Protein AF-A0A1C6F3Y1-F1 (afdb_monomer_lite)

Structure (mmCIF, N/CA/C/O backbone):
data_AF-A0A1C6F3Y1-F1
#
_entry.id   AF-A0A1C6F3Y1-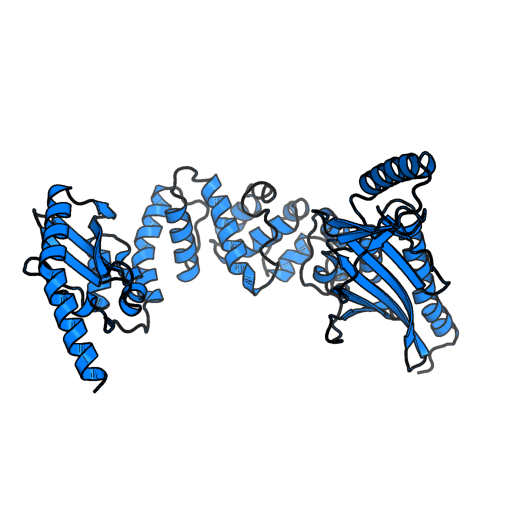F1
#
loop_
_atom_site.group_PDB
_atom_site.id
_atom_site.type_symbol
_atom_site.label_atom_id
_atom_site.label_alt_id
_atom_site.label_comp_id
_atom_site.label_asym_id
_atom_site.label_entity_id
_atom_site.label_seq_id
_atom_site.pdbx_PDB_ins_code
_atom_site.Cartn_x
_atom_site.Cartn_y
_atom_site.Cartn_z
_atom_site.occupancy
_atom_site.B_iso_or_equiv
_atom_site.auth_seq_id
_atom_site.auth_comp_id
_atom_site.auth_asym_id
_atom_site.auth_atom_id
_atom_site.pdbx_PDB_model_num
ATOM 1 N N . MET A 1 1 ? 5.913 -27.142 -42.552 1.00 38.53 1 MET A N 1
ATOM 2 C CA . MET A 1 1 ? 6.022 -25.688 -42.784 1.00 38.53 1 MET A CA 1
ATOM 3 C C . MET A 1 1 ? 7.502 -25.362 -42.660 1.00 38.53 1 MET A C 1
ATOM 5 O O . MET A 1 1 ? 8.010 -25.366 -41.548 1.00 38.53 1 MET A O 1
ATOM 9 N N . TYR A 1 2 ? 8.213 -25.301 -43.788 1.00 38.41 2 TYR A N 1
ATOM 10 C CA . TYR A 1 2 ? 9.656 -25.046 -43.816 1.00 38.41 2 TYR A CA 1
ATOM 11 C C . TYR A 1 2 ? 9.877 -23.540 -43.645 1.00 38.41 2 TYR A C 1
ATOM 13 O O . TYR A 1 2 ? 9.367 -22.760 -44.444 1.00 38.41 2 TYR A O 1
ATOM 21 N N . ILE A 1 3 ? 10.565 -23.157 -42.571 1.00 41.22 3 ILE A N 1
ATOM 22 C CA . ILE A 1 3 ? 11.086 -21.800 -42.359 1.00 41.22 3 ILE A CA 1
ATOM 23 C C . ILE A 1 3 ? 12.241 -21.634 -43.354 1.00 41.22 3 ILE A C 1
ATOM 25 O O . ILE A 1 3 ? 13.079 -22.531 -43.445 1.00 41.22 3 ILE A O 1
ATOM 29 N N . SER A 1 4 ? 12.255 -20.560 -44.146 1.00 45.00 4 SER A N 1
ATOM 30 C CA . SER A 1 4 ? 13.311 -20.331 -45.139 1.00 45.00 4 SER A CA 1
ATOM 31 C C . SER A 1 4 ? 14.628 -19.943 -44.460 1.00 45.00 4 SER A C 1
ATOM 33 O O . SER A 1 4 ? 14.630 -19.257 -43.437 1.00 45.00 4 SER A O 1
ATOM 35 N N . ASP A 1 5 ? 15.765 -20.311 -45.058 1.00 44.28 5 ASP A N 1
ATOM 36 C CA . ASP A 1 5 ? 17.105 -19.970 -44.546 1.00 44.28 5 ASP A CA 1
ATOM 37 C C . ASP A 1 5 ? 17.316 -18.452 -44.367 1.00 44.28 5 ASP A C 1
ATOM 39 O O . ASP A 1 5 ? 18.119 -18.021 -43.542 1.00 44.28 5 ASP A O 1
ATOM 43 N N . SER A 1 6 ? 16.548 -17.619 -45.081 1.00 47.56 6 SER A N 1
ATOM 44 C CA . SER A 1 6 ? 16.532 -16.161 -44.908 1.00 47.56 6 SER A CA 1
ATOM 45 C C . SER A 1 6 ? 15.937 -15.710 -43.566 1.00 47.56 6 SER A C 1
ATOM 47 O O . SER A 1 6 ? 16.453 -14.774 -42.963 1.00 47.56 6 SER A O 1
ATOM 49 N N . GLU A 1 7 ? 14.884 -16.375 -43.074 1.00 47.53 7 GLU A N 1
ATOM 50 C CA . GLU A 1 7 ? 14.265 -16.067 -41.775 1.00 47.53 7 GLU A CA 1
ATOM 51 C C . GLU A 1 7 ? 15.136 -16.553 -40.604 1.00 47.53 7 GLU A C 1
ATOM 53 O O . GLU A 1 7 ? 15.175 -15.904 -39.559 1.00 47.53 7 GLU A O 1
ATOM 58 N N . ILE A 1 8 ? 15.880 -17.653 -40.785 1.00 49.81 8 ILE A N 1
ATOM 59 C CA . ILE A 1 8 ? 16.854 -18.163 -39.802 1.00 49.81 8 ILE A CA 1
ATOM 60 C C . ILE A 1 8 ? 18.025 -17.176 -39.651 1.00 49.81 8 ILE A C 1
ATOM 62 O O . ILE A 1 8 ? 18.417 -16.838 -38.532 1.00 49.81 8 ILE A O 1
ATOM 66 N N . ASN A 1 9 ? 18.518 -16.631 -40.767 1.00 52.47 9 ASN A N 1
ATOM 67 C CA . ASN A 1 9 ? 19.635 -15.684 -40.785 1.00 52.47 9 ASN A CA 1
ATOM 68 C C . ASN A 1 9 ? 19.256 -14.301 -40.201 1.00 52.47 9 ASN A C 1
ATOM 70 O O . ASN A 1 9 ? 20.078 -13.653 -39.559 1.00 52.47 9 ASN A O 1
ATOM 74 N N . GLU A 1 10 ? 18.003 -13.844 -40.343 1.00 54.66 10 GLU A N 1
ATOM 75 C CA . GLU A 1 10 ? 17.512 -12.626 -39.666 1.00 54.66 10 GLU A CA 1
ATOM 76 C C . GLU A 1 10 ? 17.334 -12.804 -38.145 1.00 54.66 10 GLU A C 1
ATOM 78 O O . GLU A 1 10 ? 17.574 -11.866 -37.375 1.00 54.66 10 GLU A O 1
ATOM 83 N N . GLN A 1 11 ? 16.936 -13.998 -37.693 1.00 53.72 11 GLN A N 1
ATOM 84 C CA . GLN A 1 11 ? 16.667 -14.301 -36.281 1.00 53.72 11 GLN A CA 1
ATOM 85 C C . GLN A 1 11 ? 17.947 -14.491 -35.452 1.00 53.72 11 GLN A C 1
ATOM 87 O O . GLN A 1 11 ? 18.056 -13.902 -34.371 1.00 53.72 11 GLN A O 1
ATOM 92 N N . GLU A 1 12 ? 18.956 -15.209 -35.966 1.00 57.66 12 GLU A N 1
ATOM 93 C CA . GLU A 1 12 ? 20.286 -15.282 -35.331 1.00 57.66 12 GLU A CA 1
ATOM 94 C C . GLU A 1 12 ? 20.950 -13.901 -35.237 1.00 57.66 12 GLU A C 1
ATOM 96 O O . GLU A 1 12 ? 21.611 -13.562 -34.246 1.00 57.66 12 GLU A O 1
ATOM 101 N N . ASN A 1 13 ? 20.697 -13.049 -36.231 1.00 74.62 13 ASN A N 1
ATOM 102 C CA . ASN A 1 13 ? 21.207 -11.688 -36.263 1.00 74.62 13 ASN A CA 1
ATOM 103 C C . ASN A 1 13 ? 20.537 -10.795 -35.201 1.00 74.62 13 ASN A C 1
ATOM 105 O O . ASN A 1 13 ? 21.183 -9.898 -34.661 1.00 74.62 13 ASN A O 1
ATOM 109 N N . PHE A 1 14 ? 19.278 -11.047 -34.815 1.00 89.25 14 PHE A N 1
ATOM 110 C CA . PHE A 1 14 ? 18.581 -10.225 -33.817 1.00 89.25 14 PHE A CA 1
ATOM 111 C C . PHE A 1 14 ? 19.263 -10.240 -32.441 1.00 89.25 14 PHE A C 1
ATOM 113 O O . PHE A 1 14 ? 19.572 -9.168 -31.917 1.00 89.25 14 PHE A O 1
ATOM 120 N N . CYS A 1 15 ? 19.515 -11.414 -31.843 1.00 89.25 15 CYS A N 1
ATOM 121 C CA . CYS A 1 15 ? 20.103 -11.494 -30.497 1.00 89.25 15 CYS A CA 1
ATOM 122 C C . CYS A 1 15 ? 21.493 -10.846 -30.449 1.00 89.25 15 CYS A C 1
ATOM 124 O O . CYS A 1 15 ? 21.790 -10.093 -29.518 1.00 89.25 15 CYS A O 1
ATOM 126 N N . LYS A 1 16 ? 22.307 -11.068 -31.488 1.00 88.12 16 LYS A N 1
ATOM 127 C CA . LYS A 1 16 ? 23.638 -10.466 -31.630 1.00 88.12 16 LYS A CA 1
ATOM 128 C C . LYS A 1 16 ? 23.571 -8.951 -31.845 1.00 88.12 16 LYS A C 1
ATOM 130 O O . LYS A 1 16 ? 24.294 -8.202 -31.190 1.00 88.12 16 LYS A O 1
ATOM 135 N N . ASN A 1 17 ? 22.661 -8.472 -32.692 1.00 90.19 17 ASN A N 1
ATOM 136 C CA . ASN A 1 17 ? 22.443 -7.039 -32.899 1.00 90.19 17 ASN A CA 1
ATOM 137 C C . ASN A 1 17 ? 21.936 -6.350 -31.631 1.00 90.19 17 ASN A C 1
ATOM 139 O O . ASN A 1 17 ? 22.396 -5.258 -31.297 1.00 90.19 17 ASN A O 1
ATOM 143 N N . PHE A 1 18 ? 21.031 -6.991 -30.889 1.00 93.12 18 PHE A N 1
ATOM 144 C CA . PHE A 1 18 ? 20.525 -6.456 -29.631 1.00 93.12 18 PHE A CA 1
ATOM 145 C C . PHE A 1 18 ? 21.612 -6.443 -28.547 1.00 93.12 18 PHE A C 1
ATOM 147 O O . PHE A 1 18 ? 21.757 -5.435 -27.859 1.00 93.12 18 PHE A O 1
ATOM 154 N N . TYR A 1 19 ? 22.442 -7.491 -28.449 1.00 93.62 19 TYR A N 1
ATOM 155 C CA . TYR A 1 19 ? 23.644 -7.501 -27.604 1.00 93.62 19 TYR A CA 1
ATOM 156 C C . TYR A 1 19 ? 24.560 -6.312 -27.915 1.00 93.62 19 TYR A C 1
ATOM 158 O O . TYR A 1 19 ? 24.881 -5.531 -27.019 1.00 93.62 19 TYR A O 1
ATOM 166 N N . ASN A 1 20 ? 24.918 -6.129 -29.191 1.00 91.69 20 ASN A N 1
ATOM 167 C CA . ASN A 1 20 ? 25.775 -5.031 -29.636 1.00 91.69 20 ASN A CA 1
ATOM 168 C C . ASN A 1 20 ? 25.162 -3.669 -29.298 1.00 91.69 20 ASN A C 1
ATOM 170 O O . ASN A 1 20 ? 25.859 -2.775 -28.822 1.00 91.69 20 ASN A O 1
ATOM 174 N N . LYS A 1 21 ? 23.848 -3.517 -29.484 1.00 93.31 21 LYS A N 1
ATOM 175 C CA . LYS A 1 21 ? 23.121 -2.295 -29.131 1.00 93.31 21 LYS A CA 1
ATOM 176 C C . LYS A 1 21 ? 23.216 -1.988 -27.636 1.00 93.31 21 LYS A C 1
ATOM 178 O O . LYS A 1 21 ? 23.532 -0.859 -27.268 1.00 93.31 21 LYS A O 1
ATOM 183 N N . LEU A 1 22 ? 22.991 -2.985 -26.776 1.00 93.81 22 LEU A N 1
ATOM 184 C CA . LEU A 1 22 ? 23.140 -2.824 -25.328 1.00 93.81 22 LEU A CA 1
ATOM 185 C C . LEU A 1 22 ? 24.586 -2.491 -24.948 1.00 93.81 22 LEU A C 1
ATOM 187 O O . LEU A 1 22 ? 24.804 -1.588 -24.146 1.00 93.81 22 LEU A O 1
ATOM 191 N N . TYR A 1 23 ? 25.569 -3.160 -25.552 1.00 93.19 23 TYR A N 1
ATOM 192 C CA . TYR A 1 23 ? 26.981 -2.867 -25.322 1.00 93.19 23 TYR A CA 1
ATOM 193 C C . TYR A 1 23 ? 27.316 -1.402 -25.642 1.00 93.19 23 TYR A C 1
ATOM 195 O O . TYR A 1 23 ? 27.945 -0.727 -24.827 1.00 93.19 23 TYR A O 1
ATOM 203 N N . GLN A 1 24 ? 26.832 -0.869 -26.772 1.00 92.69 24 GLN A N 1
ATOM 204 C CA . GLN A 1 24 ? 27.034 0.543 -27.122 1.00 92.69 24 GLN A CA 1
ATOM 205 C C . GLN A 1 24 ? 26.350 1.504 -26.143 1.00 92.69 24 GLN A C 1
ATOM 207 O O . GLN A 1 24 ? 26.925 2.539 -25.816 1.00 92.69 24 GLN A O 1
ATOM 212 N N . ILE A 1 25 ? 25.167 1.156 -25.625 1.00 93.69 25 ILE A N 1
ATOM 213 C CA . ILE A 1 25 ? 24.486 1.946 -24.585 1.00 93.69 25 ILE A CA 1
ATOM 214 C C . ILE A 1 25 ? 25.348 2.045 -23.323 1.00 93.69 25 ILE A C 1
ATOM 216 O O . ILE A 1 25 ? 25.531 3.136 -22.794 1.00 93.69 25 ILE A O 1
ATOM 220 N N . PHE A 1 26 ? 25.919 0.934 -22.853 1.00 90.88 26 PHE A N 1
ATOM 221 C CA . PHE A 1 26 ? 26.807 0.959 -21.686 1.00 90.88 26 PHE A CA 1
ATOM 222 C C . PHE A 1 26 ? 28.153 1.639 -21.974 1.00 90.88 26 PHE A C 1
ATOM 224 O O . PHE A 1 26 ? 28.752 2.224 -21.075 1.00 90.88 26 PHE A O 1
ATOM 231 N N . LYS A 1 27 ? 28.625 1.598 -23.224 1.00 90.44 27 LYS A N 1
ATOM 232 C CA . LYS A 1 27 ? 29.874 2.237 -23.657 1.00 90.44 27 LYS A CA 1
ATOM 233 C C . LYS A 1 27 ? 29.752 3.744 -23.888 1.00 90.44 27 LYS A C 1
ATOM 235 O O . LYS A 1 27 ? 30.772 4.425 -23.859 1.00 90.44 27 LYS A O 1
ATOM 240 N N . SER A 1 28 ? 28.546 4.280 -24.085 1.00 88.25 28 SER A N 1
ATOM 241 C CA . SER A 1 28 ? 28.351 5.691 -24.454 1.00 88.25 28 SER A CA 1
ATOM 242 C C . SER A 1 28 ? 28.796 6.696 -23.386 1.00 88.25 28 SER A C 1
ATOM 244 O O . SER A 1 28 ? 28.940 7.874 -23.694 1.00 88.25 28 SER A O 1
ATOM 246 N N . GLY A 1 29 ? 28.994 6.253 -22.139 1.00 79.62 29 GLY A N 1
ATOM 247 C CA . GLY A 1 29 ? 29.360 7.111 -21.008 1.00 79.62 29 GLY A CA 1
ATOM 248 C C . GLY A 1 29 ? 28.174 7.795 -20.319 1.00 79.62 29 GLY A C 1
ATOM 249 O O . GLY A 1 29 ? 28.369 8.450 -19.301 1.00 79.62 29 GLY A O 1
ATOM 250 N N . ASN A 1 30 ? 26.942 7.604 -20.807 1.00 85.69 30 ASN A N 1
ATOM 251 C CA . ASN A 1 30 ? 25.738 8.187 -20.191 1.00 85.69 30 ASN A CA 1
ATOM 252 C C . ASN A 1 30 ? 25.341 7.495 -18.876 1.00 85.69 30 ASN A C 1
ATOM 254 O O . ASN A 1 30 ? 24.662 8.079 -18.035 1.00 85.69 30 ASN A O 1
ATOM 258 N N . ILE A 1 31 ? 25.763 6.242 -18.692 1.00 87.56 31 ILE A N 1
ATOM 259 C CA . ILE A 1 31 ? 25.461 5.444 -17.505 1.00 87.56 31 ILE A CA 1
ATOM 260 C C . ILE A 1 31 ? 26.674 5.480 -16.576 1.00 87.56 31 ILE A C 1
ATOM 262 O O . ILE A 1 31 ? 27.745 4.989 -16.930 1.00 87.56 31 ILE A O 1
ATOM 266 N N . LYS A 1 32 ? 26.497 6.008 -15.359 1.00 87.19 32 LYS A N 1
ATOM 267 C CA . LYS A 1 32 ? 27.554 6.035 -14.337 1.00 87.19 32 LYS A CA 1
ATOM 268 C C . LYS A 1 32 ? 27.954 4.623 -13.909 1.00 87.19 32 LYS A C 1
ATOM 270 O O . LYS A 1 32 ? 27.194 3.909 -13.248 1.00 87.19 32 LYS A O 1
ATOM 275 N N . GLY A 1 33 ? 29.163 4.219 -14.273 1.00 86.12 33 GLY A N 1
ATOM 276 C CA . GLY A 1 33 ? 29.693 2.909 -13.942 1.00 86.12 33 GLY A CA 1
ATOM 277 C C . GLY A 1 33 ? 30.941 2.561 -14.736 1.00 86.12 33 GLY A C 1
ATOM 278 O O . GLY A 1 33 ? 31.535 3.414 -15.389 1.00 86.12 33 GLY A O 1
ATOM 279 N N . ILE A 1 34 ? 31.345 1.298 -14.654 1.00 86.69 34 ILE A N 1
ATOM 280 C CA . ILE A 1 34 ? 32.563 0.791 -15.292 1.00 86.69 34 ILE A CA 1
ATOM 281 C C . ILE A 1 34 ? 32.333 -0.600 -15.880 1.00 86.69 34 ILE A C 1
ATOM 283 O O . ILE A 1 34 ? 31.604 -1.416 -15.310 1.00 86.69 34 ILE A O 1
ATOM 287 N N . PHE A 1 35 ? 33.005 -0.901 -16.988 1.00 86.44 35 PHE A N 1
ATOM 288 C CA . PHE A 1 35 ? 33.103 -2.272 -17.479 1.00 86.44 35 PHE A CA 1
ATOM 289 C C . PHE A 1 35 ? 34.004 -3.111 -16.576 1.00 86.44 35 PHE A C 1
ATOM 291 O O . PHE A 1 35 ? 34.961 -2.608 -15.980 1.00 86.44 35 PHE A O 1
ATOM 298 N N . ASP A 1 36 ? 33.703 -4.404 -16.489 1.00 76.75 36 ASP A N 1
ATOM 299 C CA . ASP A 1 36 ? 34.692 -5.363 -16.019 1.00 76.75 36 ASP A CA 1
ATOM 300 C C . ASP A 1 36 ? 35.772 -5.585 -17.086 1.00 76.75 36 ASP A C 1
ATOM 302 O O . ASP A 1 36 ? 35.517 -5.430 -18.279 1.00 76.75 36 ASP A O 1
ATOM 306 N N . LYS A 1 37 ? 36.988 -5.933 -16.656 1.00 62.75 37 LYS A N 1
ATOM 307 C CA . LYS A 1 37 ? 38.149 -6.089 -17.554 1.00 62.75 37 LYS A CA 1
ATOM 308 C C . LYS A 1 37 ? 37.981 -7.214 -18.585 1.00 62.75 37 LYS A C 1
ATOM 310 O O . LYS A 1 37 ? 38.644 -7.186 -19.615 1.00 62.75 37 LYS A O 1
ATOM 315 N N . GLU A 1 38 ? 37.126 -8.192 -18.302 1.00 61.91 38 GLU A N 1
ATOM 316 C CA . GLU A 1 38 ? 36.849 -9.336 -19.171 1.00 61.91 38 GLU A CA 1
ATOM 317 C C . GLU A 1 38 ? 35.550 -9.090 -19.957 1.00 61.91 38 GLU A C 1
ATOM 319 O O . GLU A 1 38 ? 34.452 -9.411 -19.502 1.00 61.91 38 GLU A O 1
ATOM 324 N N . THR A 1 39 ? 35.672 -8.480 -21.138 1.00 71.88 39 THR A N 1
ATOM 325 C CA . THR A 1 39 ? 34.595 -8.419 -22.141 1.00 71.88 39 THR A CA 1
ATOM 326 C C . THR A 1 39 ? 34.964 -9.288 -23.334 1.00 71.88 39 THR A C 1
ATOM 328 O O . THR A 1 39 ? 36.036 -9.098 -23.910 1.00 71.88 39 THR A O 1
ATOM 331 N N . SER A 1 40 ? 34.089 -10.209 -23.728 1.00 78.38 40 SER A N 1
ATOM 332 C CA . SER A 1 40 ? 34.232 -11.017 -24.941 1.00 78.38 40 SER A CA 1
ATOM 333 C C . SER A 1 40 ? 33.245 -10.567 -26.027 1.00 78.38 40 SER A C 1
ATOM 335 O O . SER A 1 40 ? 32.427 -9.665 -25.820 1.00 78.38 40 SER A O 1
ATOM 337 N N . SER A 1 41 ? 33.307 -11.198 -27.203 1.00 81.56 41 SER A N 1
ATOM 338 C CA . SER A 1 41 ? 32.332 -10.991 -28.284 1.00 81.56 41 SER A CA 1
ATOM 339 C C . SER A 1 41 ? 30.893 -11.309 -27.875 1.00 81.56 41 SER A C 1
ATOM 341 O O . SER A 1 41 ? 29.970 -10.770 -28.478 1.00 81.56 41 SER A O 1
ATOM 343 N N . ASP A 1 42 ? 30.708 -12.152 -26.858 1.00 86.38 42 ASP A N 1
ATOM 344 C CA . ASP A 1 42 ? 29.414 -12.731 -26.486 1.00 86.38 42 ASP A CA 1
ATOM 345 C C . ASP A 1 42 ? 29.025 -12.462 -25.028 1.00 86.38 42 ASP A C 1
ATOM 347 O O . ASP A 1 42 ? 27.943 -12.845 -24.587 1.00 86.38 42 ASP A O 1
ATOM 351 N N . GLU A 1 43 ? 29.881 -11.793 -24.259 1.00 92.62 43 GLU A N 1
ATOM 352 C CA . GLU A 1 43 ? 29.624 -11.455 -22.867 1.00 92.62 43 GLU A CA 1
ATOM 353 C C . GLU A 1 43 ? 30.268 -10.124 -22.477 1.00 92.62 43 GLU A C 1
ATOM 355 O O . GLU A 1 43 ? 31.458 -9.895 -22.695 1.00 92.62 43 GLU A O 1
ATOM 360 N N . PHE A 1 44 ? 29.499 -9.277 -21.792 1.00 92.62 44 PHE A N 1
ATOM 361 C CA . PHE A 1 44 ? 30.057 -8.150 -21.057 1.00 92.62 44 PHE A CA 1
ATOM 362 C C . PHE A 1 44 ? 29.435 -8.035 -19.671 1.00 92.62 44 PHE A C 1
ATOM 364 O O . PHE A 1 44 ? 28.283 -8.405 -19.429 1.00 92.62 44 PHE A O 1
ATOM 371 N N . THR A 1 45 ? 30.210 -7.463 -18.755 1.00 90.75 45 THR A N 1
ATOM 372 C CA . THR A 1 45 ? 29.759 -7.134 -17.407 1.00 90.75 45 THR A CA 1
ATOM 373 C C . THR A 1 45 ? 29.990 -5.651 -17.148 1.00 90.75 45 THR A C 1
ATOM 375 O O . THR A 1 45 ? 31.084 -5.141 -17.381 1.00 90.75 45 THR A O 1
ATOM 378 N N . PHE A 1 46 ? 28.962 -4.960 -16.659 1.00 90.25 46 PHE A N 1
ATOM 379 C CA . PHE A 1 46 ? 29.003 -3.540 -16.331 1.00 90.25 46 PHE A CA 1
ATOM 380 C C . PHE A 1 46 ? 28.551 -3.304 -14.888 1.00 90.25 46 PHE A C 1
ATOM 382 O O . PHE A 1 46 ? 27.502 -3.783 -14.455 1.00 90.25 46 PHE A O 1
ATOM 389 N N . LYS A 1 47 ? 29.344 -2.553 -14.130 1.00 88.31 47 LYS A N 1
ATOM 390 C CA . LYS A 1 47 ? 29.111 -2.220 -12.723 1.00 88.31 47 LYS A CA 1
ATOM 391 C C . LYS A 1 47 ? 28.560 -0.798 -12.651 1.00 88.31 47 LYS A C 1
ATOM 393 O O . LYS A 1 47 ? 29.316 0.154 -12.814 1.00 88.31 47 LYS A O 1
ATOM 398 N N . ILE A 1 48 ? 27.259 -0.660 -12.406 1.00 87.75 48 ILE A N 1
ATOM 399 C CA . ILE A 1 48 ? 26.591 0.622 -12.153 1.00 87.75 48 ILE A CA 1
ATOM 400 C C . ILE A 1 48 ? 26.877 1.038 -10.715 1.00 87.75 48 ILE A C 1
ATOM 402 O O . ILE A 1 48 ? 26.486 0.352 -9.763 1.00 87.75 48 ILE A O 1
ATOM 406 N N . ILE A 1 49 ? 27.546 2.176 -10.582 1.00 84.88 49 ILE A N 1
ATOM 407 C CA . ILE A 1 49 ? 27.976 2.743 -9.309 1.00 84.88 49 ILE A CA 1
ATOM 408 C C . ILE A 1 49 ? 27.573 4.223 -9.350 1.00 84.88 49 ILE A C 1
ATOM 410 O O . ILE A 1 49 ? 28.246 5.007 -10.016 1.00 84.88 49 ILE A O 1
ATOM 414 N N . PRO A 1 50 ? 26.460 4.618 -8.701 1.00 82.69 50 PRO A N 1
ATOM 415 C CA . PRO A 1 50 ? 25.974 6.001 -8.752 1.00 82.69 50 PRO A CA 1
ATOM 416 C C . PRO A 1 50 ? 27.014 7.032 -8.288 1.00 82.69 50 PRO A C 1
ATOM 418 O O . PRO A 1 50 ? 27.105 8.115 -8.861 1.00 82.69 50 PRO A O 1
ATOM 421 N N . GLU A 1 51 ? 27.821 6.647 -7.298 1.00 82.31 51 GLU A N 1
ATOM 422 C CA . GLU A 1 51 ? 28.841 7.465 -6.623 1.00 82.31 51 GLU A CA 1
ATOM 423 C C . GLU A 1 51 ? 30.258 7.223 -7.195 1.00 82.31 51 GLU A C 1
ATOM 425 O O . GLU A 1 51 ? 31.270 7.292 -6.493 1.00 82.31 51 GLU A O 1
ATOM 430 N N . ILE A 1 52 ? 30.355 6.819 -8.470 1.00 82.56 52 ILE A N 1
ATOM 431 C CA . ILE A 1 52 ? 31.635 6.408 -9.070 1.00 82.56 52 ILE A CA 1
ATOM 432 C C . ILE A 1 52 ? 32.656 7.547 -9.102 1.00 82.56 52 ILE A C 1
ATOM 434 O O . ILE A 1 52 ? 33.844 7.300 -8.903 1.00 82.56 52 ILE A O 1
ATOM 438 N N . ASP A 1 53 ? 32.202 8.784 -9.296 1.00 84.19 53 ASP A N 1
ATOM 439 C CA . ASP A 1 53 ? 33.070 9.957 -9.391 1.00 84.19 53 ASP A CA 1
ATOM 440 C C . ASP A 1 53 ? 33.725 10.267 -8.034 1.00 84.19 53 ASP A C 1
ATOM 442 O O . ASP A 1 53 ? 34.944 10.469 -7.958 1.00 84.19 53 ASP A O 1
ATOM 446 N N . GLU A 1 54 ? 32.954 10.221 -6.936 1.00 82.88 54 GLU A N 1
ATOM 447 C CA . GLU A 1 54 ? 33.502 10.391 -5.585 1.00 82.88 54 GLU A CA 1
ATOM 448 C C . GLU A 1 54 ? 34.477 9.259 -5.245 1.00 82.88 54 GLU A C 1
ATOM 450 O O . GLU A 1 54 ? 35.575 9.499 -4.736 1.00 82.88 54 GLU A O 1
ATOM 455 N N . ILE A 1 55 ? 34.115 8.020 -5.586 1.00 79.25 55 ILE A N 1
ATOM 456 C CA . ILE A 1 55 ? 34.955 6.842 -5.355 1.00 79.25 55 ILE A CA 1
ATOM 457 C C . ILE A 1 55 ? 36.287 6.951 -6.103 1.00 79.25 55 ILE A C 1
ATOM 459 O O . ILE A 1 55 ? 37.341 6.683 -5.522 1.00 79.25 55 ILE A O 1
ATOM 463 N N . MET A 1 56 ? 36.265 7.362 -7.373 1.00 79.31 56 MET A N 1
ATOM 464 C CA . MET A 1 56 ? 37.477 7.533 -8.176 1.00 79.31 56 MET A CA 1
ATOM 465 C C . MET A 1 56 ? 38.345 8.686 -7.666 1.00 79.31 56 MET A C 1
ATOM 467 O O . MET A 1 56 ? 39.571 8.572 -7.668 1.00 79.31 56 MET A O 1
ATOM 471 N N . THR A 1 57 ? 37.733 9.754 -7.152 1.00 83.25 57 THR A N 1
ATOM 472 C CA . THR A 1 57 ? 38.459 10.866 -6.521 1.00 83.25 57 THR A CA 1
ATOM 473 C C . THR A 1 57 ? 39.219 10.397 -5.279 1.00 83.25 57 THR A C 1
ATOM 475 O O . THR A 1 57 ? 40.423 10.638 -5.161 1.00 83.25 57 THR A O 1
ATOM 478 N N . ILE A 1 58 ? 38.553 9.654 -4.387 1.00 76.69 58 ILE A N 1
ATOM 479 C CA . ILE A 1 58 ? 39.184 9.071 -3.192 1.00 76.69 58 ILE A CA 1
ATOM 480 C C . ILE A 1 58 ? 40.299 8.096 -3.605 1.00 76.69 58 ILE A C 1
ATOM 482 O O . ILE A 1 58 ? 41.387 8.119 -3.025 1.00 76.69 58 ILE A O 1
ATOM 486 N N . LYS A 1 59 ? 40.058 7.276 -4.639 1.00 74.88 59 LYS A N 1
ATOM 487 C CA . LYS A 1 59 ? 41.050 6.358 -5.226 1.00 74.88 59 LYS A CA 1
ATOM 488 C C . LYS A 1 59 ? 42.322 7.061 -5.648 1.00 74.88 59 LYS A C 1
ATOM 490 O O . LYS A 1 59 ? 43.397 6.691 -5.183 1.00 74.88 59 LYS A O 1
ATOM 495 N N . ASN A 1 60 ? 42.195 8.096 -6.463 1.00 77.25 60 ASN A N 1
ATOM 496 C CA . ASN A 1 60 ? 43.343 8.835 -6.967 1.00 77.25 60 ASN A CA 1
ATOM 497 C C . ASN A 1 60 ? 44.117 9.524 -5.832 1.00 77.25 60 ASN A C 1
ATOM 499 O O . ASN A 1 60 ? 45.347 9.487 -5.824 1.00 77.25 60 ASN A O 1
ATOM 503 N N . ALA A 1 61 ? 43.420 10.087 -4.838 1.00 74.69 61 ALA A N 1
ATOM 504 C CA . ALA A 1 61 ? 44.060 10.698 -3.674 1.00 74.69 61 ALA A CA 1
ATOM 505 C C . ALA A 1 61 ? 44.903 9.687 -2.875 1.00 74.69 61 ALA A C 1
ATOM 507 O O . ALA A 1 61 ? 46.055 9.971 -2.550 1.00 74.69 61 ALA A O 1
ATOM 508 N N . ILE A 1 62 ? 44.368 8.491 -2.609 1.00 71.12 62 ILE A N 1
ATOM 509 C CA . ILE A 1 62 ? 45.073 7.449 -1.848 1.00 71.12 62 ILE A CA 1
ATOM 510 C C . ILE A 1 62 ? 46.235 6.860 -2.653 1.00 71.12 62 ILE A C 1
ATOM 512 O O . ILE A 1 62 ? 47.339 6.746 -2.123 1.00 71.12 62 ILE A O 1
ATOM 516 N N . SER A 1 63 ? 46.040 6.557 -3.940 1.00 69.19 63 SER A N 1
ATOM 517 C CA . SER A 1 63 ? 47.119 6.046 -4.797 1.00 69.19 63 SER A CA 1
ATOM 518 C C . SER A 1 63 ? 48.298 7.027 -4.898 1.00 69.19 63 SER A C 1
ATOM 520 O O . SER A 1 63 ? 49.448 6.591 -4.907 1.00 69.19 63 SER A O 1
ATOM 522 N N . ASN A 1 64 ? 48.037 8.341 -4.892 1.00 68.44 64 ASN A N 1
ATOM 523 C CA . ASN A 1 64 ? 49.074 9.382 -4.875 1.00 68.44 64 ASN A CA 1
ATOM 524 C C . ASN A 1 64 ? 49.870 9.446 -3.560 1.00 68.44 64 ASN A C 1
ATOM 526 O O . ASN A 1 64 ? 51.031 9.855 -3.564 1.00 68.44 64 ASN A O 1
ATOM 530 N N . VAL A 1 65 ? 49.262 9.072 -2.432 1.00 65.50 65 VAL A N 1
ATOM 531 C CA . VAL A 1 65 ? 49.956 8.982 -1.136 1.00 65.50 65 VAL A CA 1
ATOM 532 C C . VAL A 1 65 ? 50.786 7.698 -1.069 1.00 65.50 65 VAL A C 1
ATOM 534 O O . VAL A 1 65 ? 51.943 7.728 -0.650 1.00 65.50 65 VAL A O 1
ATOM 537 N N . SER A 1 66 ? 50.231 6.577 -1.535 1.00 62.41 66 SER A N 1
ATOM 538 C CA . SER A 1 66 ? 50.911 5.277 -1.542 1.00 62.41 66 SER A CA 1
ATOM 539 C C . SER A 1 66 ? 52.144 5.249 -2.449 1.00 62.41 66 SER A C 1
ATOM 541 O O . SER A 1 66 ? 53.157 4.661 -2.070 1.00 62.41 66 SER A O 1
ATOM 543 N N . SER A 1 67 ? 52.099 5.911 -3.613 1.00 62.50 67 SER A N 1
ATOM 544 C CA . SER A 1 67 ? 53.237 5.981 -4.543 1.00 62.50 67 SER A CA 1
ATOM 545 C C . SER A 1 67 ? 54.418 6.792 -3.998 1.00 62.50 67 SER A C 1
ATOM 547 O O . SER A 1 67 ? 55.564 6.468 -4.300 1.00 62.50 67 SER A O 1
ATOM 549 N N . LYS A 1 68 ? 54.160 7.802 -3.156 1.00 59.22 68 LYS A N 1
ATOM 550 C CA . LYS A 1 68 ? 55.197 8.642 -2.531 1.00 59.22 68 LYS A CA 1
ATOM 551 C C . LYS A 1 68 ? 55.907 7.975 -1.352 1.00 59.22 68 LYS A C 1
ATOM 553 O O . LYS A 1 68 ? 57.071 8.270 -1.113 1.00 59.22 68 LYS A O 1
ATOM 558 N N . ASN A 1 69 ? 55.229 7.074 -0.641 1.00 55.31 69 ASN A N 1
ATOM 559 C CA . ASN A 1 69 ? 55.708 6.544 0.641 1.00 55.31 69 ASN A CA 1
ATOM 560 C C . ASN A 1 69 ? 56.142 5.066 0.595 1.00 55.31 69 ASN A C 1
ATOM 562 O O . ASN A 1 69 ? 56.237 4.447 1.650 1.00 55.31 69 ASN A O 1
ATOM 566 N N . SER A 1 70 ? 56.344 4.482 -0.597 1.00 53.44 70 SER A N 1
ATOM 567 C CA . SER A 1 70 ? 56.814 3.092 -0.799 1.00 53.44 70 SER A CA 1
ATOM 568 C C . SER A 1 70 ? 56.073 2.010 0.016 1.00 53.44 70 SER A C 1
ATOM 570 O O . SER A 1 70 ? 56.588 0.911 0.239 1.00 53.44 70 SER A O 1
ATOM 572 N N . PHE A 1 71 ? 54.819 2.264 0.406 1.00 52.25 71 PHE A N 1
ATOM 573 C CA . PHE A 1 71 ? 53.978 1.289 1.095 1.00 52.25 71 PHE A CA 1
ATOM 574 C C . PHE A 1 71 ? 53.465 0.241 0.098 1.00 52.25 71 PHE A C 1
ATOM 576 O O . PHE A 1 71 ? 52.531 0.483 -0.660 1.00 52.25 71 PHE A O 1
ATOM 583 N N . LYS A 1 72 ? 54.054 -0.962 0.128 1.00 50.31 72 LYS A N 1
ATOM 584 C CA . LYS A 1 72 ? 53.570 -2.165 -0.582 1.00 50.31 72 LYS A CA 1
ATOM 585 C C . LYS A 1 72 ? 52.479 -2.925 0.196 1.00 50.31 72 LYS A C 1
ATOM 587 O O . LYS A 1 72 ? 52.383 -4.146 0.097 1.00 50.31 72 LYS A O 1
ATOM 592 N N . SER A 1 73 ? 51.671 -2.259 1.016 1.00 50.09 73 SER A N 1
ATOM 593 C CA . SER A 1 73 ? 50.589 -2.935 1.738 1.00 50.09 73 SER A CA 1
ATOM 594 C C . SER A 1 73 ? 49.360 -3.095 0.835 1.00 50.09 73 SER A C 1
ATOM 596 O O . SER A 1 73 ? 48.895 -2.153 0.197 1.00 50.09 73 SER A O 1
ATOM 598 N N . TYR A 1 74 ? 48.838 -4.321 0.745 1.00 54.69 74 TYR A N 1
ATOM 599 C CA . TYR A 1 74 ? 47.570 -4.626 0.082 1.00 54.69 74 TYR A CA 1
ATOM 600 C C . TYR A 1 74 ? 46.433 -4.032 0.914 1.00 54.69 74 TYR A C 1
ATOM 602 O O . TYR A 1 74 ? 45.967 -4.639 1.877 1.00 54.69 74 TYR A O 1
ATOM 610 N N . VAL A 1 75 ? 46.015 -2.813 0.583 1.00 58.41 75 VAL A N 1
ATOM 611 C CA . VAL A 1 75 ? 44.829 -2.219 1.192 1.00 58.41 75 VAL A CA 1
ATOM 612 C C . VAL A 1 75 ? 43.636 -2.679 0.353 1.00 58.41 75 VAL A C 1
ATOM 614 O O . VAL A 1 75 ? 43.567 -2.430 -0.848 1.00 58.41 75 VAL A O 1
ATOM 617 N N . LEU A 1 76 ? 42.706 -3.399 0.974 1.00 64.56 76 LEU A N 1
ATOM 618 C CA . LEU A 1 76 ? 41.391 -3.669 0.405 1.00 64.56 76 LEU A CA 1
ATOM 619 C C . LEU A 1 76 ? 40.380 -2.952 1.286 1.00 64.56 76 LEU A C 1
ATOM 621 O O . LEU A 1 76 ? 40.133 -3.374 2.415 1.00 64.56 76 LEU A O 1
ATOM 625 N N . THR A 1 77 ? 39.787 -1.877 0.776 1.00 68.62 77 THR A N 1
ATOM 626 C CA . THR A 1 77 ? 38.772 -1.145 1.540 1.00 68.62 77 THR A CA 1
ATOM 627 C C . THR A 1 77 ? 37.396 -1.554 1.070 1.00 68.62 77 THR A C 1
ATOM 629 O O . THR A 1 77 ? 37.105 -1.568 -0.126 1.00 68.62 77 THR A O 1
ATOM 632 N N . LYS A 1 78 ? 36.532 -1.871 2.030 1.00 74.12 78 LYS A N 1
ATOM 633 C CA . LYS A 1 78 ? 35.113 -2.074 1.786 1.00 74.12 78 LYS A CA 1
ATOM 634 C C . LYS A 1 78 ? 34.370 -0.783 2.110 1.00 74.12 78 LYS A C 1
ATOM 636 O O . LYS A 1 78 ? 34.350 -0.363 3.262 1.00 74.12 78 LYS A O 1
ATOM 641 N N . ILE A 1 79 ? 33.734 -0.196 1.107 1.00 73.25 79 ILE A N 1
ATOM 642 C CA . ILE A 1 79 ? 32.865 0.970 1.247 1.00 73.25 79 ILE A CA 1
ATOM 643 C C . ILE A 1 79 ? 31.423 0.477 1.209 1.00 73.25 79 ILE A C 1
ATOM 645 O O . ILE A 1 79 ? 31.027 -0.214 0.269 1.00 73.25 79 ILE A O 1
ATOM 649 N N . ASN A 1 80 ? 30.647 0.794 2.242 1.00 76.00 80 ASN A N 1
ATOM 650 C CA . ASN A 1 80 ? 29.199 0.628 2.191 1.00 76.00 80 ASN A CA 1
ATOM 651 C C . ASN A 1 80 ? 28.606 1.908 1.607 1.00 76.00 80 ASN A C 1
ATOM 653 O O . ASN A 1 80 ? 28.906 2.992 2.102 1.00 76.00 80 ASN A O 1
ATOM 657 N N . THR A 1 81 ? 27.784 1.778 0.574 1.00 69.31 81 THR A N 1
ATOM 658 C CA . THR A 1 81 ? 27.153 2.923 -0.088 1.00 69.31 81 THR A CA 1
ATOM 659 C C . THR A 1 81 ? 25.710 3.076 0.393 1.00 69.31 81 THR A C 1
ATOM 661 O O . THR A 1 81 ? 25.032 2.064 0.611 1.00 69.31 81 THR A O 1
ATOM 664 N N . PRO A 1 82 ? 25.213 4.312 0.574 1.00 66.75 82 PRO A N 1
ATOM 665 C CA . PRO A 1 82 ? 23.811 4.549 0.907 1.00 66.75 82 PRO A CA 1
ATOM 666 C C . PRO A 1 82 ? 22.890 4.147 -0.253 1.00 66.75 82 PRO A C 1
ATOM 668 O O . PRO A 1 82 ? 21.789 3.646 -0.023 1.00 66.75 82 PRO A O 1
ATOM 671 N N . ASN A 1 83 ? 23.362 4.300 -1.494 1.00 72.50 83 ASN A N 1
ATOM 672 C CA . ASN A 1 83 ? 22.665 3.858 -2.693 1.00 72.50 83 ASN A CA 1
ATOM 673 C C . ASN A 1 83 ? 23.044 2.422 -3.077 1.00 72.50 83 ASN A C 1
ATOM 675 O O . ASN A 1 83 ? 24.176 1.971 -2.890 1.00 72.50 83 ASN A O 1
ATOM 679 N N . ILE A 1 84 ? 22.086 1.691 -3.646 1.00 74.06 84 ILE A N 1
ATOM 680 C CA . ILE A 1 84 ? 22.303 0.321 -4.118 1.00 74.06 84 ILE A CA 1
ATOM 681 C C . ILE A 1 84 ? 23.087 0.355 -5.430 1.00 74.06 84 ILE A C 1
ATOM 683 O O . ILE A 1 84 ? 22.644 0.956 -6.406 1.00 74.06 84 ILE A O 1
ATOM 687 N N . ASN A 1 85 ? 24.209 -0.361 -5.472 1.00 82.88 85 ASN A N 1
ATOM 688 C CA . ASN A 1 85 ? 24.964 -0.601 -6.698 1.00 82.88 85 ASN A CA 1
ATOM 689 C C . ASN A 1 85 ? 24.393 -1.805 -7.441 1.00 82.88 85 ASN A C 1
ATOM 691 O O . ASN A 1 85 ? 23.897 -2.759 -6.824 1.00 82.88 85 ASN A O 1
ATOM 695 N N . ALA A 1 86 ? 24.539 -1.802 -8.760 1.00 86.38 86 ALA A N 1
ATOM 696 C CA . ALA A 1 86 ? 24.123 -2.913 -9.598 1.00 86.38 86 ALA A CA 1
ATOM 697 C C . ALA A 1 86 ? 25.284 -3.426 -10.446 1.00 86.38 86 ALA A C 1
ATOM 699 O O . ALA A 1 86 ? 26.116 -2.664 -10.920 1.00 86.38 86 ALA A O 1
ATOM 700 N N . CYS A 1 87 ? 25.335 -4.733 -10.653 1.00 88.06 87 CYS A N 1
ATOM 701 C CA . CYS A 1 87 ? 26.187 -5.343 -11.659 1.00 88.06 87 CYS A CA 1
ATOM 702 C C . CYS A 1 87 ? 25.272 -5.989 -12.692 1.00 88.06 87 CYS A C 1
ATOM 704 O O . CYS A 1 87 ? 24.413 -6.800 -12.338 1.00 88.06 87 CYS A O 1
ATOM 706 N N . ILE A 1 88 ? 25.423 -5.592 -13.947 1.00 90.06 88 ILE A N 1
ATOM 707 C CA . ILE A 1 88 ? 24.650 -6.099 -15.070 1.00 90.06 88 ILE A CA 1
ATOM 708 C C . ILE A 1 88 ? 25.585 -6.943 -15.915 1.00 90.06 88 ILE A C 1
ATOM 710 O O . ILE A 1 88 ? 26.552 -6.439 -16.479 1.00 90.06 88 ILE A O 1
ATOM 714 N N . LYS A 1 89 ? 25.276 -8.230 -16.001 1.00 91.75 89 LYS A N 1
ATOM 715 C CA . LYS A 1 89 ? 25.955 -9.173 -16.877 1.00 91.75 89 LYS A CA 1
ATOM 716 C C . LYS A 1 89 ? 25.054 -9.468 -18.066 1.00 91.75 89 LYS A C 1
ATOM 718 O O . LYS A 1 89 ? 23.940 -9.954 -17.871 1.00 91.75 89 LYS A O 1
ATOM 723 N N . VAL A 1 90 ? 25.522 -9.184 -19.274 1.00 93.38 90 VAL A N 1
ATOM 724 C CA . VAL A 1 90 ? 24.801 -9.476 -20.514 1.00 93.38 90 VAL A CA 1
ATOM 725 C C . VAL A 1 90 ? 25.549 -10.567 -21.263 1.00 93.38 90 VAL A C 1
ATOM 727 O O . VAL A 1 90 ? 26.755 -10.452 -21.456 1.00 93.38 90 VAL A O 1
ATOM 730 N N . GLN A 1 91 ? 24.848 -11.629 -21.656 1.00 92.81 91 GLN A N 1
ATOM 731 C CA . GLN A 1 91 ? 25.449 -12.765 -22.357 1.00 92.81 91 GLN A CA 1
ATOM 732 C C . GLN A 1 91 ? 24.575 -13.202 -23.521 1.00 92.81 91 GLN A C 1
ATOM 734 O O . GLN A 1 91 ? 23.377 -13.441 -23.332 1.00 92.81 91 GLN A O 1
ATOM 739 N N . ASN A 1 92 ? 25.193 -13.366 -24.680 1.00 90.62 92 ASN A N 1
ATOM 740 C CA . ASN A 1 92 ? 24.657 -14.113 -25.801 1.00 90.62 92 ASN A CA 1
ATOM 741 C C . ASN A 1 92 ? 24.884 -15.611 -25.541 1.00 90.62 92 ASN A C 1
ATOM 743 O O . ASN A 1 92 ? 25.977 -16.025 -25.158 1.00 90.62 92 ASN A O 1
ATOM 747 N N . ARG A 1 93 ? 23.837 -16.425 -25.658 1.00 89.00 93 ARG A N 1
ATOM 748 C CA . ARG A 1 93 ? 23.872 -17.854 -25.334 1.00 89.00 93 ARG A CA 1
ATOM 749 C C . ARG A 1 93 ? 23.154 -18.661 -26.404 1.00 89.00 93 ARG A C 1
ATOM 751 O O . ARG A 1 93 ? 22.280 -18.149 -27.093 1.00 89.00 93 ARG A O 1
ATOM 758 N N . ILE A 1 94 ? 23.483 -19.944 -26.479 1.00 86.56 94 ILE A N 1
ATOM 759 C CA . ILE A 1 94 ? 22.823 -20.922 -27.343 1.00 86.56 94 ILE A CA 1
ATOM 760 C C . ILE A 1 94 ? 22.106 -21.931 -26.440 1.00 86.56 94 ILE A C 1
ATOM 762 O O . ILE A 1 94 ? 22.644 -22.354 -25.415 1.00 86.56 94 ILE A O 1
ATOM 766 N N . SER A 1 95 ? 20.842 -22.221 -26.741 1.00 83.25 95 SER A N 1
ATOM 767 C CA . SER A 1 95 ? 20.038 -23.213 -26.011 1.00 83.25 95 SER A CA 1
ATOM 768 C C . SER A 1 95 ? 20.385 -24.639 -26.446 1.00 83.25 95 SER A C 1
ATOM 770 O O . SER A 1 95 ? 21.037 -24.830 -27.465 1.00 83.25 95 SER A O 1
ATOM 772 N N . GLU A 1 96 ? 19.907 -25.650 -25.715 1.00 80.38 96 GLU A N 1
ATOM 773 C CA . GLU A 1 96 ? 20.111 -27.071 -26.063 1.00 80.38 96 GLU A CA 1
ATOM 774 C C . GLU A 1 96 ? 19.593 -27.425 -27.469 1.00 80.38 96 GLU A C 1
ATOM 776 O O . GLU A 1 96 ? 20.137 -28.300 -28.130 1.00 80.38 96 GLU A O 1
ATOM 781 N N . ASN A 1 97 ? 18.593 -26.688 -27.961 1.00 84.12 97 ASN A N 1
ATOM 782 C CA . ASN A 1 97 ? 18.041 -26.844 -29.309 1.00 84.12 97 ASN A CA 1
ATOM 783 C C . ASN A 1 97 ? 18.755 -25.966 -30.356 1.00 84.12 97 ASN A C 1
ATOM 785 O O . ASN A 1 97 ? 18.157 -25.634 -31.376 1.00 84.12 97 ASN A O 1
ATOM 789 N N . ASN A 1 98 ? 19.982 -25.517 -30.081 1.00 83.19 98 ASN A N 1
ATOM 790 C CA . ASN A 1 98 ? 20.782 -24.620 -30.923 1.00 83.19 98 ASN A CA 1
ATOM 791 C C . ASN A 1 98 ? 20.145 -23.258 -31.248 1.00 83.19 98 ASN A C 1
ATOM 793 O O . ASN A 1 98 ? 20.598 -22.565 -32.150 1.00 83.19 98 ASN A O 1
ATOM 797 N N . LYS A 1 99 ? 19.130 -22.823 -30.493 1.00 86.25 99 LYS A N 1
ATOM 798 C CA . LYS A 1 99 ? 18.519 -21.498 -30.689 1.00 86.25 99 LYS A CA 1
ATOM 799 C C . LYS A 1 99 ? 19.231 -20.433 -29.855 1.00 86.25 99 LYS A C 1
ATOM 801 O O . LYS A 1 99 ? 19.363 -20.660 -28.640 1.00 86.25 99 LYS A O 1
ATOM 806 N N . PRO A 1 100 ? 19.643 -19.292 -30.433 1.00 89.06 100 PRO A N 1
ATOM 807 C CA . PRO A 1 100 ? 20.247 -18.200 -29.688 1.00 89.06 100 PRO A CA 1
ATOM 808 C C . PRO A 1 100 ? 19.245 -17.514 -28.753 1.00 89.06 100 PRO A C 1
ATOM 810 O O . PRO A 1 100 ? 18.042 -17.409 -29.015 1.00 89.06 100 PRO A O 1
ATOM 813 N N . TYR A 1 101 ? 19.759 -17.022 -27.633 1.00 91.62 101 TYR A N 1
ATOM 814 C CA . TYR A 1 101 ? 19.028 -16.176 -26.704 1.00 91.62 101 TYR A CA 1
ATOM 815 C C . TYR A 1 101 ? 19.982 -15.254 -25.948 1.00 91.62 101 TYR A C 1
ATOM 817 O O . TYR A 1 101 ? 21.122 -15.600 -25.638 1.00 91.62 101 TYR A O 1
ATOM 825 N N . LEU A 1 102 ? 19.488 -14.073 -25.597 1.00 93.56 102 LEU A N 1
ATOM 826 C CA . LEU A 1 102 ? 20.194 -13.123 -24.758 1.00 93.56 102 LEU A CA 1
ATOM 827 C C . LEU A 1 102 ? 19.771 -13.289 -23.301 1.00 93.56 102 LEU A C 1
ATOM 829 O O . LEU A 1 102 ? 18.589 -13.447 -22.989 1.00 93.56 102 LEU A O 1
ATOM 833 N N . THR A 1 103 ? 20.731 -13.170 -22.392 1.00 92.81 103 THR A N 1
ATOM 834 C CA . THR A 1 103 ? 20.475 -13.062 -20.955 1.00 92.81 103 THR A CA 1
ATOM 835 C C . THR A 1 103 ? 20.991 -11.736 -20.422 1.00 92.81 103 THR A C 1
ATOM 837 O O . THR A 1 103 ? 22.118 -11.350 -20.707 1.00 92.81 103 THR A O 1
ATOM 840 N N . ILE A 1 104 ? 20.173 -11.049 -19.627 1.00 93.06 104 ILE A N 1
ATOM 841 C CA . ILE A 1 104 ? 20.562 -9.886 -18.828 1.00 93.06 104 ILE A CA 1
ATOM 842 C C . ILE A 1 104 ? 20.382 -10.285 -17.366 1.00 93.06 104 ILE A C 1
ATOM 844 O O . ILE A 1 104 ? 19.262 -10.433 -16.872 1.00 93.06 104 ILE A O 1
ATOM 848 N N . THR A 1 105 ? 21.495 -10.495 -16.678 1.00 90.75 105 THR A N 1
ATOM 849 C CA . THR A 1 105 ? 21.533 -10.886 -15.272 1.00 90.75 105 THR A CA 1
ATOM 850 C C . THR A 1 105 ? 21.873 -9.677 -14.419 1.00 90.75 105 THR A C 1
ATOM 852 O O . THR A 1 105 ? 22.908 -9.042 -14.605 1.00 90.75 105 THR A O 1
ATOM 855 N N . ILE A 1 106 ? 20.999 -9.370 -13.465 1.00 89.56 106 ILE A N 1
ATOM 856 C CA . ILE A 1 106 ? 21.123 -8.227 -12.567 1.00 89.56 106 ILE A CA 1
ATOM 857 C C . ILE A 1 106 ? 21.514 -8.738 -11.186 1.00 89.56 106 ILE A C 1
ATOM 859 O O . ILE A 1 106 ? 20.791 -9.520 -10.561 1.00 89.56 106 ILE A O 1
ATOM 863 N N . PHE A 1 107 ? 22.631 -8.237 -10.680 1.00 86.44 107 PHE A N 1
ATOM 864 C CA . PHE A 1 107 ? 23.085 -8.432 -9.312 1.00 86.44 107 PHE A CA 1
ATOM 865 C C . PHE A 1 107 ? 23.043 -7.100 -8.570 1.00 86.44 107 PHE A C 1
ATOM 867 O O . PHE A 1 107 ? 23.307 -6.052 -9.152 1.00 86.44 107 PHE A O 1
ATOM 874 N N . THR A 1 108 ? 22.750 -7.136 -7.275 1.00 84.62 108 THR A N 1
ATOM 875 C CA . THR A 1 108 ? 22.677 -5.937 -6.428 1.00 84.62 108 THR A CA 1
ATOM 876 C C . THR A 1 108 ? 23.681 -6.031 -5.292 1.00 84.62 108 THR A C 1
ATOM 878 O O . THR A 1 108 ? 23.833 -7.102 -4.696 1.00 84.62 108 THR A O 1
ATOM 881 N N . SER A 1 109 ? 24.325 -4.919 -4.945 1.00 79.44 109 SER A N 1
ATOM 882 C CA . SER A 1 109 ? 25.242 -4.851 -3.808 1.00 79.44 109 SER A CA 1
ATOM 883 C C . SER A 1 109 ? 25.174 -3.507 -3.092 1.00 79.44 109 SER A C 1
ATOM 885 O O . SER A 1 109 ? 25.128 -2.458 -3.723 1.00 79.44 109 SER A O 1
ATOM 887 N N . HIS A 1 110 ? 25.245 -3.546 -1.763 1.00 74.56 110 HIS A N 1
ATOM 888 C CA . HIS A 1 110 ? 25.402 -2.355 -0.917 1.00 74.56 110 HIS A CA 1
ATOM 889 C C . HIS A 1 110 ? 26.871 -2.110 -0.544 1.00 74.56 110 HIS A C 1
ATOM 891 O O . HIS A 1 110 ? 27.162 -1.283 0.313 1.00 74.56 110 HIS A O 1
ATOM 897 N N . SER A 1 111 ? 27.802 -2.888 -1.110 1.00 74.81 111 SER A N 1
ATOM 898 C CA . SER A 1 111 ? 29.210 -2.790 -0.745 1.00 74.81 111 SER A CA 1
ATOM 899 C C . SER A 1 111 ? 30.143 -2.904 -1.937 1.00 74.81 111 SER A C 1
ATOM 901 O O . SER A 1 111 ? 30.054 -3.848 -2.729 1.00 74.81 111 SER A O 1
ATOM 903 N N . ILE A 1 112 ? 31.096 -1.986 -1.973 1.00 74.75 112 ILE A N 1
ATOM 904 C CA . ILE A 1 112 ? 32.135 -1.876 -2.983 1.00 74.75 112 ILE A CA 1
ATOM 905 C C . ILE A 1 112 ? 33.462 -2.218 -2.313 1.00 74.75 112 ILE A C 1
ATOM 907 O O . ILE A 1 112 ? 33.820 -1.635 -1.296 1.00 74.75 112 ILE A O 1
ATOM 911 N N . GLY A 1 113 ? 34.176 -3.198 -2.851 1.00 75.25 113 GLY A N 1
ATOM 912 C CA . GLY A 1 113 ? 35.567 -3.470 -2.520 1.00 75.25 113 GLY A CA 1
ATOM 913 C C . GLY A 1 113 ? 36.478 -2.722 -3.486 1.00 75.25 113 GLY A C 1
ATOM 914 O O . GLY A 1 113 ? 36.325 -2.850 -4.701 1.00 75.25 113 GLY A O 1
ATOM 915 N N . ILE A 1 114 ? 37.426 -1.959 -2.957 1.00 71.50 114 ILE A N 1
ATOM 916 C CA . ILE A 1 114 ? 38.425 -1.241 -3.748 1.00 71.50 114 ILE A CA 1
ATOM 917 C C . ILE A 1 114 ? 39.794 -1.811 -3.416 1.00 71.50 114 ILE A C 1
ATOM 919 O O . ILE A 1 114 ? 40.211 -1.806 -2.258 1.00 71.50 114 ILE A O 1
ATOM 923 N N . ASP A 1 115 ? 40.465 -2.306 -4.451 1.00 71.44 115 ASP A N 1
ATOM 924 C CA . ASP A 1 115 ? 41.887 -2.625 -4.432 1.00 71.44 115 ASP A CA 1
ATOM 925 C C . ASP A 1 115 ? 42.660 -1.383 -4.901 1.00 71.44 115 ASP A C 1
ATOM 927 O O . ASP A 1 115 ? 42.523 -0.938 -6.048 1.00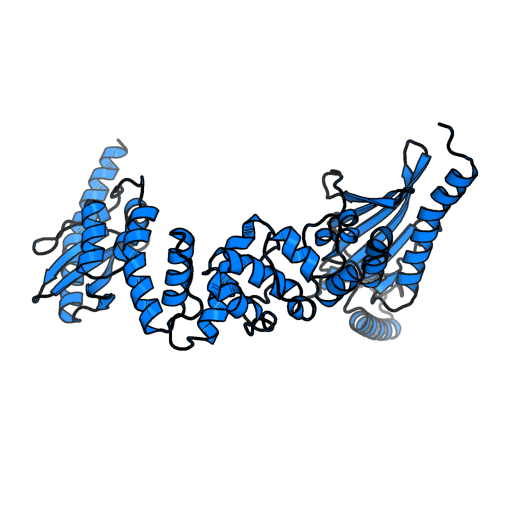 71.44 115 ASP A O 1
ATOM 931 N N . TRP A 1 116 ? 43.419 -0.784 -3.981 1.00 66.12 116 TRP A N 1
ATOM 932 C CA . TRP A 1 116 ? 44.114 0.489 -4.207 1.00 66.12 116 TRP A CA 1
ATOM 933 C C . TRP A 1 116 ? 45.433 0.332 -4.975 1.00 66.12 116 TRP A C 1
ATOM 935 O O . TRP A 1 116 ? 45.963 1.328 -5.466 1.00 66.12 116 TRP A O 1
ATOM 945 N N . ASN A 1 117 ? 45.930 -0.900 -5.134 1.00 58.44 117 ASN A N 1
ATOM 946 C CA . ASN A 1 117 ? 47.209 -1.187 -5.790 1.00 58.44 117 ASN A CA 1
ATOM 947 C C . ASN A 1 117 ? 47.055 -1.530 -7.280 1.00 58.44 117 ASN A C 1
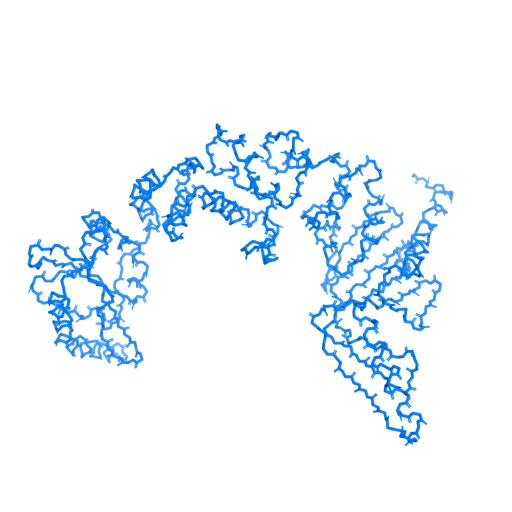ATOM 949 O O . ASN A 1 117 ? 48.047 -1.636 -7.998 1.00 58.44 117 ASN A O 1
ATOM 953 N N . ASN A 1 118 ? 45.820 -1.690 -7.769 1.00 56.94 118 ASN A N 1
ATOM 954 C CA . ASN A 1 118 ? 45.523 -1.946 -9.176 1.00 56.94 118 ASN A CA 1
ATOM 955 C C . ASN A 1 118 ? 44.539 -0.896 -9.713 1.00 56.94 118 ASN A C 1
ATOM 957 O O . ASN A 1 118 ? 43.407 -0.755 -9.232 1.00 56.94 118 ASN A O 1
ATOM 961 N N . THR A 1 119 ? 44.954 -0.168 -10.751 1.00 51.62 119 THR A N 1
ATOM 962 C CA . THR A 1 119 ? 44.209 0.956 -11.345 1.00 51.62 119 THR A CA 1
ATOM 963 C C . THR A 1 119 ? 42.781 0.589 -11.761 1.00 51.62 119 THR A C 1
ATOM 965 O O . THR A 1 119 ? 41.891 1.427 -11.646 1.00 51.62 119 THR A O 1
ATOM 968 N N . ASN A 1 120 ? 42.499 -0.688 -12.043 1.00 53.75 120 ASN A N 1
ATOM 969 C CA . ASN A 1 120 ? 41.213 -1.140 -12.590 1.00 53.75 120 ASN A CA 1
ATOM 970 C C . ASN A 1 120 ? 40.430 -2.158 -11.723 1.00 53.75 120 ASN A C 1
ATOM 972 O O . ASN A 1 120 ? 39.494 -2.776 -12.222 1.00 53.75 120 ASN A O 1
ATOM 976 N N . ASN A 1 121 ? 40.764 -2.373 -10.444 1.00 64.81 121 ASN A N 1
ATOM 977 C CA . ASN A 1 121 ? 40.099 -3.410 -9.630 1.00 64.81 121 ASN A CA 1
ATOM 978 C C . ASN A 1 121 ? 39.078 -2.848 -8.623 1.00 64.81 121 ASN A C 1
ATOM 980 O O . ASN A 1 121 ? 39.234 -2.987 -7.410 1.00 64.81 121 ASN A O 1
ATOM 984 N N . ILE A 1 122 ? 37.994 -2.244 -9.118 1.00 67.94 122 ILE A N 1
ATOM 985 C CA . ILE A 1 122 ? 36.780 -2.069 -8.303 1.00 67.94 122 ILE A CA 1
ATOM 986 C C . ILE A 1 122 ? 35.983 -3.382 -8.361 1.00 67.94 122 ILE A C 1
ATOM 988 O O . ILE A 1 122 ? 35.548 -3.836 -9.427 1.00 67.94 122 ILE A O 1
ATOM 992 N N . LYS A 1 123 ? 35.803 -4.021 -7.204 1.00 69.44 123 LYS A N 1
ATOM 993 C CA . LYS A 1 123 ? 35.072 -5.282 -7.047 1.00 69.44 123 LYS A CA 1
ATOM 994 C C . LYS A 1 123 ? 33.770 -5.020 -6.302 1.00 69.44 123 LYS A C 1
ATOM 996 O O . LYS A 1 123 ? 33.780 -4.655 -5.133 1.00 69.44 123 LYS A O 1
ATOM 1001 N N . LEU A 1 124 ? 32.627 -5.251 -6.938 1.00 61.38 124 LEU A N 1
ATOM 1002 C CA . LEU A 1 124 ? 31.357 -5.294 -6.212 1.00 61.38 124 LEU A CA 1
ATOM 1003 C C . LEU A 1 124 ? 31.252 -6.640 -5.497 1.00 61.38 124 LEU A C 1
ATOM 1005 O O . LEU A 1 124 ? 31.495 -7.681 -6.106 1.00 61.38 124 LEU A O 1
ATOM 1009 N N . LYS A 1 125 ? 30.864 -6.649 -4.216 1.00 65.94 125 LYS A N 1
ATOM 1010 C CA . LYS A 1 125 ? 30.528 -7.915 -3.552 1.00 65.94 125 LYS A CA 1
ATOM 1011 C C . LYS A 1 125 ? 29.183 -8.382 -4.100 1.00 65.94 125 LYS A C 1
ATOM 1013 O O . LYS A 1 125 ? 28.136 -7.923 -3.644 1.00 65.94 125 LYS A O 1
ATOM 1018 N N . MET A 1 126 ? 29.220 -9.219 -5.127 1.00 65.00 126 MET A N 1
ATOM 1019 C CA . MET A 1 126 ? 28.027 -9.725 -5.796 1.00 65.00 126 MET A CA 1
ATOM 1020 C C . MET A 1 126 ? 27.400 -10.827 -4.937 1.00 65.00 126 MET A C 1
ATOM 1022 O O . MET A 1 126 ? 28.057 -11.803 -4.584 1.00 65.00 126 MET A O 1
ATOM 1026 N N . TYR A 1 127 ? 26.136 -10.648 -4.563 1.00 60.62 127 TYR A N 1
ATOM 1027 C CA . TYR A 1 127 ? 25.313 -11.706 -3.972 1.00 60.62 127 TYR A CA 1
ATOM 1028 C C . TYR A 1 127 ? 24.559 -12.454 -5.082 1.00 60.62 127 TYR A C 1
ATOM 1030 O O . TYR A 1 127 ? 24.656 -12.079 -6.248 1.00 60.62 127 TYR A O 1
ATOM 1038 N N . ASN A 1 128 ? 23.780 -13.483 -4.726 1.00 64.25 128 ASN A N 1
ATOM 1039 C CA . ASN A 1 128 ? 22.910 -14.218 -5.658 1.00 64.25 128 ASN A CA 1
ATOM 1040 C C . ASN A 1 128 ? 22.141 -13.274 -6.602 1.00 64.25 128 ASN A C 1
ATOM 1042 O O . ASN A 1 128 ? 21.667 -12.232 -6.130 1.00 64.25 128 ASN A O 1
ATOM 1046 N N . PRO A 1 129 ? 21.948 -13.656 -7.882 1.00 71.31 129 PRO A N 1
ATOM 1047 C CA . PRO A 1 129 ? 21.284 -12.815 -8.870 1.00 71.31 129 PRO A CA 1
ATOM 1048 C C . PRO A 1 129 ? 19.935 -12.338 -8.336 1.00 71.31 129 PRO A C 1
ATOM 1050 O O . PRO A 1 129 ? 19.134 -13.117 -7.803 1.00 71.31 129 PRO A O 1
ATOM 1053 N N . TYR A 1 130 ? 19.716 -11.030 -8.439 1.00 78.75 130 TYR A N 1
ATOM 1054 C CA . TYR A 1 130 ? 18.451 -10.410 -8.073 1.00 78.75 130 TYR A CA 1
ATOM 1055 C C . TYR A 1 130 ? 17.383 -10.802 -9.092 1.00 78.75 130 TYR A C 1
ATOM 1057 O O . TYR A 1 130 ? 16.269 -11.172 -8.716 1.00 78.75 130 TYR A O 1
ATOM 1065 N N . ARG A 1 131 ? 17.741 -10.755 -10.381 1.00 86.06 131 ARG A N 1
ATOM 1066 C CA . ARG A 1 131 ? 16.827 -11.030 -11.486 1.00 86.06 131 ARG A CA 1
ATOM 1067 C C . ARG A 1 131 ? 17.572 -11.420 -12.754 1.00 86.06 131 ARG A C 1
ATOM 1069 O O . ARG A 1 131 ? 18.598 -10.824 -13.065 1.00 86.06 131 ARG A O 1
ATOM 1076 N N . ASN A 1 132 ? 16.981 -12.340 -13.510 1.00 89.19 132 ASN A N 1
ATOM 1077 C CA . ASN A 1 132 ? 17.399 -12.671 -14.868 1.00 89.19 132 ASN A CA 1
ATOM 1078 C C . ASN A 1 132 ? 16.297 -12.251 -15.840 1.00 89.19 132 ASN A C 1
ATOM 1080 O O . ASN A 1 132 ? 15.118 -12.528 -15.592 1.00 89.19 132 ASN A O 1
ATOM 1084 N N . ILE A 1 133 ? 16.678 -11.597 -16.930 1.00 92.56 133 ILE A N 1
ATOM 1085 C CA . ILE A 1 133 ? 15.825 -11.315 -18.084 1.00 92.56 133 ILE A CA 1
ATOM 1086 C C . ILE A 1 133 ? 16.369 -12.120 -19.257 1.00 92.56 133 ILE A C 1
ATOM 1088 O O . ILE A 1 133 ? 17.577 -12.142 -19.482 1.00 92.56 133 ILE A O 1
ATOM 1092 N N . ILE A 1 134 ? 15.484 -12.804 -19.968 1.00 92.31 134 ILE A N 1
ATOM 1093 C CA . ILE A 1 134 ? 15.827 -13.708 -21.064 1.00 92.31 134 ILE A CA 1
ATOM 1094 C C . ILE A 1 134 ? 15.055 -13.268 -22.289 1.00 92.31 134 ILE A C 1
ATOM 1096 O O . ILE A 1 134 ? 13.842 -13.084 -22.202 1.00 92.31 134 ILE A O 1
ATOM 1100 N N . ILE A 1 135 ? 15.762 -13.091 -23.400 1.00 93.31 135 ILE A N 1
ATOM 1101 C CA . ILE A 1 135 ? 15.218 -12.598 -24.662 1.00 93.31 135 ILE A CA 1
ATOM 1102 C C . ILE A 1 135 ? 15.577 -13.609 -25.742 1.00 93.31 135 ILE A C 1
ATOM 1104 O O . ILE A 1 135 ? 16.754 -13.828 -26.012 1.00 93.31 135 ILE A O 1
ATOM 1108 N N . HIS A 1 136 ? 14.577 -14.233 -26.345 1.00 90.56 136 HIS A N 1
ATOM 1109 C CA . HIS A 1 136 ? 14.787 -15.182 -27.436 1.00 90.56 136 HIS A CA 1
ATOM 1110 C C . HIS A 1 136 ? 14.800 -14.485 -28.800 1.00 90.56 136 HIS A C 1
ATOM 1112 O O . HIS A 1 136 ? 14.331 -13.354 -28.941 1.00 90.56 136 HIS A O 1
ATOM 1118 N N . GLU A 1 137 ? 15.289 -15.199 -29.814 1.00 87.62 137 GLU A N 1
ATOM 1119 C CA . GLU A 1 137 ? 15.346 -14.769 -31.220 1.00 87.62 137 GLU A CA 1
ATOM 1120 C C . GLU A 1 137 ? 14.002 -14.247 -31.764 1.00 87.62 137 GLU A C 1
ATOM 1122 O O . GLU A 1 137 ? 13.940 -13.229 -32.447 1.00 87.62 137 GLU A O 1
ATOM 1127 N N . ASN A 1 138 ? 12.891 -14.872 -31.360 1.00 87.25 138 ASN A N 1
ATOM 1128 C CA . ASN A 1 138 ? 11.530 -14.485 -31.740 1.00 87.25 138 ASN A CA 1
ATOM 1129 C C . ASN A 1 138 ? 10.996 -13.270 -30.952 1.00 87.25 138 ASN A C 1
ATOM 1131 O O . ASN A 1 138 ? 9.788 -13.029 -30.919 1.00 87.25 138 ASN A O 1
ATOM 1135 N N . LYS A 1 139 ? 11.884 -12.543 -30.264 1.00 88.31 139 LYS A N 1
ATOM 1136 C CA . LYS A 1 139 ? 11.604 -11.409 -29.373 1.00 88.31 139 LYS A CA 1
ATOM 1137 C C . LYS A 1 139 ? 10.764 -11.758 -28.142 1.00 88.31 139 LYS A C 1
ATOM 1139 O O . LYS A 1 139 ? 10.378 -10.856 -27.407 1.00 88.31 139 LYS A O 1
ATOM 1144 N N . SER A 1 140 ? 10.474 -13.034 -27.873 1.00 89.81 140 SER A N 1
ATOM 1145 C CA . SER A 1 140 ? 9.807 -13.408 -26.623 1.00 89.81 140 SER A CA 1
ATOM 1146 C C . SER A 1 140 ? 10.720 -13.125 -25.432 1.00 89.81 140 SER A C 1
ATOM 1148 O O . SER A 1 140 ? 11.933 -13.346 -25.484 1.00 89.81 140 SER A O 1
ATOM 1150 N N . ILE A 1 141 ? 10.127 -12.595 -24.361 1.00 92.19 141 ILE A N 1
ATOM 1151 C CA . ILE A 1 141 ? 10.871 -12.053 -23.230 1.00 92.19 141 ILE A CA 1
ATOM 1152 C C . ILE A 1 141 ? 10.310 -12.526 -21.891 1.00 92.19 141 ILE A C 1
ATOM 1154 O O . ILE A 1 141 ? 9.115 -12.413 -21.594 1.00 92.19 141 ILE A O 1
ATOM 1158 N N . TYR A 1 142 ? 11.204 -13.042 -21.055 1.00 91.88 142 TYR A N 1
ATOM 1159 C CA . TYR A 1 142 ? 10.871 -13.685 -19.792 1.00 91.88 142 TYR A CA 1
ATOM 1160 C C . TYR A 1 142 ? 11.719 -13.132 -18.653 1.00 91.88 142 TYR A C 1
ATOM 1162 O O . TYR A 1 142 ? 12.844 -12.674 -18.847 1.00 91.88 142 TYR A O 1
ATOM 1170 N N . SER A 1 143 ? 11.187 -13.216 -17.437 1.00 90.31 143 SER A N 1
ATOM 1171 C CA . SER A 1 143 ? 11.943 -13.037 -16.208 1.00 90.31 143 SER A CA 1
ATOM 1172 C C . SER A 1 143 ? 12.044 -14.352 -15.448 1.00 90.31 143 SER A C 1
ATOM 1174 O O . SER A 1 143 ? 11.087 -15.124 -15.387 1.00 90.31 143 SER A O 1
ATOM 1176 N N . SER A 1 144 ? 13.194 -14.575 -14.821 1.00 84.75 144 SER A N 1
ATOM 1177 C CA . SER A 1 144 ? 13.391 -15.635 -13.837 1.00 84.75 144 SER A CA 1
ATOM 1178 C C . SER A 1 144 ? 13.953 -15.057 -12.546 1.00 84.75 144 SER A C 1
ATOM 1180 O O . SER A 1 144 ? 14.800 -14.160 -12.548 1.00 84.75 144 SER A O 1
ATOM 1182 N N . THR A 1 145 ? 13.493 -15.616 -11.429 1.00 71.25 145 THR A N 1
ATOM 1183 C CA . THR A 1 145 ? 14.081 -15.403 -10.100 1.00 71.25 145 THR A CA 1
ATOM 1184 C C . THR A 1 145 ? 14.999 -16.575 -9.734 1.00 71.25 145 THR A C 1
ATOM 1186 O O . THR A 1 145 ? 15.208 -17.479 -10.545 1.00 71.25 145 THR A O 1
ATOM 1189 N N . LYS A 1 146 ? 15.543 -16.574 -8.508 1.00 60.88 146 LYS A N 1
ATOM 1190 C CA . LYS A 1 146 ? 16.492 -17.574 -7.976 1.00 60.88 146 LYS A CA 1
ATOM 1191 C C . LYS A 1 146 ? 16.043 -19.041 -8.100 1.00 60.88 146 LYS A C 1
ATOM 1193 O O . LYS A 1 146 ? 16.884 -19.921 -8.017 1.00 60.88 146 LYS A O 1
ATOM 1198 N N . ASN A 1 147 ? 14.753 -19.304 -8.325 1.00 59.84 147 ASN A N 1
ATOM 1199 C CA . ASN A 1 147 ? 14.196 -20.658 -8.422 1.00 59.84 147 ASN A CA 1
ATOM 1200 C C . ASN A 1 147 ? 14.049 -21.165 -9.871 1.00 59.84 147 ASN A C 1
ATOM 1202 O O . ASN A 1 147 ? 13.302 -22.114 -10.089 1.00 59.84 147 ASN A O 1
ATOM 1206 N N . HIS A 1 148 ? 14.666 -20.504 -10.860 1.00 64.06 148 HIS A N 1
ATOM 1207 C CA . HIS A 1 148 ? 14.628 -20.885 -12.286 1.00 64.06 148 HIS A CA 1
ATOM 1208 C C . HIS A 1 148 ? 13.220 -21.021 -12.899 1.00 64.06 148 HIS A C 1
ATOM 1210 O O . HIS A 1 148 ? 13.049 -21.601 -13.967 1.00 64.06 148 HIS A O 1
ATOM 1216 N N . LYS A 1 149 ? 12.187 -20.472 -12.245 1.00 72.69 149 LYS A N 1
ATOM 1217 C CA . LYS A 1 149 ? 10.837 -20.407 -12.811 1.00 72.69 149 LYS A CA 1
ATOM 1218 C C . LYS A 1 149 ? 10.746 -19.215 -13.757 1.00 72.69 149 LYS A C 1
ATOM 1220 O O . LYS A 1 149 ? 10.902 -18.072 -13.321 1.00 72.69 149 LYS A O 1
ATOM 1225 N N . TYR A 1 150 ? 10.462 -19.506 -15.022 1.00 83.62 150 TYR A N 1
ATOM 1226 C CA . TYR A 1 150 ? 10.269 -18.516 -16.074 1.00 83.62 150 TYR A CA 1
ATOM 1227 C C . TYR A 1 150 ? 8.836 -17.990 -16.080 1.00 83.62 150 TYR A C 1
ATOM 1229 O O . TYR A 1 150 ? 7.874 -18.757 -16.059 1.00 83.62 150 TYR A O 1
ATOM 1237 N N . PHE A 1 151 ? 8.695 -16.671 -16.152 1.00 88.50 151 PHE A N 1
ATOM 1238 C CA . PHE A 1 151 ? 7.414 -15.995 -16.333 1.00 88.50 151 PHE A CA 1
ATOM 1239 C C . PHE A 1 151 ? 7.561 -14.908 -17.398 1.00 88.50 151 PHE A C 1
ATOM 1241 O O . PHE A 1 151 ? 8.645 -14.337 -17.508 1.00 88.50 151 PHE A O 1
ATOM 1248 N N . PRO A 1 152 ? 6.512 -14.584 -18.175 1.00 91.88 152 PRO A N 1
ATOM 1249 C CA . PRO A 1 152 ? 6.558 -13.450 -19.095 1.00 91.88 152 PRO A CA 1
ATOM 1250 C C . PRO A 1 152 ? 6.994 -12.175 -18.366 1.00 91.88 152 PRO A C 1
ATOM 1252 O O . PRO A 1 152 ? 6.476 -11.887 -17.283 1.00 91.88 152 PRO A O 1
ATOM 1255 N N . LEU A 1 153 ? 7.940 -11.427 -18.940 1.00 91.75 153 LEU A N 1
ATOM 1256 C CA . LEU A 1 153 ? 8.469 -10.220 -18.306 1.00 91.75 153 LEU A CA 1
ATOM 1257 C C . LEU A 1 153 ? 7.353 -9.183 -18.118 1.00 91.75 153 LEU A C 1
ATOM 1259 O O . LEU A 1 153 ? 6.617 -8.868 -19.057 1.00 91.75 153 LEU A O 1
ATOM 1263 N N . SER A 1 154 ? 7.234 -8.634 -16.911 1.00 91.00 154 SER A N 1
ATOM 1264 C CA . SER A 1 154 ? 6.313 -7.539 -16.609 1.00 91.00 154 SER A CA 1
ATOM 1265 C C . SER A 1 154 ? 7.042 -6.202 -16.515 1.00 91.00 154 SER A C 1
ATOM 1267 O O . SER A 1 154 ? 8.222 -6.144 -16.182 1.00 91.00 154 SER A O 1
ATOM 1269 N N . VAL A 1 155 ? 6.331 -5.098 -16.729 1.00 90.38 155 VAL A N 1
ATOM 1270 C CA . VAL A 1 155 ? 6.894 -3.750 -16.559 1.00 90.38 155 VAL A CA 1
ATOM 1271 C C . VAL A 1 155 ? 7.389 -3.534 -15.130 1.00 90.38 155 VAL A C 1
ATOM 1273 O O . VAL A 1 155 ? 8.438 -2.933 -14.924 1.00 90.38 155 VAL A O 1
ATOM 1276 N N . SER A 1 156 ? 6.692 -4.088 -14.133 1.00 88.19 156 SER A N 1
ATOM 1277 C CA . SER A 1 156 ? 7.119 -4.025 -12.730 1.00 88.19 156 SER A CA 1
ATOM 1278 C C . SER A 1 156 ? 8.500 -4.633 -12.472 1.00 88.19 156 SER A C 1
ATOM 1280 O O . SER A 1 156 ? 9.171 -4.253 -11.512 1.00 88.19 156 SER A O 1
ATOM 1282 N N . ASP A 1 157 ? 8.955 -5.534 -13.345 1.00 86.69 157 ASP A N 1
ATOM 1283 C CA . ASP A 1 157 ? 10.274 -6.153 -13.257 1.00 86.69 157 ASP A CA 1
ATOM 1284 C C . ASP A 1 157 ? 11.402 -5.223 -13.724 1.00 86.69 157 ASP A C 1
ATOM 1286 O O . ASP A 1 157 ? 12.550 -5.436 -13.338 1.00 86.69 157 ASP A O 1
ATOM 1290 N N . LEU A 1 158 ? 11.072 -4.174 -14.487 1.00 87.88 158 LEU A N 1
ATOM 1291 C CA . LEU A 1 158 ? 12.004 -3.152 -14.974 1.00 87.88 158 LEU A CA 1
ATOM 1292 C C . LEU A 1 158 ? 12.259 -2.025 -13.963 1.00 87.88 158 LEU A C 1
ATOM 1294 O O . LEU A 1 158 ? 13.145 -1.203 -14.180 1.00 87.88 158 LEU A O 1
ATOM 1298 N N . ARG A 1 159 ? 11.493 -1.969 -12.862 1.00 79.31 159 ARG A N 1
ATOM 1299 C CA . ARG A 1 159 ? 11.515 -0.852 -11.899 1.00 79.31 159 ARG A CA 1
ATOM 1300 C C . ARG A 1 159 ? 12.898 -0.588 -11.302 1.00 79.31 159 ARG A C 1
ATOM 1302 O O . ARG A 1 159 ? 13.216 0.556 -10.997 1.00 79.31 159 ARG A O 1
ATOM 1309 N N . HIS A 1 160 ? 13.697 -1.630 -11.087 1.00 76.44 160 HIS A N 1
ATOM 1310 C CA . HIS A 1 160 ? 14.915 -1.528 -10.289 1.00 76.44 160 HIS A CA 1
ATOM 1311 C C . HIS A 1 160 ? 16.168 -1.892 -11.087 1.00 76.44 160 HIS A C 1
ATOM 1313 O O . HIS A 1 160 ? 16.193 -2.908 -11.780 1.00 76.44 160 HIS A O 1
ATOM 1319 N N . TYR A 1 161 ? 17.220 -1.089 -10.905 1.00 77.50 161 TYR A N 1
ATOM 1320 C CA . TYR A 1 161 ? 18.618 -1.374 -11.271 1.00 77.50 161 TYR A CA 1
ATOM 1321 C C . TYR A 1 161 ? 18.955 -1.477 -12.762 1.00 77.50 161 TYR A C 1
ATOM 1323 O O . TYR A 1 161 ? 20.129 -1.604 -13.096 1.00 77.50 161 TYR A O 1
ATOM 1331 N N . LEU A 1 162 ? 17.967 -1.395 -13.653 1.00 86.81 162 LEU A N 1
ATOM 1332 C CA . LEU A 1 162 ? 18.212 -1.167 -15.074 1.00 86.81 162 LEU A CA 1
ATOM 1333 C C . LEU A 1 162 ? 18.295 0.341 -15.357 1.00 86.81 162 LEU A C 1
ATOM 1335 O O . LEU A 1 162 ? 17.471 1.085 -14.823 1.00 86.81 162 LEU A O 1
ATOM 1339 N N . PRO A 1 163 ? 19.237 0.793 -16.200 1.00 88.38 163 PRO A N 1
ATOM 1340 C CA . PRO A 1 163 ? 19.240 2.147 -16.753 1.00 88.38 163 PRO A CA 1
ATOM 1341 C C . PRO A 1 163 ? 18.018 2.407 -17.638 1.00 88.38 163 PRO A C 1
ATOM 1343 O O . PRO A 1 163 ? 17.505 1.482 -18.277 1.00 88.38 163 PRO A O 1
ATOM 1346 N N . ASP A 1 164 ? 17.564 3.657 -17.710 1.00 89.69 164 ASP A N 1
ATOM 1347 C CA . ASP A 1 164 ? 16.386 4.034 -18.501 1.00 89.69 164 ASP A CA 1
ATOM 1348 C C . ASP A 1 164 ? 16.597 3.804 -20.003 1.00 89.69 164 ASP A C 1
ATOM 1350 O O . ASP A 1 164 ? 15.665 3.408 -20.704 1.00 89.69 164 ASP A O 1
ATOM 1354 N N . GLU A 1 165 ? 17.830 3.936 -20.493 1.00 91.12 165 GLU A N 1
ATOM 1355 C CA . GLU A 1 165 ? 18.215 3.631 -21.870 1.00 91.12 165 GLU A CA 1
ATOM 1356 C C . GLU A 1 165 ? 17.995 2.153 -22.200 1.00 91.12 165 GLU A C 1
ATOM 1358 O O . GLU A 1 165 ? 17.462 1.825 -23.260 1.00 91.12 165 GLU A O 1
ATOM 1363 N N . VAL A 1 166 ? 18.343 1.259 -21.269 1.00 91.88 166 VAL A N 1
ATOM 1364 C CA . VAL A 1 166 ? 18.117 -0.185 -21.418 1.00 91.88 166 VAL A CA 1
ATOM 1365 C C . VAL A 1 166 ? 16.626 -0.496 -21.338 1.00 91.88 166 VAL A C 1
ATOM 1367 O O . VAL A 1 166 ? 16.116 -1.255 -22.160 1.00 91.88 166 VAL A O 1
ATOM 1370 N N . LYS A 1 167 ? 15.896 0.116 -20.395 1.00 91.94 167 LYS A N 1
ATOM 1371 C CA . LYS A 1 167 ? 14.434 -0.045 -20.302 1.00 91.94 167 LYS A CA 1
ATOM 1372 C C . LYS A 1 167 ? 13.756 0.372 -21.601 1.00 91.94 167 LYS A C 1
ATOM 1374 O O . LYS A 1 167 ? 12.914 -0.371 -22.094 1.00 91.94 167 LYS A O 1
ATOM 1379 N N . ARG A 1 168 ? 14.142 1.520 -22.170 1.00 91.94 168 ARG A N 1
ATOM 1380 C CA . ARG A 1 168 ? 13.650 2.012 -23.463 1.00 91.94 168 ARG A CA 1
ATOM 1381 C C . ARG A 1 168 ? 13.820 0.953 -24.548 1.00 91.94 168 ARG A C 1
ATOM 1383 O O . ARG A 1 168 ? 12.856 0.667 -25.247 1.00 91.94 168 ARG A O 1
ATOM 1390 N N . GLU A 1 169 ? 15.001 0.354 -24.675 1.00 92.25 169 GLU A N 1
ATOM 1391 C CA . GLU A 1 169 ? 15.224 -0.691 -25.681 1.00 92.25 169 GLU A CA 1
ATOM 1392 C C . GLU A 1 169 ? 14.352 -1.929 -25.458 1.00 92.25 169 GLU A C 1
ATOM 1394 O O . GLU A 1 169 ? 13.812 -2.474 -26.416 1.00 92.25 169 GLU A O 1
ATOM 1399 N N . LEU A 1 170 ? 14.139 -2.334 -24.204 1.00 92.50 170 LEU A N 1
ATOM 1400 C CA . LEU A 1 170 ? 13.229 -3.436 -23.883 1.00 92.50 170 LEU A CA 1
ATOM 1401 C C . LEU A 1 170 ? 11.772 -3.104 -24.238 1.00 92.50 170 LEU A C 1
ATOM 1403 O O . LEU A 1 170 ? 11.078 -3.957 -24.785 1.00 92.50 170 LEU A O 1
ATOM 1407 N N . PHE A 1 171 ? 11.302 -1.880 -23.973 1.00 91.69 171 PHE A N 1
ATOM 1408 C CA . PHE A 1 171 ? 9.970 -1.443 -24.404 1.00 91.69 171 PHE A CA 1
ATOM 1409 C C . PHE A 1 171 ? 9.842 -1.470 -25.930 1.00 91.69 171 PHE A C 1
ATOM 1411 O O . PHE A 1 171 ? 8.877 -2.024 -26.458 1.00 91.69 171 PHE A O 1
ATOM 1418 N N . LEU A 1 172 ? 10.838 -0.941 -26.648 1.00 90.31 172 LEU A N 1
ATOM 1419 C CA . LEU A 1 172 ? 10.828 -0.879 -28.110 1.00 90.31 172 LEU A CA 1
ATOM 1420 C C . LEU A 1 172 ? 10.720 -2.257 -28.779 1.00 90.31 172 LEU A C 1
ATOM 1422 O O . LEU A 1 172 ? 10.189 -2.326 -29.876 1.00 90.31 172 LEU A O 1
ATOM 1426 N N . LEU A 1 173 ? 11.075 -3.363 -28.115 1.00 88.81 173 LEU A N 1
ATOM 1427 C CA . LEU A 1 173 ? 10.818 -4.710 -28.650 1.00 88.81 173 LEU A CA 1
ATOM 1428 C C . LEU A 1 173 ? 9.329 -5.003 -28.904 1.00 88.81 173 LEU A C 1
ATOM 1430 O O . LEU A 1 173 ? 9.004 -5.828 -29.760 1.00 88.81 173 LEU A O 1
ATOM 1434 N N . HIS A 1 174 ? 8.424 -4.355 -28.162 1.00 84.31 174 HIS A N 1
ATOM 1435 C CA . HIS A 1 174 ? 6.990 -4.654 -28.192 1.00 84.31 174 HIS A CA 1
ATOM 1436 C C . HIS A 1 174 ? 6.072 -3.434 -28.279 1.00 84.31 174 HIS A C 1
ATOM 1438 O O . HIS A 1 174 ? 4.860 -3.619 -28.375 1.00 84.31 174 HIS A O 1
ATOM 1444 N N . SER A 1 175 ? 6.593 -2.206 -28.245 1.00 79.44 175 SER A N 1
ATOM 1445 C CA . SER A 1 175 ? 5.776 -0.986 -28.209 1.00 79.44 175 SER A CA 1
ATOM 1446 C C . SER A 1 175 ? 6.236 0.109 -29.175 1.00 79.44 175 SER A C 1
ATOM 1448 O O . SER A 1 175 ? 6.034 1.285 -28.892 1.00 79.44 175 SER A O 1
ATOM 1450 N N . GLU A 1 176 ? 6.820 -0.240 -30.328 1.00 71.38 176 GLU A N 1
ATOM 1451 C CA . GLU A 1 176 ? 7.253 0.749 -31.340 1.00 71.38 176 GLU A CA 1
ATOM 1452 C C . GLU A 1 176 ? 6.119 1.685 -31.789 1.00 71.38 176 GLU A C 1
ATOM 1454 O O . GLU A 1 176 ? 6.345 2.858 -32.069 1.00 71.38 176 GLU A O 1
ATOM 1459 N N . LYS A 1 177 ? 4.880 1.175 -31.809 1.00 69.88 177 LYS A N 1
ATOM 1460 C CA . LYS A 1 177 ? 3.688 1.902 -32.269 1.00 69.88 177 LYS A CA 1
ATOM 1461 C C . LYS A 1 177 ? 3.017 2.761 -31.194 1.00 69.88 177 LYS A C 1
ATOM 1463 O O . LYS A 1 177 ? 2.057 3.458 -31.509 1.00 69.88 177 LYS A O 1
ATOM 1468 N N . THR A 1 178 ? 3.461 2.706 -29.934 1.00 78.06 178 THR A N 1
ATOM 1469 C CA . THR A 1 178 ? 2.817 3.450 -28.838 1.00 78.06 178 THR A CA 1
ATOM 1470 C C . THR A 1 178 ? 3.820 4.325 -28.105 1.00 78.06 178 THR A C 1
ATOM 1472 O O . THR A 1 178 ? 4.981 3.963 -27.939 1.00 78.06 178 THR A O 1
ATOM 1475 N N . TYR A 1 179 ? 3.382 5.500 -27.650 1.00 80.31 179 TYR A N 1
ATOM 1476 C CA . TYR A 1 179 ? 4.222 6.396 -26.848 1.00 80.31 179 TYR A CA 1
ATOM 1477 C C . TYR A 1 179 ? 4.009 6.230 -25.342 1.00 80.31 179 TYR A C 1
ATOM 1479 O O . TYR A 1 179 ? 4.771 6.791 -24.562 1.00 80.31 179 TYR A O 1
ATOM 1487 N N . PHE A 1 180 ? 3.043 5.410 -24.924 1.00 87.56 180 PHE A N 1
ATOM 1488 C CA . PHE A 1 180 ? 2.703 5.215 -23.515 1.00 87.56 180 PHE A CA 1
ATOM 1489 C C . PHE A 1 180 ? 3.871 4.676 -22.665 1.00 87.56 180 PHE A C 1
ATOM 1491 O O . PHE A 1 180 ? 3.972 4.976 -21.479 1.00 87.56 180 PHE A O 1
ATOM 1498 N N . TRP A 1 181 ? 4.812 3.926 -23.244 1.00 89.12 181 TRP A N 1
ATOM 1499 C CA . TRP A 1 181 ? 6.009 3.507 -22.504 1.00 89.12 181 TRP A CA 1
ATOM 1500 C C . TRP A 1 181 ? 6.907 4.690 -22.100 1.00 89.12 181 TRP A C 1
ATOM 1502 O O . TRP A 1 181 ? 7.576 4.614 -21.070 1.00 89.12 181 TRP A O 1
ATOM 1512 N N . LYS A 1 182 ? 6.912 5.795 -22.867 1.00 89.75 182 LYS A N 1
ATOM 1513 C CA . LYS A 1 182 ? 7.681 7.005 -22.525 1.00 89.75 182 LYS A CA 1
ATOM 1514 C C . LYS A 1 182 ? 7.159 7.611 -21.232 1.00 89.75 182 LYS A C 1
ATOM 1516 O O . LYS A 1 182 ? 7.943 7.918 -20.340 1.00 89.75 182 LYS A O 1
ATOM 1521 N N . ASP A 1 183 ? 5.836 7.689 -21.121 1.00 89.69 183 ASP A N 1
ATOM 1522 C CA . ASP A 1 183 ? 5.151 8.131 -19.915 1.00 89.69 183 ASP A CA 1
ATOM 1523 C C . ASP A 1 183 ? 5.504 7.260 -18.702 1.00 89.69 183 ASP A C 1
ATOM 1525 O O . ASP A 1 183 ? 5.719 7.784 -17.614 1.00 89.69 183 ASP A O 1
ATOM 1529 N N . MET A 1 184 ? 5.598 5.934 -18.872 1.00 89.25 184 MET A N 1
ATOM 1530 C CA . MET A 1 184 ? 5.970 5.021 -17.782 1.00 89.25 184 MET A CA 1
ATOM 1531 C C . MET A 1 184 ? 7.377 5.294 -17.240 1.00 89.25 184 MET A C 1
ATOM 1533 O O . MET A 1 184 ? 7.565 5.303 -16.022 1.00 89.25 184 MET A O 1
ATOM 1537 N N . ILE A 1 185 ? 8.355 5.519 -18.126 1.00 88.81 185 ILE A N 1
ATOM 1538 C CA . ILE A 1 185 ? 9.727 5.863 -17.725 1.00 88.81 185 ILE A CA 1
ATOM 1539 C C . ILE A 1 185 ? 9.737 7.237 -17.048 1.00 88.81 185 ILE A C 1
ATOM 1541 O O . ILE A 1 185 ? 10.197 7.344 -15.913 1.00 88.81 185 ILE A O 1
ATOM 1545 N N . GLN A 1 186 ? 9.164 8.255 -17.702 1.00 89.12 186 GLN A N 1
ATOM 1546 C CA . GLN A 1 186 ? 9.128 9.635 -17.204 1.00 89.12 186 GLN A CA 1
ATOM 1547 C C . GLN A 1 186 ? 8.455 9.744 -15.828 1.00 89.12 186 GLN A C 1
ATOM 1549 O O . GLN A 1 186 ? 8.939 10.457 -14.953 1.00 89.12 186 GLN A O 1
ATOM 1554 N N . ASP A 1 187 ? 7.356 9.020 -15.620 1.00 87.38 187 ASP A N 1
ATOM 1555 C CA . ASP A 1 187 ? 6.603 9.041 -14.367 1.00 87.38 187 ASP A CA 1
ATOM 1556 C C . ASP A 1 187 ? 7.167 8.098 -13.292 1.00 87.38 187 ASP A C 1
ATOM 1558 O O . ASP A 1 187 ? 6.597 8.029 -12.198 1.00 87.38 187 ASP A O 1
ATOM 1562 N N . ASN A 1 188 ? 8.234 7.342 -13.591 1.00 85.94 188 ASN A N 1
ATOM 1563 C CA . ASN A 1 188 ? 8.742 6.253 -12.750 1.00 85.94 188 ASN A CA 1
ATOM 1564 C C . ASN A 1 188 ? 7.622 5.253 -12.361 1.00 85.94 188 ASN A C 1
ATOM 1566 O O . ASN A 1 188 ? 7.521 4.783 -11.223 1.00 85.94 188 ASN A O 1
ATOM 1570 N N . PHE A 1 189 ? 6.730 4.947 -13.310 1.00 88.25 189 PHE A N 1
ATOM 1571 C CA . PHE A 1 189 ? 5.527 4.143 -13.102 1.00 88.25 189 PHE A CA 1
ATOM 1572 C C . PHE A 1 189 ? 5.659 2.757 -13.736 1.00 88.25 189 PHE A C 1
ATOM 1574 O O . PHE A 1 189 ? 5.580 2.595 -14.950 1.00 88.25 189 PHE A O 1
ATOM 1581 N N . TYR A 1 190 ? 5.787 1.734 -12.886 1.00 88.38 190 TYR A N 1
ATOM 1582 C CA . TYR A 1 190 ? 6.041 0.358 -13.320 1.00 88.38 190 TYR A CA 1
ATOM 1583 C C . TYR A 1 190 ? 4.944 -0.613 -12.848 1.00 88.38 190 TYR A C 1
ATOM 1585 O O . TYR A 1 190 ? 5.106 -1.292 -11.825 1.00 88.38 190 TYR A O 1
ATOM 1593 N N . PRO A 1 191 ? 3.791 -0.674 -13.541 1.00 87.75 191 PRO A N 1
ATOM 1594 C CA . PRO A 1 191 ? 2.674 -1.523 -13.145 1.00 87.75 191 PRO A CA 1
ATOM 1595 C C . PRO A 1 191 ? 2.939 -3.011 -13.440 1.00 87.75 191 PRO A C 1
ATOM 1597 O O . PRO A 1 191 ? 3.763 -3.349 -14.290 1.00 87.75 191 PRO A O 1
ATOM 1600 N N . PRO A 1 192 ? 2.216 -3.942 -12.793 1.00 87.38 192 PRO A N 1
ATOM 1601 C CA . PRO A 1 192 ? 2.364 -5.378 -13.031 1.00 87.38 192 PRO A CA 1
ATOM 1602 C C . PRO A 1 192 ? 1.626 -5.837 -14.308 1.00 87.38 192 PRO A C 1
ATOM 1604 O O . PRO A 1 192 ? 0.788 -6.735 -14.255 1.00 87.38 192 PRO A O 1
ATOM 1607 N N . ILE A 1 193 ? 1.909 -5.204 -15.450 1.00 89.50 193 ILE A N 1
ATOM 1608 C CA . ILE A 1 193 ? 1.439 -5.616 -16.782 1.00 89.50 193 ILE A CA 1
ATOM 1609 C C . ILE A 1 193 ? 2.571 -6.315 -17.539 1.00 89.50 193 ILE A C 1
ATOM 1611 O O . ILE A 1 193 ? 3.730 -5.944 -17.364 1.00 89.50 193 ILE A O 1
ATOM 1615 N N . LYS A 1 194 ? 2.262 -7.313 -18.376 1.00 91.69 194 LYS A N 1
ATOM 1616 C CA . LYS A 1 194 ? 3.254 -7.919 -19.275 1.00 91.69 194 LYS A CA 1
ATOM 1617 C C . LYS A 1 194 ? 3.807 -6.864 -20.233 1.00 91.69 194 LYS A C 1
ATOM 1619 O O . LYS A 1 194 ? 3.046 -6.058 -20.764 1.00 91.69 194 LYS A O 1
ATOM 1624 N N . LEU A 1 195 ? 5.111 -6.908 -20.491 1.00 90.50 195 LEU A N 1
ATOM 1625 C CA . LEU A 1 195 ? 5.775 -5.986 -21.414 1.00 90.50 195 LEU A CA 1
ATOM 1626 C C . LEU A 1 195 ? 5.175 -6.084 -22.830 1.00 90.50 195 LEU A C 1
ATOM 1628 O O . LEU A 1 195 ? 4.943 -5.071 -23.482 1.00 90.50 195 LEU A O 1
ATOM 1632 N N . THR A 1 196 ? 4.820 -7.299 -23.255 1.00 88.62 196 THR A N 1
ATOM 1633 C CA . THR A 1 196 ? 4.182 -7.587 -24.550 1.00 88.62 196 THR A CA 1
ATOM 1634 C C . THR A 1 196 ? 2.775 -7.005 -24.697 1.00 88.62 196 THR A C 1
ATOM 1636 O O . THR A 1 196 ? 2.292 -6.851 -25.813 1.00 88.62 196 THR A O 1
ATOM 1639 N N . ASP A 1 197 ? 2.098 -6.684 -23.591 1.00 90.19 197 ASP A N 1
ATOM 1640 C CA . ASP A 1 197 ? 0.725 -6.174 -23.613 1.00 90.19 197 ASP A CA 1
ATOM 1641 C C . ASP A 1 197 ? 0.660 -4.644 -23.733 1.00 90.19 197 ASP A C 1
ATOM 1643 O O . ASP A 1 197 ? -0.425 -4.099 -23.912 1.00 90.19 197 ASP A O 1
ATOM 1647 N N . ILE A 1 198 ? 1.787 -3.933 -23.647 1.00 88.12 198 ILE A N 1
ATOM 1648 C CA . ILE A 1 198 ? 1.813 -2.460 -23.648 1.00 88.12 198 ILE A CA 1
ATOM 1649 C C . ILE A 1 198 ? 1.321 -1.875 -24.965 1.00 88.12 198 ILE A C 1
ATOM 1651 O O . ILE A 1 198 ? 0.649 -0.847 -24.959 1.00 88.12 198 ILE A O 1
ATOM 1655 N N . SER A 1 199 ? 1.604 -2.538 -26.087 1.00 87.31 199 SER A N 1
ATOM 1656 C CA . SER A 1 199 ? 1.142 -2.112 -27.413 1.00 87.31 199 SER A CA 1
ATOM 1657 C C . SER A 1 199 ? -0.378 -2.043 -27.545 1.00 87.31 199 SER A C 1
ATOM 1659 O O . SER A 1 199 ? -0.880 -1.412 -28.468 1.00 87.31 199 SER A O 1
ATOM 1661 N N . LYS A 1 200 ? -1.124 -2.647 -26.612 1.00 90.12 200 LYS A N 1
ATOM 1662 C CA . LYS A 1 200 ? -2.592 -2.593 -26.558 1.00 90.12 200 LYS A CA 1
ATOM 1663 C C . LYS A 1 200 ? -3.138 -1.254 -26.047 1.00 90.12 200 LYS A C 1
ATOM 1665 O O . LYS A 1 200 ? -4.361 -1.112 -25.952 1.00 90.12 200 LYS A O 1
ATOM 1670 N N . TYR A 1 201 ? -2.264 -0.323 -25.659 1.00 90.88 201 TYR A N 1
ATOM 1671 C CA . TYR A 1 201 ? -2.633 0.966 -25.083 1.00 90.88 201 TYR A CA 1
ATOM 1672 C C . TYR A 1 201 ? -1.843 2.097 -25.741 1.00 90.88 201 TYR A C 1
ATOM 1674 O O . TYR A 1 201 ? -0.613 2.068 -25.808 1.00 90.88 201 TYR A O 1
ATOM 1682 N N . HIS A 1 202 ? -2.561 3.121 -26.190 1.00 89.06 202 HIS A N 1
ATOM 1683 C CA . HIS A 1 202 ? -2.005 4.255 -26.919 1.00 89.06 202 HIS A CA 1
ATOM 1684 C C . HIS A 1 202 ? -1.567 5.377 -25.972 1.00 89.06 202 HIS A C 1
ATOM 1686 O O . HIS A 1 202 ? -0.609 6.090 -26.263 1.00 89.06 202 HIS A O 1
ATOM 1692 N N . ASN A 1 203 ? -2.252 5.532 -24.834 1.00 91.56 203 ASN A N 1
ATOM 1693 C CA . ASN A 1 203 ? -2.015 6.591 -23.853 1.00 91.56 203 ASN A CA 1
ATOM 1694 C C . ASN A 1 203 ? -2.426 6.164 -22.427 1.00 91.56 203 ASN A C 1
ATOM 1696 O O . ASN A 1 203 ? -3.015 5.095 -22.228 1.00 91.56 203 ASN A O 1
ATOM 1700 N N . LYS A 1 204 ? -2.132 7.019 -21.431 1.00 92.69 204 LYS A N 1
ATOM 1701 C C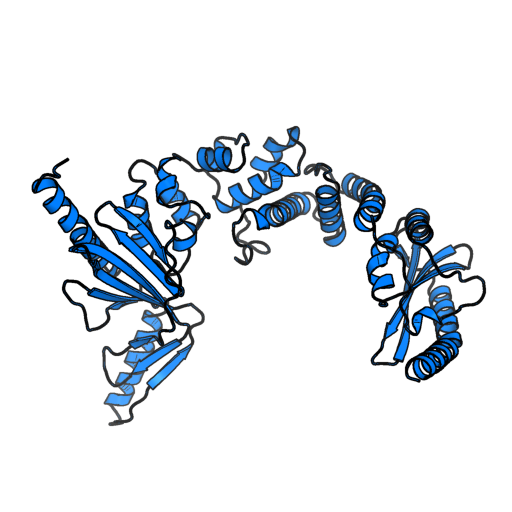A . LYS A 1 204 ? -2.473 6.784 -20.015 1.00 92.69 204 LYS A CA 1
ATOM 1702 C C . LYS A 1 204 ? -3.970 6.531 -19.838 1.00 92.69 204 LYS A C 1
ATOM 1704 O O . LYS A 1 204 ? -4.341 5.564 -19.175 1.00 92.69 204 LYS A O 1
ATOM 1709 N N . LYS A 1 205 ? -4.823 7.375 -20.431 1.00 94.50 205 LYS A N 1
ATOM 1710 C CA . LYS A 1 205 ? -6.288 7.285 -20.328 1.00 94.50 205 LYS A CA 1
ATOM 1711 C C . LYS A 1 205 ? -6.776 5.887 -20.696 1.00 94.50 205 LYS A C 1
ATOM 1713 O O . LYS A 1 205 ? -7.345 5.213 -19.847 1.00 94.50 205 LYS A O 1
ATOM 1718 N N . GLU A 1 206 ? -6.476 5.421 -21.906 1.00 94.12 206 GLU A N 1
ATOM 1719 C CA . GLU A 1 206 ? -6.931 4.115 -22.393 1.00 94.12 206 GLU A CA 1
ATOM 1720 C C . GLU A 1 206 ? -6.476 2.967 -21.479 1.00 94.12 206 GLU A C 1
ATOM 1722 O O . GLU A 1 206 ? -7.243 2.045 -21.190 1.00 94.12 206 GLU A O 1
ATOM 1727 N N . TYR A 1 207 ? -5.234 3.030 -20.988 1.00 93.94 207 TYR A N 1
ATOM 1728 C CA . TYR A 1 207 ? -4.712 2.048 -20.043 1.00 93.94 207 TYR A CA 1
ATOM 1729 C C . TYR A 1 207 ? -5.511 2.010 -18.737 1.00 93.94 207 TYR A C 1
ATOM 1731 O O . TYR A 1 207 ? -5.944 0.937 -18.305 1.00 93.94 207 TYR A O 1
ATOM 1739 N N . PHE A 1 208 ? -5.732 3.164 -18.110 1.00 94.44 208 PHE A N 1
ATOM 1740 C CA . PHE A 1 208 ? -6.437 3.236 -16.834 1.00 94.44 208 PHE A CA 1
ATOM 1741 C C . PHE A 1 208 ? -7.936 2.934 -16.966 1.00 94.44 208 PHE A C 1
ATOM 1743 O O . PHE A 1 208 ? -8.469 2.222 -16.111 1.00 94.44 208 PHE A O 1
ATOM 1750 N N . GLU A 1 209 ? -8.595 3.365 -18.046 1.00 95.44 209 GLU A N 1
ATOM 1751 C CA . GLU A 1 209 ? -10.003 3.044 -18.322 1.00 95.44 209 GLU A CA 1
ATOM 1752 C C . GLU A 1 209 ? -10.208 1.529 -18.451 1.00 95.44 209 GLU A C 1
ATOM 1754 O O . GLU A 1 209 ? -11.075 0.963 -17.784 1.00 95.44 209 GLU A O 1
ATOM 1759 N N . LYS A 1 210 ? -9.354 0.832 -19.216 1.00 93.88 210 LYS A N 1
ATOM 1760 C CA . LYS A 1 210 ? -9.412 -0.636 -19.342 1.00 93.88 210 LYS A CA 1
ATOM 1761 C C . LYS A 1 210 ? -9.085 -1.345 -18.023 1.00 93.88 210 LYS A C 1
ATOM 1763 O O . LYS A 1 210 ? -9.734 -2.330 -17.671 1.00 93.88 210 LYS A O 1
ATOM 1768 N N . LEU A 1 211 ? -8.090 -0.857 -17.278 1.00 93.06 211 LEU A N 1
ATOM 1769 C CA . LEU A 1 211 ? -7.631 -1.484 -16.034 1.00 93.06 211 LEU A CA 1
ATOM 1770 C C . LEU A 1 211 ? -8.646 -1.377 -14.885 1.00 93.06 211 LEU A C 1
ATOM 1772 O O . LEU A 1 211 ? -8.732 -2.285 -14.047 1.00 93.06 211 LEU A O 1
ATOM 1776 N N . PHE A 1 212 ? -9.360 -0.254 -14.806 1.00 93.19 212 PHE A N 1
ATOM 1777 C CA . PHE A 1 212 ? -10.288 0.050 -13.716 1.00 93.19 212 PHE A CA 1
ATOM 1778 C C . PHE A 1 212 ? -11.762 -0.015 -14.121 1.00 93.19 212 PHE A C 1
ATOM 1780 O O . PHE A 1 212 ? -12.605 -0.058 -13.228 1.00 93.19 212 PHE A O 1
ATOM 1787 N N . LYS A 1 213 ? -12.067 -0.116 -15.421 1.00 93.50 213 LYS A N 1
ATOM 1788 C CA . LYS A 1 213 ? -13.428 -0.130 -15.981 1.00 93.50 213 LYS A CA 1
ATOM 1789 C C . LYS A 1 213 ? -14.223 1.119 -15.590 1.00 93.50 213 LYS A C 1
ATOM 1791 O O . LYS A 1 213 ? -15.347 1.021 -15.105 1.00 93.50 213 LYS A O 1
ATOM 1796 N N . ILE A 1 214 ? -13.600 2.279 -15.766 1.00 91.75 214 ILE A N 1
ATOM 1797 C CA . ILE A 1 214 ? -14.176 3.599 -15.486 1.00 91.75 214 ILE A CA 1
ATOM 1798 C C . ILE A 1 214 ? -13.894 4.529 -16.658 1.00 91.75 214 ILE A C 1
ATOM 1800 O O . ILE A 1 214 ? -12.886 4.347 -17.333 1.00 91.75 214 ILE A O 1
ATOM 1804 N N . GLU A 1 215 ? -14.756 5.513 -16.879 1.00 91.62 215 GLU A N 1
ATOM 1805 C CA . GLU A 1 215 ? -14.519 6.582 -17.850 1.00 91.62 215 GLU A CA 1
ATOM 1806 C C . GLU A 1 215 ? -13.675 7.692 -17.212 1.00 91.62 215 GLU A C 1
ATOM 1808 O O . GLU A 1 215 ? -13.898 8.071 -16.057 1.00 91.62 215 GLU A O 1
ATOM 1813 N N . LEU A 1 216 ? -12.681 8.192 -17.946 1.00 93.25 216 LEU A N 1
ATOM 1814 C CA . LEU A 1 216 ? -11.746 9.208 -17.469 1.00 93.25 216 LEU A CA 1
ATOM 1815 C C . LEU A 1 216 ? -11.787 10.464 -18.353 1.00 93.25 216 LEU A C 1
ATOM 1817 O O . LEU A 1 216 ? -11.943 10.368 -19.569 1.00 93.25 216 LEU A O 1
ATOM 1821 N N . PRO A 1 217 ? -11.572 11.666 -17.794 1.00 91.50 217 PRO A N 1
ATOM 1822 C CA . PRO A 1 217 ? -11.440 12.871 -18.606 1.00 91.50 217 PRO A CA 1
ATOM 1823 C C . PRO A 1 217 ? -10.125 12.868 -19.403 1.00 91.50 217 PRO A C 1
ATOM 1825 O O . PRO A 1 217 ? -9.093 12.389 -18.932 1.00 91.50 217 PRO A O 1
ATOM 1828 N N . ASN A 1 218 ? -10.114 13.491 -20.586 1.00 91.06 218 ASN A N 1
ATOM 1829 C CA . ASN A 1 218 ? -8.907 13.589 -21.427 1.00 91.06 218 ASN A CA 1
ATOM 1830 C C . ASN A 1 218 ? -7.733 14.310 -20.741 1.00 91.06 218 ASN A C 1
ATOM 1832 O O . ASN A 1 218 ? -6.572 14.032 -21.050 1.00 91.06 218 ASN A O 1
ATOM 1836 N N . SER A 1 219 ? -8.021 15.197 -19.781 1.00 89.38 219 SER A N 1
ATOM 1837 C CA . SER A 1 219 ? -7.016 15.890 -18.966 1.00 89.38 219 SER A CA 1
ATOM 1838 C C . SER A 1 219 ? -6.111 14.930 -18.188 1.00 89.38 219 SER A C 1
ATOM 1840 O O . SER A 1 219 ? -4.983 15.300 -17.861 1.00 89.38 219 SER A O 1
ATOM 1842 N N . ILE A 1 220 ? -6.551 13.687 -17.950 1.00 90.44 220 ILE A N 1
ATOM 1843 C CA . ILE A 1 220 ? -5.796 12.691 -17.190 1.00 90.44 220 ILE A CA 1
ATOM 1844 C C . ILE A 1 220 ? -4.446 12.352 -17.835 1.00 90.44 220 ILE A C 1
ATOM 1846 O O . ILE A 1 220 ? -3.487 12.078 -17.122 1.00 90.44 220 ILE A O 1
ATOM 1850 N N . ASN A 1 221 ? -4.324 12.441 -19.165 1.00 91.38 221 ASN A N 1
ATOM 1851 C CA . ASN A 1 221 ? -3.071 12.153 -19.872 1.00 91.38 221 ASN A CA 1
ATOM 1852 C C . ASN A 1 221 ? -1.926 13.108 -19.490 1.00 91.38 221 ASN A C 1
ATOM 1854 O O . ASN A 1 221 ? -0.763 12.746 -19.627 1.00 91.38 221 ASN A O 1
ATOM 1858 N N . LYS A 1 222 ? -2.242 14.305 -18.976 1.00 89.00 222 LYS A N 1
ATOM 1859 C CA . LYS A 1 222 ? -1.244 15.285 -18.520 1.00 89.00 222 LYS A CA 1
ATOM 1860 C C . LYS A 1 222 ? -0.734 15.012 -17.100 1.00 89.00 222 LYS A C 1
ATOM 1862 O O . LYS A 1 222 ? 0.245 15.622 -16.687 1.00 89.00 222 LYS A O 1
ATOM 1867 N N . ARG A 1 223 ? -1.396 14.132 -16.341 1.00 88.12 223 ARG A N 1
ATOM 1868 C CA . ARG A 1 223 ? -1.035 13.825 -14.950 1.00 88.12 223 ARG A CA 1
ATOM 1869 C C . ARG A 1 223 ? 0.017 12.723 -14.870 1.00 88.12 223 ARG A C 1
ATOM 1871 O O . ARG A 1 223 ? 0.157 11.909 -15.785 1.00 88.12 223 ARG A O 1
ATOM 1878 N N . ASN A 1 224 ? 0.713 12.663 -13.737 1.00 89.12 224 ASN A N 1
ATOM 1879 C CA . ASN A 1 224 ? 1.626 11.568 -13.425 1.00 89.12 224 ASN A CA 1
ATOM 1880 C C . ASN A 1 224 ? 0.858 10.244 -13.242 1.00 89.12 224 ASN A C 1
ATOM 1882 O O . ASN A 1 224 ? -0.129 10.175 -12.509 1.00 89.12 224 ASN A O 1
ATOM 1886 N N . SER A 1 225 ? 1.341 9.166 -13.854 1.00 90.06 225 SER A N 1
ATOM 1887 C CA . SER A 1 225 ? 0.681 7.855 -13.876 1.00 90.06 225 SER A CA 1
ATOM 1888 C C . SER A 1 225 ? 0.431 7.251 -12.486 1.00 90.06 225 SER A C 1
ATOM 1890 O O . SER A 1 225 ? -0.589 6.586 -12.280 1.00 90.06 225 SER A O 1
ATOM 1892 N N . LYS A 1 226 ? 1.300 7.505 -11.495 1.00 86.75 226 LYS A N 1
ATOM 1893 C CA . LYS A 1 226 ? 1.082 7.054 -10.108 1.00 86.75 226 LYS A CA 1
ATOM 1894 C C . LYS A 1 226 ? -0.116 7.775 -9.486 1.00 86.75 226 LYS A C 1
ATOM 1896 O O . LYS A 1 226 ? -0.952 7.117 -8.868 1.00 86.75 226 LYS A O 1
ATOM 1901 N N . ALA A 1 227 ? -0.254 9.082 -9.712 1.00 88.25 227 ALA A N 1
ATOM 1902 C CA . ALA A 1 227 ? -1.412 9.849 -9.253 1.00 88.25 227 ALA A CA 1
ATOM 1903 C C . ALA A 1 227 ? -2.716 9.341 -9.883 1.00 88.25 227 ALA A C 1
ATOM 1905 O O . ALA A 1 227 ? -3.689 9.094 -9.169 1.00 88.25 227 ALA A O 1
ATOM 1906 N N . ILE A 1 228 ? -2.711 9.073 -11.194 1.00 91.75 228 ILE A N 1
ATOM 1907 C CA . ILE A 1 228 ? -3.874 8.506 -11.892 1.00 91.75 228 ILE A CA 1
ATOM 1908 C C . ILE A 1 228 ? -4.268 7.156 -11.282 1.00 91.75 228 ILE A C 1
ATOM 1910 O O . ILE A 1 228 ? -5.440 6.945 -10.973 1.00 91.75 228 ILE A O 1
ATOM 1914 N N . TYR A 1 229 ? -3.302 6.256 -11.045 1.00 91.88 229 TYR A N 1
ATOM 1915 C CA . TYR A 1 229 ? -3.565 4.951 -10.426 1.00 91.88 229 TYR A CA 1
ATOM 1916 C C . TYR A 1 229 ? -4.251 5.092 -9.061 1.00 91.88 229 TYR A C 1
ATOM 1918 O O . TYR A 1 229 ? -5.184 4.349 -8.754 1.00 91.88 229 TYR A O 1
ATOM 1926 N N . TYR A 1 230 ? -3.799 6.041 -8.241 1.00 90.94 230 TYR A N 1
ATOM 1927 C CA . TYR A 1 230 ? -4.330 6.278 -6.899 1.00 90.94 230 TYR A CA 1
ATOM 1928 C C . TYR A 1 230 ? -5.753 6.845 -6.952 1.00 90.94 230 TYR A C 1
ATOM 1930 O O . TYR A 1 230 ? -6.632 6.328 -6.262 1.00 90.94 230 TYR A O 1
ATOM 1938 N N . LEU A 1 231 ? -6.002 7.821 -7.832 1.00 93.44 231 LEU A N 1
ATOM 1939 C CA . LEU A 1 231 ? -7.342 8.358 -8.087 1.00 93.44 231 LEU A CA 1
ATOM 1940 C C . LEU A 1 231 ? -8.296 7.258 -8.572 1.00 93.44 231 LEU A C 1
ATOM 1942 O O . LEU A 1 231 ? -9.398 7.121 -8.052 1.00 93.44 231 LEU A O 1
ATOM 1946 N N . CYS A 1 232 ? -7.860 6.399 -9.496 1.00 94.81 232 CYS A N 1
ATOM 1947 C CA . CYS A 1 232 ? -8.676 5.276 -9.964 1.00 94.81 232 CYS A CA 1
ATOM 1948 C C . CYS A 1 232 ? -8.966 4.254 -8.849 1.00 94.81 232 CYS A C 1
ATOM 1950 O O . CYS A 1 232 ? -10.050 3.673 -8.807 1.00 94.81 232 CYS A O 1
ATOM 1952 N N . CYS A 1 233 ? -8.029 4.036 -7.919 1.00 94.12 233 CYS A N 1
ATOM 1953 C CA . CYS A 1 233 ? -8.276 3.206 -6.736 1.00 94.12 233 CYS A CA 1
ATOM 1954 C C . CYS A 1 233 ? -9.316 3.836 -5.798 1.00 94.12 233 CYS A C 1
ATOM 1956 O O . CYS A 1 233 ? -10.155 3.118 -5.258 1.00 94.12 233 CYS A O 1
ATOM 1958 N N . ALA A 1 234 ? -9.271 5.158 -5.619 1.00 94.62 234 ALA A N 1
ATOM 1959 C CA . ALA A 1 234 ? -10.222 5.911 -4.807 1.00 94.62 234 ALA A CA 1
ATOM 1960 C C . ALA A 1 234 ? -11.630 5.962 -5.425 1.00 94.62 234 ALA A C 1
ATOM 1962 O O . ALA A 1 234 ? -12.615 5.891 -4.694 1.00 94.62 234 ALA A O 1
ATOM 1963 N N . ALA A 1 235 ? -11.730 6.012 -6.758 1.00 95.62 235 ALA A N 1
ATOM 1964 C CA . ALA A 1 235 ? -12.986 6.141 -7.505 1.00 95.62 235 ALA A CA 1
ATOM 1965 C C . ALA A 1 235 ? -14.047 5.093 -7.128 1.00 95.62 235 ALA A C 1
ATOM 1967 O O . ALA A 1 235 ? -15.237 5.391 -7.116 1.00 95.62 235 ALA A O 1
ATOM 1968 N N . LYS A 1 236 ? -13.622 3.877 -6.758 1.00 94.31 236 LYS A N 1
ATOM 1969 C CA . LYS A 1 236 ? -14.517 2.789 -6.331 1.00 94.31 236 LYS A CA 1
ATOM 1970 C C . LYS A 1 236 ? -15.294 3.099 -5.041 1.00 94.31 236 LYS A C 1
ATOM 1972 O O . LYS A 1 236 ? -16.310 2.460 -4.781 1.00 94.31 236 LYS A O 1
ATOM 1977 N N . TYR A 1 237 ? -14.790 4.010 -4.216 1.00 96.00 237 TYR A N 1
ATOM 1978 C CA . TYR A 1 237 ? -15.286 4.247 -2.862 1.00 96.00 237 TYR A CA 1
ATOM 1979 C C . TYR A 1 237 ? -16.055 5.558 -2.717 1.00 96.00 237 TYR A C 1
ATOM 1981 O O . TYR A 1 237 ? -16.432 5.888 -1.602 1.00 96.00 237 TYR A O 1
ATOM 1989 N N . ILE A 1 238 ? -16.278 6.310 -3.796 1.00 95.38 238 ILE A N 1
ATOM 1990 C CA . ILE A 1 238 ? -16.976 7.602 -3.752 1.00 95.38 238 ILE A CA 1
ATOM 1991 C C . ILE A 1 238 ? -18.307 7.542 -4.498 1.00 95.38 238 ILE A C 1
ATOM 1993 O O . ILE A 1 238 ? -18.574 6.603 -5.248 1.00 95.38 238 ILE A O 1
ATOM 1997 N N . ASN A 1 239 ? -19.133 8.573 -4.330 1.00 91.25 239 ASN A N 1
ATOM 1998 C CA . ASN A 1 239 ? -20.345 8.716 -5.130 1.00 91.25 239 ASN A CA 1
ATOM 1999 C C . ASN A 1 239 ? -20.003 8.933 -6.615 1.00 91.25 239 ASN A C 1
ATOM 2001 O O . ASN A 1 239 ? -19.116 9.722 -6.947 1.00 91.25 239 ASN A O 1
ATOM 2005 N N . GLN A 1 240 ? -20.738 8.279 -7.521 1.00 89.56 240 GLN A N 1
ATOM 2006 C CA . GLN A 1 240 ? -20.481 8.364 -8.968 1.00 89.56 240 GLN A CA 1
ATOM 2007 C C . GLN A 1 240 ? -20.578 9.799 -9.508 1.00 89.56 240 GLN A C 1
ATOM 2009 O O . GLN A 1 240 ? -19.757 10.212 -10.323 1.00 89.56 240 GLN A O 1
ATOM 2014 N N . ASN A 1 241 ? -21.518 10.597 -8.994 1.00 91.88 241 ASN A N 1
ATOM 2015 C CA . ASN A 1 241 ? -21.665 12.011 -9.353 1.00 91.88 241 ASN A CA 1
ATOM 2016 C C . ASN A 1 241 ? -20.469 12.889 -8.921 1.00 91.88 241 ASN A C 1
ATOM 2018 O O . ASN A 1 241 ? -20.368 14.036 -9.348 1.00 91.88 241 ASN A O 1
ATOM 2022 N N . GLN A 1 242 ? -19.545 12.366 -8.108 1.00 93.94 242 GLN A N 1
ATOM 2023 C CA . GLN A 1 242 ? -18.343 13.064 -7.645 1.00 93.94 242 GLN A CA 1
ATOM 2024 C C . GLN A 1 242 ? -17.070 12.645 -8.397 1.00 93.94 242 GLN A C 1
ATOM 2026 O O . GLN A 1 242 ? -15.997 13.173 -8.099 1.00 93.94 242 GLN A O 1
ATOM 2031 N N . LEU A 1 243 ? -17.151 11.756 -9.397 1.00 92.50 243 LEU A N 1
ATOM 2032 C CA . LEU A 1 243 ? -15.982 11.314 -10.174 1.00 92.50 243 LEU A CA 1
ATOM 2033 C C . LEU A 1 243 ? -15.255 12.481 -10.857 1.00 92.50 243 LEU A C 1
ATOM 2035 O O . LEU A 1 243 ? -14.031 12.574 -10.780 1.00 92.50 243 LEU A O 1
ATOM 2039 N N . ASN A 1 244 ? -15.994 13.429 -11.437 1.00 90.50 244 ASN A N 1
ATOM 2040 C CA . ASN A 1 244 ? -15.395 14.626 -12.035 1.00 90.50 244 ASN A CA 1
ATOM 2041 C C . ASN A 1 244 ? -14.645 15.474 -10.996 1.00 90.50 244 ASN A C 1
ATOM 2043 O O . ASN A 1 244 ? -13.562 15.985 -11.273 1.00 90.50 244 ASN A O 1
ATOM 2047 N N . ILE A 1 245 ? -15.174 15.580 -9.774 1.00 91.31 245 ILE A N 1
ATOM 2048 C CA . ILE A 1 245 ? -14.524 16.299 -8.667 1.00 91.31 245 ILE A CA 1
ATOM 2049 C C . ILE A 1 245 ? -13.250 15.569 -8.218 1.00 91.31 245 ILE A C 1
ATOM 2051 O O . ILE A 1 245 ? -12.263 16.214 -7.864 1.00 91.31 245 ILE A O 1
ATOM 2055 N N . LEU A 1 246 ? -13.257 14.233 -8.230 1.00 93.06 246 LEU A N 1
ATOM 2056 C CA . LEU A 1 246 ? -12.096 13.408 -7.902 1.00 93.06 246 LEU A CA 1
ATOM 2057 C C . LEU A 1 246 ? -10.969 13.605 -8.922 1.00 93.06 246 LEU A C 1
ATOM 2059 O O . LEU A 1 246 ? -9.856 13.958 -8.537 1.00 93.06 246 LEU A O 1
ATOM 2063 N N . PHE A 1 247 ? -11.247 13.437 -10.216 1.00 91.00 247 PHE A N 1
ATOM 2064 C CA . PHE A 1 247 ? -10.218 13.526 -11.262 1.00 91.00 247 PHE A CA 1
ATOM 2065 C C . PHE A 1 247 ? -9.726 14.953 -11.537 1.00 91.00 247 PHE A C 1
ATOM 2067 O O . PHE A 1 247 ? -8.633 15.130 -12.079 1.00 91.00 247 PHE A O 1
ATOM 2074 N N . ASN A 1 248 ? -10.476 15.968 -11.103 1.00 86.62 248 ASN A N 1
ATOM 2075 C CA . ASN A 1 248 ? -10.045 17.368 -11.113 1.00 86.62 248 ASN A CA 1
ATOM 2076 C C . ASN A 1 248 ? -9.442 17.829 -9.777 1.00 86.62 248 ASN A C 1
ATOM 2078 O O . ASN A 1 248 ? -9.042 18.984 -9.661 1.00 86.62 248 ASN A O 1
ATOM 2082 N N . SER A 1 249 ? -9.350 16.956 -8.768 1.00 83.12 249 SER A N 1
ATOM 2083 C CA . SER A 1 249 ? -8.717 17.318 -7.499 1.00 83.12 249 SER A CA 1
ATOM 2084 C C . SER A 1 249 ? -7.225 17.620 -7.678 1.00 83.12 249 SER A C 1
ATOM 2086 O O . SER A 1 249 ? -6.558 17.082 -8.568 1.00 83.12 249 SER A O 1
ATOM 2088 N N . VAL A 1 250 ? -6.700 18.504 -6.826 1.00 73.38 250 VAL A N 1
ATOM 2089 C CA . VAL A 1 250 ? -5.261 18.771 -6.726 1.00 73.38 250 VAL A CA 1
ATOM 2090 C C . VAL A 1 250 ? -4.638 17.612 -5.947 1.00 73.38 250 VAL A C 1
ATOM 2092 O O . VAL A 1 250 ? -4.538 17.640 -4.722 1.00 73.38 250 VAL A O 1
ATOM 2095 N N . PHE A 1 251 ? -4.312 16.544 -6.672 1.00 71.94 251 PHE A N 1
ATOM 2096 C CA . PHE A 1 251 ? -3.707 15.316 -6.151 1.00 71.94 251 PHE A CA 1
ATOM 2097 C C . PHE A 1 251 ? -2.451 14.955 -6.961 1.00 71.94 251 PHE A C 1
ATOM 2099 O O . PHE A 1 251 ? -2.233 13.807 -7.336 1.00 71.94 251 PHE A O 1
ATOM 2106 N N . ASP A 1 252 ? -1.638 15.963 -7.274 1.00 60.59 252 ASP A N 1
ATOM 2107 C CA . ASP A 1 252 ? -0.399 15.789 -8.043 1.00 60.59 252 ASP A CA 1
ATOM 2108 C C . ASP A 1 252 ? 0.850 15.748 -7.131 1.00 60.59 252 ASP A C 1
ATOM 2110 O O . ASP A 1 252 ? 1.833 15.090 -7.461 1.00 60.59 252 ASP A O 1
ATOM 2114 N N . ASP A 1 253 ? 0.776 16.324 -5.921 1.00 54.62 253 ASP A N 1
ATOM 2115 C CA . ASP A 1 253 ? 1.887 16.481 -4.956 1.00 54.62 253 ASP A CA 1
ATOM 2116 C C . ASP A 1 253 ? 2.178 15.249 -4.066 1.00 54.62 253 ASP A C 1
ATOM 2118 O O . ASP A 1 253 ? 2.774 15.343 -2.989 1.00 54.62 253 ASP A O 1
ATOM 2122 N N . ILE A 1 254 ? 1.812 14.045 -4.520 1.00 54.34 254 ILE A N 1
ATOM 2123 C CA . ILE A 1 254 ? 2.075 12.763 -3.822 1.00 54.34 254 ILE A CA 1
ATOM 2124 C C . ILE A 1 254 ? 3.579 12.564 -3.530 1.00 54.34 254 ILE A C 1
ATOM 2126 O O . ILE A 1 254 ? 3.958 11.760 -2.678 1.00 54.34 254 ILE A O 1
ATOM 2130 N N . THR A 1 255 ? 4.448 13.317 -4.205 1.00 50.38 255 THR A N 1
ATOM 2131 C CA . THR A 1 255 ? 5.904 13.293 -4.061 1.00 50.38 255 THR A CA 1
ATOM 2132 C C . THR A 1 255 ? 6.435 13.914 -2.764 1.00 50.38 255 THR A C 1
ATOM 2134 O O . THR A 1 255 ? 7.597 13.655 -2.455 1.00 50.38 255 THR A O 1
ATOM 2137 N N . LYS A 1 256 ? 5.648 14.665 -1.969 1.00 50.59 256 LYS A N 1
ATOM 2138 C CA . LYS A 1 256 ? 6.231 15.525 -0.916 1.00 50.59 256 LYS A CA 1
ATOM 2139 C C . LYS A 1 256 ? 6.064 15.193 0.573 1.00 50.59 256 LYS A C 1
ATOM 2141 O O . LYS A 1 256 ? 6.759 15.863 1.328 1.00 50.59 256 LYS A O 1
ATOM 2146 N N . SER A 1 257 ? 5.317 14.190 1.062 1.00 50.47 257 SER A N 1
ATOM 2147 C CA . SER A 1 257 ? 5.476 13.868 2.512 1.00 50.47 257 SER A CA 1
ATOM 2148 C C . SER A 1 257 ? 4.985 12.528 3.074 1.00 50.47 257 SER A C 1
ATOM 2150 O O . SER A 1 257 ? 5.665 12.008 3.948 1.00 50.47 257 SER A O 1
ATOM 2152 N N . GLU A 1 258 ? 3.861 11.937 2.648 1.00 48.34 258 GLU A N 1
ATOM 2153 C CA . GLU A 1 258 ? 3.310 10.752 3.366 1.00 48.34 258 GLU A CA 1
ATOM 2154 C C . GLU A 1 258 ? 3.025 9.522 2.474 1.00 48.34 258 GLU A C 1
ATOM 2156 O O . GLU A 1 258 ? 2.903 8.396 2.962 1.00 48.34 258 GLU A O 1
ATOM 2161 N N . LEU A 1 259 ? 2.964 9.711 1.151 1.00 52.28 259 LEU A N 1
ATOM 2162 C CA . LEU A 1 259 ? 2.787 8.651 0.141 1.00 52.28 259 LEU A CA 1
ATOM 2163 C C . LEU A 1 259 ? 4.015 8.437 -0.756 1.00 52.28 259 LEU A C 1
ATOM 2165 O O . LEU A 1 259 ? 4.049 7.479 -1.536 1.00 52.28 259 LEU A O 1
ATOM 2169 N N . SER A 1 260 ? 4.989 9.346 -0.671 1.00 48.34 260 SER A N 1
ATOM 2170 C CA . SER A 1 260 ? 6.245 9.329 -1.426 1.00 48.34 260 SER A CA 1
ATOM 2171 C C . SER A 1 260 ? 7.182 8.218 -0.972 1.00 48.34 260 SER A C 1
ATOM 2173 O O . SER A 1 260 ? 8.045 7.793 -1.735 1.00 48.34 260 SER A O 1
ATOM 2175 N N . GLU A 1 261 ? 6.974 7.685 0.230 1.00 49.03 261 GLU A N 1
ATOM 2176 C CA . GLU A 1 261 ? 7.629 6.461 0.636 1.00 49.03 261 GLU A CA 1
ATOM 2177 C C . GLU A 1 261 ? 7.128 5.310 -0.237 1.00 49.03 261 GLU A C 1
ATOM 2179 O O . GLU A 1 261 ? 5.994 4.842 -0.120 1.00 49.03 261 GLU A O 1
ATOM 2184 N N . ASP A 1 262 ? 8.010 4.837 -1.109 1.00 52.38 262 ASP A N 1
ATOM 2185 C CA . ASP A 1 262 ? 7.871 3.742 -2.071 1.00 52.38 262 ASP A CA 1
ATOM 2186 C C . ASP A 1 262 ? 7.460 2.367 -1.483 1.00 52.38 262 ASP A C 1
ATOM 2188 O O . ASP A 1 262 ? 7.582 1.331 -2.146 1.00 52.38 262 ASP A O 1
ATOM 2192 N N . ARG A 1 263 ? 6.937 2.340 -0.251 1.00 57.69 263 ARG A N 1
ATOM 2193 C CA . ARG A 1 263 ? 6.579 1.160 0.538 1.00 57.69 263 ARG A CA 1
ATOM 2194 C C . ARG A 1 263 ? 5.379 0.392 -0.015 1.00 57.69 263 ARG A C 1
ATOM 2196 O O . ARG A 1 263 ? 5.366 -0.835 0.078 1.00 57.69 263 ARG A O 1
ATOM 2203 N N . ILE A 1 264 ? 4.381 1.054 -0.613 1.00 71.12 264 ILE A N 1
ATOM 2204 C CA . ILE A 1 264 ? 3.210 0.333 -1.141 1.00 71.12 264 ILE A CA 1
ATOM 2205 C C . ILE A 1 264 ? 3.457 -0.122 -2.578 1.00 71.12 264 ILE A C 1
ATOM 2207 O O . ILE A 1 264 ? 3.435 0.658 -3.529 1.00 71.12 264 ILE A O 1
ATOM 2211 N N . LYS A 1 265 ? 3.607 -1.438 -2.749 1.00 78.00 265 LYS A N 1
ATOM 2212 C CA . LYS A 1 265 ? 3.672 -2.079 -4.066 1.00 78.00 265 LYS A CA 1
ATOM 2213 C C . LYS A 1 265 ? 2.362 -1.887 -4.839 1.00 78.00 265 LYS A C 1
ATOM 2215 O O . LYS A 1 265 ? 1.292 -2.247 -4.341 1.00 78.00 265 LYS A O 1
ATOM 2220 N N . LEU A 1 266 ? 2.455 -1.428 -6.089 1.00 81.69 266 LEU A N 1
ATOM 2221 C CA . LEU A 1 266 ? 1.328 -1.383 -7.026 1.00 81.69 266 LEU A CA 1
ATOM 2222 C C . LEU A 1 266 ? 0.824 -2.807 -7.298 1.00 81.69 266 LEU A C 1
ATOM 2224 O O . LEU A 1 266 ? 1.477 -3.605 -7.969 1.00 81.69 266 LEU A O 1
ATOM 2228 N N . SER A 1 267 ? -0.326 -3.156 -6.728 1.00 82.81 267 SER A N 1
ATOM 2229 C CA . SER A 1 267 ? -0.945 -4.471 -6.896 1.00 82.81 267 SER A CA 1
ATOM 2230 C C . SER A 1 267 ? -2.445 -4.404 -6.643 1.00 82.81 267 SER A C 1
ATOM 2232 O O . SER A 1 267 ? -2.925 -3.483 -5.981 1.00 82.81 267 SER A O 1
ATOM 2234 N N . ILE A 1 268 ? -3.184 -5.408 -7.125 1.00 86.06 268 ILE A N 1
ATOM 2235 C CA . ILE A 1 268 ? -4.629 -5.541 -6.881 1.00 86.06 268 ILE A CA 1
ATOM 2236 C C . ILE A 1 268 ? -4.930 -5.605 -5.376 1.00 86.06 268 ILE A C 1
ATOM 2238 O O . ILE A 1 268 ? -5.866 -4.956 -4.918 1.00 86.06 268 ILE A O 1
ATOM 2242 N N . ARG A 1 269 ? -4.107 -6.330 -4.604 1.00 87.81 269 ARG A N 1
ATOM 2243 C CA . ARG A 1 269 ? -4.282 -6.511 -3.152 1.00 87.81 269 ARG A CA 1
ATOM 2244 C C . ARG A 1 269 ? -4.203 -5.190 -2.385 1.00 87.81 269 ARG A C 1
ATOM 2246 O O . ARG A 1 269 ? -4.960 -4.992 -1.446 1.00 87.81 269 ARG A O 1
ATOM 2253 N N . ASN A 1 270 ? -3.354 -4.271 -2.842 1.00 89.31 270 ASN A N 1
ATOM 2254 C CA . ASN A 1 270 ? -3.130 -2.988 -2.175 1.00 89.31 270 ASN A CA 1
ATOM 2255 C C . ASN A 1 270 ? -4.059 -1.869 -2.676 1.00 89.31 270 ASN A C 1
ATOM 2257 O O . ASN A 1 270 ? -4.014 -0.768 -2.139 1.00 89.31 270 ASN A O 1
ATOM 2261 N N . ARG A 1 271 ? -4.917 -2.104 -3.686 1.00 91.00 271 ARG A N 1
ATOM 2262 C CA . ARG A 1 271 ? -5.794 -1.052 -4.247 1.00 91.00 271 ARG A CA 1
ATOM 2263 C C . ARG A 1 271 ? -6.703 -0.404 -3.206 1.00 91.00 271 ARG A C 1
ATOM 2265 O O . ARG A 1 271 ? -6.933 0.795 -3.291 1.00 91.00 271 ARG A O 1
ATOM 2272 N N . LYS A 1 272 ? -7.195 -1.174 -2.230 1.00 92.75 272 LYS A N 1
ATOM 2273 C CA . LYS A 1 272 ? -8.029 -0.643 -1.144 1.00 92.75 272 LYS A CA 1
ATOM 2274 C C . LYS A 1 272 ? -7.265 0.389 -0.315 1.00 92.75 272 LYS A C 1
ATOM 2276 O O . LYS A 1 272 ? -7.705 1.527 -0.223 1.00 92.75 272 LYS A O 1
ATOM 2281 N N . GLU A 1 273 ? -6.102 0.003 0.205 1.00 90.19 273 GLU A N 1
ATOM 2282 C CA . GLU A 1 273 ? -5.251 0.884 1.010 1.00 90.19 273 GLU A CA 1
ATOM 2283 C C . GLU A 1 273 ? -4.825 2.126 0.215 1.00 90.19 273 GLU A C 1
ATOM 2285 O O . GLU A 1 273 ? -4.908 3.246 0.710 1.00 90.19 273 GLU A O 1
ATOM 2290 N N . ILE A 1 274 ? -4.432 1.945 -1.050 1.00 89.19 274 ILE A N 1
ATOM 2291 C CA . ILE A 1 274 ? -4.063 3.049 -1.946 1.00 89.19 274 ILE A CA 1
ATOM 2292 C C . ILE A 1 274 ? -5.233 4.026 -2.125 1.00 89.19 274 ILE A C 1
ATOM 2294 O O . ILE A 1 274 ? -5.045 5.237 -2.010 1.00 89.19 274 ILE A O 1
ATOM 2298 N N . GLY A 1 275 ? -6.439 3.508 -2.382 1.00 92.12 275 GLY A N 1
ATOM 2299 C CA . GLY A 1 275 ? -7.647 4.316 -2.531 1.00 92.12 275 GLY A CA 1
ATOM 2300 C C . GLY A 1 275 ? -7.995 5.080 -1.254 1.00 92.12 275 GLY A C 1
ATOM 2301 O O . GLY A 1 275 ? -8.230 6.283 -1.314 1.00 92.12 275 GLY A O 1
ATOM 2302 N N . GLN A 1 276 ? -7.947 4.420 -0.093 1.00 91.31 276 GLN A N 1
ATOM 2303 C CA . GLN A 1 276 ? -8.199 5.047 1.210 1.00 91.31 276 GLN A CA 1
ATOM 2304 C C . GLN A 1 276 ? -7.213 6.175 1.512 1.00 91.31 276 GLN A C 1
ATOM 2306 O O . GLN A 1 276 ? -7.629 7.267 1.893 1.00 91.31 276 GLN A O 1
ATOM 2311 N N . ARG A 1 277 ? -5.914 5.954 1.278 1.00 88.06 277 ARG A N 1
ATOM 2312 C CA . ARG A 1 277 ? -4.904 7.002 1.472 1.00 88.06 277 ARG A CA 1
ATOM 2313 C C . ARG A 1 277 ? -5.110 8.177 0.517 1.00 88.06 277 ARG A C 1
ATOM 2315 O O . ARG A 1 277 ? -5.003 9.324 0.934 1.00 88.06 277 ARG A O 1
ATOM 2322 N N . CYS A 1 278 ? -5.446 7.912 -0.747 1.00 90.12 278 CYS A N 1
ATOM 2323 C CA . CYS A 1 278 ? -5.784 8.962 -1.711 1.00 90.12 278 CYS A CA 1
ATOM 2324 C C . CYS A 1 278 ? -6.962 9.821 -1.218 1.00 90.12 278 CYS A C 1
ATOM 2326 O O . CYS A 1 278 ? -6.852 11.048 -1.178 1.00 90.12 278 CYS A O 1
ATOM 2328 N N . LEU A 1 279 ? -8.043 9.188 -0.750 1.00 92.69 279 LEU A N 1
ATOM 2329 C CA . LEU A 1 279 ? -9.195 9.892 -0.179 1.00 92.69 279 LEU A CA 1
ATOM 2330 C C . LEU A 1 279 ? -8.832 10.693 1.070 1.00 92.69 279 LEU A C 1
ATOM 2332 O O . LEU A 1 279 ? -9.247 11.845 1.180 1.00 92.69 279 LEU A O 1
ATOM 2336 N N . TYR A 1 280 ? -8.019 10.129 1.966 1.00 91.25 280 TYR A N 1
ATOM 2337 C CA . TYR A 1 280 ? -7.522 10.829 3.149 1.00 91.25 280 TYR A CA 1
ATOM 2338 C C . TYR A 1 280 ? -6.845 12.146 2.777 1.00 91.25 280 TYR A C 1
ATOM 2340 O O . TYR A 1 280 ? -7.232 13.184 3.304 1.00 91.25 280 TYR A O 1
ATOM 2348 N N . HIS A 1 281 ? -5.910 12.148 1.825 1.00 87.69 281 HIS A N 1
ATOM 2349 C CA . HIS A 1 281 ? -5.228 13.381 1.417 1.00 87.69 281 HIS A CA 1
ATOM 2350 C C . HIS A 1 281 ? -6.175 14.405 0.793 1.00 87.69 281 HIS A C 1
ATOM 2352 O O . HIS A 1 281 ? -6.136 15.580 1.157 1.00 87.69 281 HIS A O 1
ATOM 2358 N N . ILE A 1 282 ? -7.062 13.970 -0.106 1.00 89.94 282 ILE A N 1
ATOM 2359 C CA . ILE A 1 282 ? -8.038 14.863 -0.746 1.00 89.94 282 ILE A CA 1
ATOM 2360 C C . ILE A 1 282 ? -8.946 15.505 0.309 1.00 89.94 282 ILE A C 1
ATOM 2362 O O . ILE A 1 282 ? -9.173 16.717 0.292 1.00 89.94 282 ILE A O 1
ATOM 2366 N N . MET A 1 283 ? -9.449 14.710 1.252 1.00 91.00 283 MET A N 1
ATOM 2367 C CA . MET A 1 283 ? -10.338 15.201 2.301 1.00 91.00 283 MET A CA 1
ATOM 2368 C C . MET A 1 283 ? -9.602 16.033 3.348 1.00 91.00 283 MET A C 1
ATOM 2370 O O . MET A 1 283 ? -10.164 17.018 3.824 1.00 91.00 283 MET A O 1
ATOM 2374 N N . ARG A 1 284 ? -8.350 15.691 3.670 1.00 89.06 284 ARG A N 1
ATOM 2375 C CA . ARG A 1 284 ? -7.489 16.440 4.591 1.00 89.06 284 ARG A CA 1
ATOM 2376 C C . ARG A 1 284 ? -7.194 17.836 4.060 1.00 89.06 284 ARG A C 1
ATOM 2378 O O . ARG A 1 284 ? -7.330 18.795 4.811 1.00 89.06 284 ARG A O 1
ATOM 2385 N N . ASN A 1 285 ? -6.870 17.948 2.772 1.00 87.31 285 ASN A N 1
ATOM 2386 C CA . ASN A 1 285 ? -6.632 19.233 2.114 1.00 87.31 285 ASN A CA 1
ATOM 2387 C C . ASN A 1 285 ? -7.884 20.122 2.134 1.00 87.31 285 ASN A C 1
ATOM 2389 O O . ASN A 1 285 ? -7.784 21.327 2.333 1.00 87.31 285 ASN A O 1
ATOM 2393 N N . ARG A 1 286 ? -9.077 19.530 1.983 1.00 87.25 286 ARG A N 1
ATOM 2394 C CA . ARG A 1 286 ? -10.359 20.252 2.083 1.00 87.25 286 ARG A CA 1
ATOM 2395 C C . ARG A 1 286 ? -10.763 20.583 3.520 1.00 87.25 286 ARG A C 1
ATOM 2397 O O . ARG A 1 286 ? -11.492 21.542 3.744 1.00 87.25 286 ARG A O 1
ATOM 2404 N N . ASN A 1 287 ? -10.318 19.785 4.487 1.00 89.50 287 ASN A N 1
ATOM 2405 C CA . ASN A 1 287 ? -10.716 19.880 5.887 1.00 89.50 287 ASN A CA 1
ATOM 2406 C C . ASN A 1 287 ? -9.495 19.856 6.836 1.00 89.50 287 ASN A C 1
ATOM 2408 O O . ASN A 1 287 ? -9.346 18.919 7.632 1.00 89.50 287 ASN A O 1
ATOM 2412 N N . PRO A 1 288 ? -8.638 20.895 6.826 1.00 87.62 288 PRO A N 1
ATOM 2413 C CA . PRO A 1 288 ? -7.399 20.924 7.617 1.00 87.62 288 PRO A CA 1
ATOM 2414 C C . PRO A 1 288 ? -7.626 20.936 9.143 1.00 87.62 288 PRO A C 1
ATOM 2416 O O . PRO A 1 288 ? -6.720 20.616 9.911 1.00 87.62 288 PRO A O 1
ATOM 2419 N N . ASN A 1 289 ? -8.845 21.249 9.595 1.00 89.62 289 ASN A N 1
ATOM 2420 C CA . ASN A 1 289 ? -9.203 21.391 11.013 1.00 89.62 289 ASN A CA 1
ATOM 2421 C C . ASN A 1 289 ? -9.909 20.160 11.618 1.00 89.62 289 ASN A C 1
ATOM 2423 O O . ASN A 1 289 ? -10.449 20.243 12.725 1.00 89.62 289 ASN A O 1
ATOM 2427 N N . ILE A 1 290 ? -9.993 19.046 10.887 1.00 89.31 290 ILE A N 1
ATOM 2428 C CA . ILE A 1 290 ? -10.464 17.759 11.432 1.00 89.31 290 ILE A CA 1
ATOM 2429 C C . ILE A 1 290 ? -9.263 17.026 12.033 1.00 89.31 290 ILE A C 1
ATOM 2431 O O . ILE A 1 290 ? -8.152 17.164 11.527 1.00 89.31 290 ILE A O 1
ATOM 2435 N N . SER A 1 291 ? -9.435 16.270 13.114 1.00 89.06 291 SER A N 1
ATOM 2436 C CA . SER A 1 291 ? -8.344 15.433 13.624 1.00 89.06 291 SER A CA 1
ATOM 2437 C C . SER A 1 291 ? -7.988 14.336 12.612 1.00 89.06 291 SER A C 1
ATOM 2439 O O . SER A 1 291 ? -8.835 13.858 11.854 1.00 89.06 291 SER A O 1
ATOM 2441 N N . LYS A 1 292 ? -6.716 13.929 12.592 1.00 87.50 292 LYS A N 1
ATOM 2442 C CA . LYS A 1 292 ? -6.252 12.830 11.735 1.00 87.50 292 LYS A CA 1
ATOM 2443 C C . LYS A 1 292 ? -7.053 11.551 11.996 1.00 87.50 292 LYS A C 1
ATOM 2445 O O . LYS A 1 292 ? -7.539 10.949 11.043 1.00 87.50 292 LYS A O 1
ATOM 2450 N N . ASP A 1 293 ? -7.240 11.208 13.268 1.00 86.75 293 ASP A N 1
ATOM 2451 C CA . ASP A 1 293 ? -7.907 9.973 13.687 1.00 86.75 293 ASP A CA 1
ATOM 2452 C C . ASP A 1 293 ? -9.375 9.937 13.249 1.00 86.75 293 ASP A C 1
ATOM 2454 O O . ASP A 1 293 ? -9.781 8.987 12.593 1.00 86.75 293 ASP A O 1
ATOM 2458 N N . THR A 1 294 ? -10.147 11.010 13.465 1.00 89.06 294 THR A N 1
ATOM 2459 C CA . THR A 1 294 ? -11.560 11.053 13.043 1.00 89.06 294 THR A CA 1
ATOM 2460 C C . THR A 1 294 ? -11.717 10.905 11.531 1.00 89.06 294 THR A C 1
ATOM 2462 O O . THR A 1 294 ? -12.658 10.263 11.066 1.00 89.06 294 THR A O 1
ATOM 2465 N N . LEU A 1 295 ? -10.814 11.497 10.740 1.00 91.56 295 LEU A N 1
ATOM 2466 C CA . LEU A 1 295 ? -10.881 11.377 9.285 1.00 91.56 295 LEU A CA 1
ATOM 2467 C C . LEU A 1 295 ? -10.530 9.959 8.812 1.00 91.56 295 LEU A C 1
ATOM 2469 O O . LEU A 1 295 ? -11.180 9.452 7.898 1.00 91.56 295 LEU A O 1
ATOM 2473 N N . ILE A 1 296 ? -9.522 9.331 9.427 1.00 91.69 296 ILE A N 1
ATOM 2474 C CA . ILE A 1 296 ? -9.152 7.937 9.151 1.00 91.69 296 ILE A CA 1
ATOM 2475 C C . ILE A 1 296 ? -10.305 7.005 9.534 1.00 91.69 296 ILE A C 1
ATOM 2477 O O . ILE A 1 296 ? -10.748 6.237 8.685 1.00 91.69 296 ILE A O 1
ATOM 2481 N N . ASP A 1 297 ? -10.853 7.142 10.744 1.00 91.00 297 ASP A N 1
ATOM 2482 C CA . ASP A 1 297 ? -11.967 6.326 11.233 1.00 91.00 297 ASP A CA 1
ATOM 2483 C C . ASP A 1 297 ? -13.188 6.446 10.315 1.00 91.00 297 ASP A C 1
ATOM 2485 O O . ASP A 1 297 ? -13.769 5.439 9.913 1.00 91.00 297 ASP A O 1
ATOM 2489 N N . TYR A 1 298 ? -13.552 7.665 9.904 1.00 94.69 298 TYR A N 1
ATOM 2490 C CA . TYR A 1 298 ? -14.633 7.876 8.941 1.00 94.69 298 TYR A CA 1
ATOM 2491 C C . TYR A 1 298 ? -14.392 7.124 7.620 1.00 94.69 298 TYR A C 1
ATOM 2493 O O . TYR A 1 298 ? -15.294 6.439 7.133 1.00 94.69 298 TYR A O 1
ATOM 2501 N N . LEU A 1 299 ? -13.190 7.226 7.043 1.00 95.00 299 LEU A N 1
ATOM 2502 C CA . LEU A 1 299 ? -12.852 6.575 5.773 1.00 95.00 299 LEU A CA 1
ATOM 2503 C C . LEU A 1 299 ? -12.819 5.051 5.893 1.00 95.00 299 LEU A C 1
ATOM 2505 O O . LEU A 1 299 ? -13.334 4.357 5.014 1.00 95.00 299 LEU A O 1
ATOM 2509 N N . ASP A 1 300 ? -12.230 4.526 6.963 1.00 93.62 300 ASP A N 1
ATOM 2510 C CA . ASP A 1 300 ? -12.172 3.093 7.230 1.00 93.62 300 ASP A CA 1
ATOM 2511 C C . ASP A 1 300 ? -13.573 2.523 7.425 1.00 93.62 300 ASP A C 1
ATOM 2513 O O . ASP A 1 300 ? -13.938 1.550 6.761 1.00 93.62 300 ASP A O 1
ATOM 2517 N N . MET A 1 301 ? -14.400 3.173 8.246 1.00 94.50 301 MET A N 1
ATOM 2518 C CA . MET A 1 301 ? -15.776 2.745 8.466 1.00 94.50 301 MET A CA 1
ATOM 2519 C C . MET A 1 301 ? -16.617 2.832 7.197 1.00 94.50 301 MET A C 1
ATOM 2521 O O . MET A 1 301 ? -17.329 1.876 6.900 1.00 94.50 301 MET A O 1
ATOM 2525 N N . ALA A 1 302 ? -16.526 3.917 6.422 1.00 95.69 302 ALA A N 1
ATOM 2526 C CA . ALA A 1 302 ? -17.266 4.049 5.168 1.00 95.69 302 ALA A CA 1
ATOM 2527 C C . ALA A 1 302 ? -16.909 2.912 4.197 1.00 95.69 302 ALA A C 1
ATOM 2529 O O . ALA A 1 302 ? -17.782 2.193 3.709 1.00 95.69 302 ALA A O 1
ATOM 2530 N N . VAL A 1 303 ? -15.612 2.667 3.995 1.00 94.44 303 VAL A N 1
ATOM 2531 C CA . VAL A 1 303 ? -15.122 1.611 3.102 1.00 94.44 303 VAL A CA 1
ATOM 2532 C C . VAL A 1 303 ? -15.518 0.219 3.595 1.00 94.44 303 VAL A C 1
ATOM 2534 O O . VAL A 1 303 ? -15.940 -0.620 2.793 1.00 94.44 303 VAL A O 1
ATOM 2537 N N . GLU A 1 304 ? -15.413 -0.044 4.897 1.00 92.81 304 GLU A N 1
ATOM 2538 C CA . GLU A 1 304 ? -15.811 -1.320 5.489 1.00 92.81 304 GLU A CA 1
ATOM 2539 C C . GLU A 1 304 ? -17.318 -1.532 5.417 1.00 92.81 304 GLU A C 1
ATOM 2541 O O . GLU A 1 304 ? -17.771 -2.626 5.080 1.00 92.81 304 GLU A O 1
ATOM 2546 N N . LEU A 1 305 ? -18.122 -0.506 5.673 1.00 94.06 305 LEU A N 1
ATOM 2547 C CA . LEU A 1 305 ? -19.578 -0.565 5.563 1.00 94.06 305 LEU A CA 1
ATOM 2548 C C . LEU A 1 305 ? -20.075 -0.565 4.113 1.00 94.06 305 LEU A C 1
ATOM 2550 O O . LEU A 1 305 ? -21.239 -0.889 3.893 1.00 94.06 305 LEU A O 1
ATOM 2554 N N . LYS A 1 306 ? -19.186 -0.330 3.137 1.00 94.06 306 LYS A N 1
ATOM 2555 C CA . LYS A 1 306 ? -19.509 -0.117 1.717 1.00 94.06 306 LYS A CA 1
ATOM 2556 C C . LYS A 1 306 ? -20.396 1.113 1.491 1.00 94.06 306 LYS A C 1
ATOM 2558 O O . LYS A 1 306 ? -21.169 1.140 0.538 1.00 94.06 306 LYS A O 1
ATOM 2563 N N . GLU A 1 307 ? -20.262 2.111 2.356 1.00 95.62 307 GLU A N 1
ATOM 2564 C CA . GLU A 1 307 ? -20.877 3.419 2.180 1.00 95.62 307 GLU A CA 1
ATOM 2565 C C . GLU A 1 307 ? -20.009 4.281 1.259 1.00 95.62 307 GLU A C 1
ATOM 2567 O O . GLU A 1 307 ? -18.779 4.289 1.404 1.00 95.62 307 GLU A O 1
ATOM 2572 N N . PRO A 1 308 ? -20.606 5.014 0.308 1.00 95.38 308 PRO A N 1
ATOM 2573 C CA . PRO A 1 308 ? -19.847 5.907 -0.542 1.00 95.38 308 PRO A CA 1
ATOM 2574 C C . PRO A 1 308 ? -19.308 7.088 0.273 1.00 95.38 308 PRO A C 1
ATOM 2576 O O . PRO A 1 308 ? -20.034 7.790 0.978 1.00 95.38 308 PRO A O 1
ATOM 2579 N N . VAL A 1 309 ? -18.012 7.337 0.138 1.00 96.19 309 VAL A N 1
ATOM 2580 C CA . VAL A 1 309 ? -17.331 8.486 0.723 1.00 96.19 309 VAL A CA 1
ATOM 2581 C C . VAL A 1 309 ? -17.741 9.742 -0.035 1.00 96.19 309 VAL A C 1
ATOM 2583 O O . VAL A 1 309 ? -17.463 9.897 -1.226 1.00 96.19 309 VAL A O 1
ATOM 2586 N N . ASP A 1 310 ? -18.361 10.676 0.680 1.00 94.06 310 ASP A N 1
ATOM 2587 C CA . ASP A 1 310 ? -18.595 12.023 0.174 1.00 94.06 310 ASP A CA 1
ATOM 2588 C C . ASP A 1 310 ? -17.316 12.862 0.304 1.00 94.06 310 ASP A C 1
ATOM 2590 O O . ASP A 1 310 ? -16.993 13.385 1.372 1.00 94.06 310 ASP A O 1
ATOM 2594 N N . ILE A 1 311 ? -16.593 13.019 -0.806 1.00 93.19 311 ILE A N 1
ATOM 2595 C CA . ILE A 1 311 ? -15.333 13.780 -0.842 1.00 93.19 311 ILE A CA 1
ATOM 2596 C C . ILE A 1 311 ? -15.534 15.298 -0.752 1.00 93.19 311 ILE A C 1
ATOM 2598 O O . ILE A 1 311 ? -14.554 16.040 -0.650 1.00 93.19 311 ILE A O 1
ATOM 2602 N N . THR A 1 312 ? -16.781 15.766 -0.830 1.00 92.44 312 THR A N 1
ATOM 2603 C CA . THR A 1 312 ? -17.172 17.174 -0.667 1.00 92.44 312 THR A CA 1
ATOM 2604 C C . THR A 1 312 ? -17.683 17.479 0.739 1.00 92.44 312 THR A C 1
ATOM 2606 O O . THR A 1 312 ? -17.955 18.636 1.056 1.00 92.44 312 THR A O 1
ATOM 2609 N N . ALA A 1 313 ? -17.790 16.463 1.603 1.00 92.94 313 ALA A N 1
ATOM 2610 C CA . ALA A 1 313 ? -18.259 16.638 2.964 1.00 92.94 313 ALA A CA 1
ATOM 2611 C C . ALA A 1 313 ? -17.340 17.590 3.746 1.00 92.94 313 ALA A C 1
ATOM 2613 O O . ALA A 1 313 ? -16.128 17.385 3.858 1.00 92.94 313 ALA A O 1
ATOM 2614 N N . GLY A 1 314 ? -17.945 18.634 4.311 1.00 92.69 314 GLY A N 1
ATOM 2615 C CA . GLY A 1 314 ? -17.291 19.500 5.285 1.00 92.69 314 GLY A CA 1
ATOM 2616 C C . GLY A 1 314 ? -17.274 18.879 6.684 1.00 92.69 314 GLY A C 1
ATOM 2617 O O . GLY A 1 314 ? -18.029 17.946 6.974 1.00 92.69 314 GLY A O 1
ATOM 2618 N N . LYS A 1 315 ? -16.479 19.467 7.586 1.00 93.06 315 LYS A N 1
ATOM 2619 C CA . LYS A 1 315 ? -16.322 19.061 8.998 1.00 93.06 315 LYS A CA 1
ATOM 2620 C C . LYS A 1 315 ? -17.606 18.560 9.666 1.00 93.06 315 LYS A C 1
ATOM 2622 O O . LYS A 1 315 ? -17.641 17.420 10.112 1.00 93.06 315 LYS A O 1
ATOM 2627 N N . LYS A 1 316 ? -18.670 19.372 9.708 1.00 92.31 316 LYS A N 1
ATOM 2628 C CA . LYS A 1 316 ? -19.931 19.009 10.389 1.00 92.31 316 LYS A CA 1
ATOM 2629 C C . LYS A 1 316 ? -20.541 17.707 9.852 1.00 92.31 316 LYS A C 1
ATOM 2631 O O . LYS A 1 316 ? -20.991 16.876 10.633 1.00 92.31 316 LYS A O 1
ATOM 2636 N N . LYS A 1 317 ? -20.535 17.521 8.527 1.00 94.25 317 LYS A N 1
ATOM 2637 C CA . LYS A 1 317 ? -21.079 16.319 7.881 1.00 94.25 317 LYS A CA 1
ATOM 2638 C C . LYS A 1 317 ? -20.208 15.094 8.158 1.00 94.25 317 LYS A C 1
ATOM 2640 O O . LYS A 1 317 ? -20.756 14.033 8.415 1.00 94.25 317 LYS A O 1
ATOM 2645 N N . ILE A 1 318 ? -18.883 15.251 8.156 1.00 94.12 318 ILE A N 1
ATOM 2646 C CA . ILE A 1 318 ? -17.948 14.162 8.475 1.00 94.12 318 ILE A CA 1
ATOM 2647 C C . ILE A 1 318 ? -18.170 13.649 9.900 1.00 94.12 318 ILE A C 1
ATOM 2649 O O . ILE A 1 318 ? -18.306 12.446 10.066 1.00 94.12 318 ILE A O 1
ATOM 2653 N N . TYR A 1 319 ? -18.280 14.530 10.904 1.00 90.38 319 TYR A N 1
ATOM 2654 C CA . TYR A 1 319 ? -18.579 14.107 12.282 1.00 90.38 319 TYR A CA 1
ATOM 2655 C C . TYR A 1 319 ? -19.928 13.388 12.380 1.00 90.38 319 TYR A C 1
ATOM 2657 O O . TYR A 1 319 ? -20.004 12.308 12.950 1.00 90.38 319 TYR A O 1
ATOM 2665 N N . LYS A 1 320 ? -20.972 13.926 11.736 1.00 90.75 320 LYS A N 1
ATOM 2666 C CA . LYS A 1 320 ? -22.286 13.272 11.706 1.00 90.75 320 LYS A CA 1
ATOM 2667 C C . LYS A 1 320 ? -22.215 11.857 11.115 1.00 90.75 320 LYS A C 1
ATOM 2669 O O . LYS A 1 320 ? -22.765 10.930 11.696 1.00 90.75 320 LYS A O 1
ATOM 2674 N N . LEU A 1 321 ? -21.552 11.698 9.966 1.00 91.88 321 LEU A N 1
ATOM 2675 C CA . LEU A 1 321 ? -21.404 10.396 9.309 1.00 91.88 321 LEU A CA 1
ATOM 2676 C C . LEU A 1 321 ? -20.519 9.449 10.119 1.00 91.88 321 LEU A C 1
ATOM 2678 O O . LEU A 1 321 ? -20.819 8.267 10.203 1.00 91.88 321 LEU A O 1
ATOM 2682 N N . HIS A 1 322 ? -19.448 9.960 10.726 1.00 90.81 322 HIS A N 1
ATOM 2683 C CA . HIS A 1 322 ? -18.612 9.197 11.643 1.00 90.81 322 HIS A CA 1
ATOM 2684 C C . HIS A 1 322 ? -19.467 8.585 12.759 1.00 90.81 322 HIS A C 1
ATOM 2686 O O . HIS A 1 322 ? -19.492 7.364 12.895 1.00 90.81 322 HIS A O 1
ATOM 2692 N N . ASP A 1 323 ? -20.227 9.406 13.484 1.00 84.88 323 ASP A N 1
ATOM 2693 C CA . ASP A 1 323 ? -21.030 8.957 14.626 1.00 84.88 323 ASP A CA 1
ATOM 2694 C C . ASP A 1 323 ? -22.123 7.960 14.196 1.00 84.88 323 ASP A C 1
ATOM 2696 O O . ASP A 1 323 ? -22.324 6.926 14.836 1.00 84.88 323 ASP A O 1
ATOM 2700 N N . GLU A 1 324 ? -22.764 8.199 13.047 1.00 87.62 324 GLU A N 1
ATOM 2701 C CA . GLU A 1 324 ? -23.727 7.265 12.450 1.00 87.62 324 GLU A CA 1
ATOM 2702 C C . GLU A 1 324 ? -23.085 5.908 12.100 1.00 87.62 324 GLU A C 1
ATOM 2704 O O . GLU A 1 324 ? -23.671 4.837 12.313 1.00 87.62 324 GLU A O 1
ATOM 2709 N N . TYR A 1 325 ? -21.865 5.931 11.560 1.00 91.62 325 TYR A N 1
ATOM 2710 C CA . TYR A 1 325 ? -21.169 4.737 11.094 1.00 91.62 325 TYR A CA 1
ATOM 2711 C C . TYR A 1 325 ? -20.579 3.909 12.236 1.00 91.62 325 TYR A C 1
ATOM 2713 O O . TYR A 1 325 ? -20.583 2.681 12.117 1.00 91.62 325 TYR A O 1
ATOM 2721 N N . VAL A 1 326 ? -20.150 4.521 13.349 1.00 86.50 326 VAL A N 1
ATOM 2722 C CA . VAL A 1 326 ? -19.526 3.827 14.497 1.00 86.50 326 VAL A CA 1
ATOM 2723 C C . VAL A 1 326 ? -20.345 2.616 14.937 1.00 86.50 326 VAL A C 1
ATOM 2725 O O . VAL A 1 326 ? -19.829 1.497 15.008 1.00 86.50 326 VAL A O 1
ATOM 2728 N N . HIS A 1 327 ? -21.646 2.784 15.174 1.00 81.75 327 HIS A N 1
ATOM 2729 C CA . HIS A 1 327 ? -22.473 1.693 15.693 1.00 81.75 327 HIS A CA 1
ATOM 2730 C C . HIS A 1 327 ? -22.686 0.569 14.676 1.00 81.75 327 HIS A C 1
ATOM 2732 O O . HIS A 1 327 ? -22.641 -0.614 15.032 1.00 81.75 327 HIS A O 1
ATOM 2738 N N . ARG A 1 328 ? -22.882 0.923 13.402 1.00 87.75 328 ARG A N 1
ATOM 2739 C CA . ARG A 1 328 ? -23.039 -0.045 12.306 1.00 87.75 328 ARG A CA 1
ATOM 2740 C C . ARG A 1 328 ? -21.745 -0.824 12.088 1.00 87.75 328 ARG A C 1
ATOM 2742 O O . ARG A 1 328 ? -21.774 -2.048 11.935 1.00 87.75 328 ARG A O 1
ATOM 2749 N N . TYR A 1 329 ? -20.616 -0.123 12.125 1.00 89.00 329 TYR A N 1
ATOM 2750 C CA . TYR A 1 329 ? -19.288 -0.698 11.982 1.00 89.00 329 TYR A CA 1
ATOM 2751 C C . TYR A 1 329 ? -18.983 -1.668 13.121 1.00 89.00 329 TYR A C 1
ATOM 2753 O O . TYR A 1 329 ? -18.665 -2.825 12.857 1.00 89.00 329 TYR A O 1
ATOM 2761 N N . ILE A 1 330 ? -19.190 -1.260 14.376 1.00 84.44 330 ILE A N 1
ATOM 2762 C CA . ILE A 1 330 ? -19.019 -2.119 15.556 1.00 84.44 330 ILE A CA 1
ATOM 2763 C C . ILE A 1 330 ? -19.896 -3.373 15.461 1.00 84.44 330 ILE A C 1
ATOM 2765 O O . ILE A 1 330 ? -19.438 -4.483 15.740 1.00 84.44 330 ILE A O 1
ATOM 2769 N N . ALA A 1 331 ? -21.164 -3.229 15.066 1.00 84.00 331 ALA A N 1
ATOM 2770 C CA . ALA A 1 331 ? -22.069 -4.365 14.914 1.00 84.00 331 ALA A CA 1
ATOM 2771 C C . ALA A 1 331 ? -21.560 -5.373 13.873 1.00 84.00 331 ALA A C 1
ATOM 2773 O O . ALA A 1 331 ? -21.609 -6.585 14.114 1.00 84.00 331 ALA A O 1
ATOM 2774 N N . LYS A 1 332 ? -21.027 -4.870 12.752 1.00 87.81 332 LYS A N 1
ATOM 2775 C CA . LYS A 1 332 ? -20.427 -5.677 11.688 1.00 87.81 332 LYS A CA 1
ATOM 2776 C C . LYS A 1 332 ? -19.111 -6.326 12.121 1.00 87.81 332 LYS A C 1
ATOM 2778 O O . LYS A 1 332 ? -18.976 -7.536 11.962 1.00 87.81 332 LYS A O 1
ATOM 2783 N N . ALA A 1 333 ? -18.175 -5.554 12.668 1.00 84.12 333 ALA A N 1
ATOM 2784 C CA . ALA A 1 333 ? -16.857 -6.021 13.100 1.00 84.12 333 ALA A CA 1
ATOM 2785 C C . ALA A 1 333 ? -16.972 -7.119 14.163 1.00 84.12 333 ALA A C 1
ATOM 2787 O O . ALA A 1 333 ? -16.260 -8.116 14.123 1.00 84.12 333 ALA A O 1
ATOM 2788 N N . ASN A 1 334 ? -17.953 -6.990 15.057 1.00 83.44 334 ASN A N 1
ATOM 2789 C CA . ASN A 1 334 ? -18.187 -7.963 16.113 1.00 83.44 334 ASN A CA 1
ATOM 2790 C C . ASN A 1 334 ? -19.070 -9.144 15.671 1.00 83.44 334 ASN A C 1
ATOM 2792 O O . ASN A 1 334 ? -19.431 -9.984 16.504 1.00 83.44 334 ASN A O 1
ATOM 2796 N N . ARG A 1 335 ? -19.522 -9.218 14.412 1.00 84.69 335 ARG A N 1
ATOM 2797 C CA . ARG A 1 335 ? -20.435 -10.277 13.948 1.00 84.69 335 ARG A CA 1
ATOM 2798 C C . ARG A 1 335 ? -19.760 -11.648 14.061 1.00 84.69 335 ARG A C 1
ATOM 2800 O O . ARG A 1 335 ? -18.663 -11.848 13.564 1.00 84.69 335 ARG A O 1
ATOM 2807 N N . GLY A 1 336 ? -20.427 -12.594 14.725 1.00 84.75 336 GLY A N 1
ATOM 2808 C CA . GLY A 1 336 ? -19.895 -13.944 14.957 1.00 84.75 336 GLY A CA 1
ATOM 2809 C C . GLY A 1 336 ? -18.853 -14.055 16.078 1.00 84.75 336 GLY A C 1
ATOM 2810 O O . GLY A 1 336 ? -18.523 -15.168 16.476 1.00 84.75 336 GLY A O 1
ATOM 2811 N N . ILE A 1 337 ? -18.381 -12.938 16.642 1.00 87.69 337 ILE A N 1
ATOM 2812 C CA . ILE A 1 337 ? -17.449 -12.948 17.773 1.00 87.69 337 ILE A CA 1
ATOM 2813 C C . ILE A 1 337 ? -18.227 -13.190 19.073 1.00 87.69 337 ILE A C 1
ATOM 2815 O O . ILE A 1 337 ? -19.165 -12.453 19.397 1.00 87.69 337 ILE A O 1
ATOM 2819 N N . LYS A 1 338 ? -17.833 -14.225 19.823 1.00 90.62 338 LYS A N 1
ATOM 2820 C CA . LYS A 1 338 ? -18.355 -14.507 21.169 1.00 90.62 338 LYS A CA 1
ATOM 2821 C C . LYS A 1 338 ? -17.712 -13.565 22.185 1.00 90.62 338 LYS A C 1
ATOM 2823 O O . LYS A 1 338 ? -16.533 -13.255 22.067 1.00 90.62 338 LYS A O 1
ATOM 2828 N N . PHE A 1 339 ? -18.476 -13.134 23.184 1.00 94.19 339 PHE A N 1
ATOM 2829 C CA . PHE A 1 339 ? -17.943 -12.371 24.313 1.00 94.19 339 PHE A CA 1
ATOM 2830 C C . PHE A 1 339 ? -17.399 -13.341 25.361 1.00 94.19 339 PHE A C 1
ATOM 2832 O O . PHE A 1 339 ? -18.147 -14.185 25.854 1.00 94.19 339 PHE A O 1
ATOM 2839 N N . VAL A 1 340 ? -16.115 -13.231 25.695 1.00 94.56 340 VAL A N 1
ATOM 2840 C CA . VAL A 1 340 ? -15.458 -14.070 26.699 1.00 94.56 340 VAL A CA 1
ATOM 2841 C C . VAL A 1 340 ? -14.510 -13.202 27.516 1.00 94.56 340 VAL A C 1
ATOM 2843 O O . VAL A 1 340 ? -13.626 -12.569 26.959 1.00 94.56 340 VAL A O 1
ATOM 2846 N N . ILE A 1 341 ? -14.646 -13.210 28.842 1.00 94.62 341 ILE A N 1
ATOM 2847 C CA . ILE A 1 341 ? -13.599 -12.680 29.725 1.00 94.62 341 ILE A CA 1
ATOM 2848 C C . ILE A 1 341 ? -12.642 -13.842 30.023 1.00 94.62 341 ILE A C 1
ATOM 2850 O O . ILE A 1 341 ? -13.047 -14.794 30.705 1.00 94.62 341 ILE A O 1
ATOM 2854 N N . PRO A 1 342 ? -11.405 -13.823 29.496 1.00 94.00 342 PRO A N 1
ATOM 2855 C CA . PRO A 1 342 ? -10.483 -14.938 29.640 1.00 94.00 342 PRO A CA 1
ATOM 2856 C C . PRO A 1 342 ? -9.994 -15.081 31.081 1.00 94.00 342 PRO A C 1
ATOM 2858 O O . PRO A 1 342 ? -10.075 -14.162 31.899 1.00 94.00 342 PRO A O 1
ATOM 2861 N N . GLU A 1 343 ? -9.439 -16.253 31.377 1.00 94.06 343 GLU A N 1
ATOM 2862 C CA . GLU A 1 343 ? -8.910 -16.623 32.688 1.00 94.06 343 GLU A CA 1
ATOM 2863 C C . GLU A 1 343 ? -7.661 -15.791 33.043 1.00 94.06 343 GLU A C 1
ATOM 2865 O O . GLU A 1 343 ? -6.518 -16.176 32.805 1.00 94.06 343 GLU A O 1
ATOM 2870 N N . THR A 1 344 ? -7.895 -14.599 33.586 1.00 93.75 344 THR A N 1
ATOM 2871 C CA . THR A 1 344 ? -6.892 -13.596 33.969 1.00 93.75 344 THR A CA 1
ATOM 2872 C C . THR A 1 344 ? -7.308 -12.942 35.292 1.00 93.75 344 THR A C 1
ATOM 2874 O O . THR A 1 344 ? -8.474 -13.060 35.673 1.00 93.75 344 THR A O 1
ATOM 2877 N N . PRO A 1 345 ? -6.425 -12.202 35.994 1.00 95.12 345 PRO A N 1
ATOM 2878 C CA . PRO A 1 345 ? -6.816 -11.464 37.199 1.00 95.12 345 PRO A CA 1
ATOM 2879 C C . PRO A 1 345 ? -8.008 -10.524 36.994 1.00 95.12 345 PRO A C 1
ATOM 2881 O O . PRO A 1 345 ? -8.797 -10.355 37.915 1.00 95.12 345 PRO A O 1
ATOM 2884 N N . LEU A 1 346 ? -8.177 -9.971 35.786 1.00 96.38 346 LEU A N 1
ATOM 2885 C CA . LEU A 1 346 ? -9.315 -9.120 35.430 1.00 96.38 346 LEU A CA 1
ATOM 2886 C C . LEU A 1 346 ? -10.665 -9.820 35.645 1.00 96.38 346 LEU A C 1
ATOM 2888 O O . LEU A 1 346 ? -11.597 -9.200 36.138 1.00 96.38 346 LEU A O 1
ATOM 2892 N N . LYS A 1 347 ? -10.760 -11.122 35.354 1.00 96.00 347 LYS A N 1
ATOM 2893 C CA . LYS A 1 347 ? -11.991 -11.910 35.537 1.00 96.00 347 LYS A CA 1
ATOM 2894 C C . LYS A 1 347 ? -12.486 -11.939 36.987 1.00 96.00 347 LYS A C 1
ATOM 2896 O O . LYS A 1 347 ? -13.670 -12.146 37.218 1.00 96.00 347 LYS A O 1
ATOM 2901 N N . TYR A 1 348 ? -11.570 -11.764 37.937 1.00 96.06 348 TYR A N 1
ATOM 2902 C CA . TYR A 1 348 ? -11.820 -11.854 39.374 1.00 96.06 348 TYR A CA 1
ATOM 2903 C C . TYR A 1 348 ? -11.922 -10.488 40.053 1.00 96.06 348 TYR A C 1
ATOM 2905 O O . TYR A 1 348 ? -12.024 -10.431 41.276 1.00 96.06 348 TYR A O 1
ATOM 2913 N N . LEU A 1 349 ? -11.824 -9.393 39.294 1.00 96.94 349 LEU A N 1
ATOM 2914 C CA . LEU A 1 349 ? -12.035 -8.062 39.840 1.00 96.94 349 LEU A CA 1
ATOM 2915 C C . LEU A 1 349 ? -13.536 -7.819 39.942 1.00 96.94 349 LEU A C 1
ATOM 2917 O O . LEU A 1 349 ? -14.176 -7.549 38.930 1.00 96.94 349 LEU A O 1
ATOM 2921 N N . GLU A 1 350 ? -14.061 -7.915 41.157 1.00 95.75 350 GLU A N 1
ATOM 2922 C CA . GLU A 1 350 ? -15.438 -7.577 41.512 1.00 95.75 350 GLU A CA 1
ATOM 2923 C C . GLU A 1 350 ? -15.425 -6.250 42.269 1.00 95.75 350 GLU A C 1
ATOM 2925 O O . GLU A 1 350 ? -14.712 -6.110 43.264 1.00 95.75 350 GLU A O 1
ATOM 2930 N N . LEU A 1 351 ? -16.162 -5.269 41.751 1.00 96.88 351 LEU A N 1
ATOM 2931 C CA . LEU A 1 351 ? -16.334 -3.958 42.371 1.00 96.88 351 LEU A CA 1
ATOM 2932 C C . LEU A 1 351 ? -17.737 -3.872 43.001 1.00 96.88 351 LEU A C 1
ATOM 2934 O O . LEU A 1 351 ? -18.654 -4.522 42.494 1.00 96.88 351 LEU A O 1
ATOM 2938 N N . PRO A 1 352 ? -17.907 -3.116 44.099 1.00 95.56 352 PRO A N 1
ATOM 2939 C CA . PRO A 1 352 ? -19.195 -2.933 44.762 1.00 95.56 352 PRO A CA 1
ATOM 2940 C C . PRO A 1 352 ? -20.117 -2.035 43.931 1.00 95.56 352 PRO A C 1
ATOM 2942 O O . PRO A 1 352 ? -19.682 -1.404 42.969 1.00 95.56 352 PRO A O 1
ATOM 2945 N N . GLU A 1 353 ? -21.388 -1.924 44.318 1.00 94.12 353 GLU A N 1
ATOM 2946 C CA . GLU A 1 353 ? -22.247 -0.861 43.785 1.00 94.12 353 GLU A CA 1
ATOM 2947 C C . GLU A 1 353 ? -21.600 0.522 44.019 1.00 94.12 353 GLU A C 1
ATOM 2949 O O . GLU A 1 353 ? -20.949 0.721 45.051 1.00 94.12 353 GLU A O 1
ATOM 2954 N N . PRO A 1 354 ? -21.723 1.473 43.070 1.00 94.88 354 PRO A N 1
ATOM 2955 C CA . PRO A 1 354 ? -22.577 1.456 41.871 1.00 94.88 354 PRO A CA 1
ATOM 2956 C C . PRO A 1 354 ? -21.909 0.885 40.596 1.00 94.88 354 PRO A C 1
ATOM 2958 O O . PRO A 1 354 ? -22.346 1.184 39.486 1.00 94.88 354 PRO A O 1
ATOM 2961 N N . PHE A 1 355 ? -20.836 0.095 40.706 1.00 97.69 355 PHE A N 1
ATOM 2962 C CA . PHE A 1 355 ? -20.073 -0.394 39.552 1.00 97.69 355 PHE A CA 1
ATOM 2963 C C . PHE A 1 355 ? -20.619 -1.718 38.990 1.00 97.69 355 PHE A C 1
ATOM 2965 O O . PHE A 1 355 ? -20.610 -2.750 39.658 1.00 97.69 355 PHE A O 1
ATOM 2972 N N . TYR A 1 356 ? -20.970 -1.738 37.702 1.00 97.25 356 TYR A N 1
ATOM 2973 C CA . TYR A 1 356 ? -21.479 -2.922 37.005 1.00 97.25 356 TYR A CA 1
ATOM 2974 C C . TYR A 1 356 ? -20.533 -3.394 35.898 1.00 97.25 356 TYR A C 1
ATOM 2976 O O . TYR A 1 356 ? -20.225 -2.673 34.951 1.00 97.25 356 TYR A O 1
ATOM 2984 N N . LEU A 1 357 ? -20.081 -4.647 35.987 1.00 97.44 357 LEU A N 1
ATOM 2985 C CA . LEU A 1 357 ? -19.231 -5.257 34.963 1.00 97.44 357 LEU A CA 1
ATOM 2986 C C . LEU A 1 357 ? -20.046 -5.582 33.706 1.00 97.44 357 LEU A C 1
ATOM 2988 O O . LEU A 1 357 ? -21.005 -6.358 33.760 1.00 97.44 357 LEU A O 1
ATOM 2992 N N . ILE A 1 358 ? -19.603 -5.096 32.548 1.00 96.62 358 ILE A N 1
ATOM 2993 C CA . ILE A 1 358 ? -20.173 -5.484 31.257 1.00 96.62 358 ILE A CA 1
ATOM 2994 C C . ILE A 1 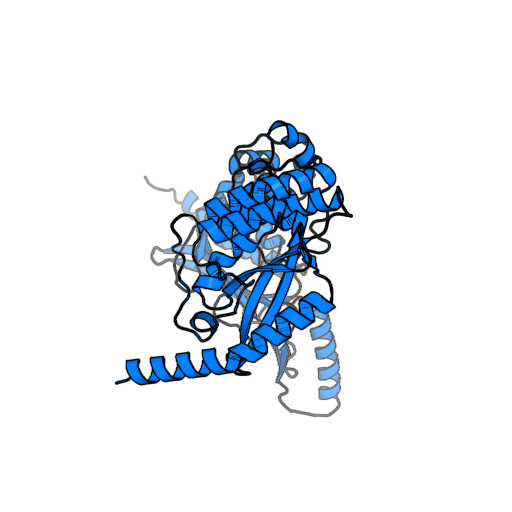358 ? -19.755 -6.922 30.932 1.00 96.62 358 ILE A C 1
ATOM 2996 O O . ILE A 1 358 ? -18.583 -7.215 30.699 1.00 96.62 358 ILE A O 1
ATOM 3000 N N . LYS A 1 359 ? -20.737 -7.832 30.894 1.00 93.31 359 LYS A N 1
ATOM 3001 C CA . LYS A 1 359 ? -20.528 -9.281 30.689 1.00 93.31 359 LYS A CA 1
ATOM 3002 C C . LYS A 1 359 ? -21.032 -9.811 29.346 1.00 93.31 359 LYS A C 1
ATOM 3004 O O . LYS A 1 359 ? -20.912 -11.004 29.078 1.00 93.31 359 LYS A O 1
ATOM 3009 N N . THR A 1 360 ? -21.628 -8.963 28.508 1.00 91.94 360 THR A N 1
ATOM 3010 C CA . THR A 1 360 ? -22.197 -9.390 27.224 1.00 91.94 360 THR A CA 1
ATOM 3011 C C . THR A 1 360 ? -21.846 -8.425 26.103 1.00 91.94 360 THR A C 1
ATOM 3013 O O . THR A 1 360 ? -21.662 -7.225 26.306 1.00 91.94 360 THR A O 1
ATOM 3016 N N . LYS A 1 361 ? -21.817 -8.956 24.877 1.00 90.56 361 LYS A N 1
ATOM 3017 C CA . LYS A 1 361 ? -21.645 -8.155 23.662 1.00 90.56 361 LYS A CA 1
ATOM 3018 C C . LYS A 1 361 ? -22.748 -7.099 23.513 1.00 90.56 361 LYS A C 1
ATOM 3020 O O . LYS A 1 361 ? -22.444 -5.973 23.135 1.00 90.56 361 LYS A O 1
ATOM 3025 N N . SER A 1 362 ? -24.001 -7.455 23.798 1.00 89.25 362 SER A N 1
ATOM 3026 C CA . SER A 1 362 ? -25.139 -6.536 23.675 1.00 89.25 362 SER A CA 1
ATOM 3027 C C . SER A 1 362 ? -25.034 -5.376 24.663 1.00 89.25 362 SER A C 1
ATOM 3029 O O . SER A 1 362 ? -25.246 -4.237 24.263 1.00 89.25 362 SER A O 1
ATOM 3031 N N . ALA A 1 363 ? -24.628 -5.642 25.910 1.00 92.56 363 ALA A N 1
ATOM 3032 C CA . ALA A 1 363 ? -24.395 -4.598 26.907 1.00 92.56 363 ALA A CA 1
ATOM 3033 C C . ALA A 1 363 ? -23.223 -3.684 26.513 1.00 92.56 363 ALA A C 1
ATOM 3035 O O . ALA A 1 363 ? -23.354 -2.472 26.588 1.00 92.56 363 ALA A O 1
ATOM 3036 N N . LEU A 1 364 ? -22.122 -4.238 25.987 1.00 93.31 364 LEU A N 1
ATOM 3037 C CA . LEU A 1 364 ? -20.990 -3.435 25.499 1.00 93.31 364 LEU A CA 1
ATOM 3038 C C . LEU A 1 364 ? -21.384 -2.511 24.334 1.00 93.31 364 LEU A C 1
ATOM 3040 O O . LEU A 1 364 ? -20.919 -1.380 24.233 1.00 93.31 364 LEU A O 1
ATOM 3044 N N . GLN A 1 365 ? -22.234 -3.000 23.430 1.00 88.56 365 GLN A N 1
ATOM 3045 C CA . GLN A 1 365 ? -22.751 -2.197 22.322 1.00 88.56 365 GLN A CA 1
ATOM 3046 C C . GLN A 1 365 ? -23.752 -1.139 22.790 1.00 88.56 365 GLN A C 1
ATOM 3048 O O . GLN A 1 365 ? -23.768 -0.048 22.227 1.00 88.56 365 GLN A O 1
ATOM 3053 N N . LEU A 1 366 ? -24.584 -1.462 23.783 1.00 90.25 366 LEU A N 1
ATOM 3054 C CA . LEU A 1 366 ? -25.530 -0.525 24.380 1.00 90.25 366 LEU A CA 1
ATOM 3055 C C . LEU A 1 366 ? -24.796 0.600 25.115 1.00 90.25 366 LEU A C 1
ATOM 3057 O O . LEU A 1 366 ? -25.107 1.757 24.874 1.00 90.25 366 LEU A O 1
ATOM 3061 N N . GLU A 1 367 ? -23.771 0.271 25.899 1.00 93.44 367 GLU A N 1
ATOM 3062 C CA . GLU A 1 367 ? -22.901 1.242 26.576 1.00 93.44 367 GLU A CA 1
ATOM 3063 C C . GLU A 1 367 ? -22.320 2.260 25.583 1.00 93.44 367 GLU A C 1
ATOM 3065 O O . GLU A 1 367 ? -22.424 3.469 25.781 1.00 93.44 367 GLU A O 1
ATOM 3070 N N . GLY A 1 368 ? -21.785 1.779 24.454 1.00 88.75 368 GLY A N 1
ATOM 3071 C CA . GLY A 1 368 ? -21.261 2.660 23.408 1.00 88.75 368 GLY A CA 1
ATOM 3072 C C . GLY A 1 368 ? -22.314 3.582 22.792 1.00 88.75 368 GLY A C 1
ATOM 3073 O O . GLY A 1 368 ? -21.980 4.698 22.411 1.00 88.75 368 GLY A O 1
ATOM 3074 N N . LYS A 1 369 ? -23.579 3.143 22.712 1.00 86.19 369 LYS A N 1
ATOM 3075 C CA . LYS A 1 369 ? -24.707 3.973 22.252 1.00 86.19 369 LYS A CA 1
ATOM 3076 C C . LYS A 1 369 ? -25.155 4.986 23.301 1.00 86.19 369 LYS A C 1
ATOM 3078 O O . LYS A 1 369 ? -25.477 6.105 22.942 1.00 86.19 369 LYS A O 1
ATOM 3083 N N . ILE A 1 370 ? -25.197 4.607 24.579 1.00 88.50 370 ILE A N 1
ATOM 3084 C CA . ILE A 1 370 ? -25.597 5.518 25.662 1.00 88.50 370 ILE A CA 1
ATOM 3085 C C . ILE A 1 370 ? -24.595 6.674 25.762 1.00 88.50 370 ILE A C 1
ATOM 3087 O O . ILE A 1 370 ? -24.984 7.840 25.827 1.00 88.50 370 ILE A O 1
ATOM 3091 N N . ASN A 1 371 ? -23.302 6.350 25.717 1.00 86.06 371 ASN A N 1
ATOM 3092 C CA . ASN A 1 371 ? -22.229 7.325 25.873 1.00 86.06 371 ASN A CA 1
ATOM 3093 C C . ASN A 1 371 ? -21.727 7.941 24.557 1.00 86.06 371 ASN A C 1
ATOM 3095 O O . ASN A 1 371 ? -20.779 8.726 24.600 1.00 86.06 371 ASN A O 1
ATOM 3099 N N . ASP A 1 372 ? -22.331 7.626 23.405 1.00 82.62 372 ASP A N 1
ATOM 3100 C CA . ASP A 1 372 ? -21.879 8.079 22.078 1.00 82.62 372 ASP A CA 1
ATOM 3101 C C . ASP A 1 372 ? -20.347 7.953 21.924 1.00 82.62 372 ASP A C 1
ATOM 3103 O O . ASP A 1 372 ? -19.632 8.912 21.615 1.00 82.62 372 ASP A O 1
ATOM 3107 N N . ASN A 1 373 ? -19.824 6.764 22.247 1.00 80.69 373 ASN A N 1
ATOM 3108 C CA . ASN A 1 373 ? -18.394 6.464 22.258 1.00 80.69 373 ASN A CA 1
ATOM 3109 C C . ASN A 1 373 ? -18.067 5.126 21.568 1.00 80.69 373 ASN A C 1
ATOM 3111 O O . ASN A 1 373 ? -18.934 4.328 21.205 1.00 80.69 373 ASN A O 1
ATOM 3115 N N . CYS A 1 374 ? -16.771 4.860 21.388 1.00 81.25 374 CYS A N 1
ATOM 3116 C CA . CYS A 1 374 ? -16.287 3.709 20.624 1.00 81.25 374 CYS A CA 1
ATOM 3117 C C . CYS A 1 374 ? -16.032 2.452 21.476 1.00 81.25 374 CYS A C 1
ATOM 3119 O O . CYS A 1 374 ? -15.370 1.530 20.991 1.00 81.25 374 CYS A O 1
ATOM 3121 N N . VAL A 1 375 ? -16.533 2.356 22.717 1.00 87.44 375 VAL A N 1
ATOM 3122 C CA . VAL A 1 375 ? -16.230 1.222 23.620 1.00 87.44 375 VAL A CA 1
ATOM 3123 C C . VAL A 1 375 ? -16.639 -0.135 23.034 1.00 87.44 375 VAL A C 1
ATOM 3125 O O . VAL A 1 375 ? -15.993 -1.150 23.283 1.00 87.44 375 VAL A O 1
ATOM 3128 N N . GLY A 1 376 ? -17.643 -0.166 22.152 1.00 83.69 376 GLY A N 1
ATOM 3129 C CA . GLY A 1 376 ? -18.038 -1.380 21.435 1.00 83.69 376 GLY A CA 1
ATOM 3130 C C . GLY A 1 376 ? -16.924 -2.007 20.578 1.00 83.69 376 GLY A C 1
ATOM 3131 O O . GLY A 1 376 ? -16.975 -3.207 20.299 1.00 83.69 376 GLY A O 1
ATOM 3132 N N . THR A 1 377 ? -15.889 -1.244 20.208 1.00 84.75 377 THR A N 1
ATOM 3133 C CA . THR A 1 377 ? -14.687 -1.756 19.518 1.00 84.75 377 THR A CA 1
ATOM 3134 C C . THR A 1 377 ? -13.759 -2.566 20.437 1.00 84.75 377 THR A C 1
ATOM 3136 O O . THR A 1 377 ? -12.851 -3.242 19.957 1.00 84.75 377 THR A O 1
ATOM 3139 N N . TYR A 1 378 ? -13.974 -2.553 21.759 1.00 91.75 378 TYR A N 1
ATOM 3140 C CA . TYR A 1 378 ? -13.081 -3.201 22.728 1.00 91.75 378 TYR A CA 1
ATOM 3141 C C . TYR A 1 378 ? -13.369 -4.696 22.892 1.00 91.75 378 TYR A C 1
ATOM 3143 O O . TYR A 1 378 ? -12.628 -5.364 23.607 1.00 91.75 378 TYR A O 1
ATOM 3151 N N . LEU A 1 379 ? -14.376 -5.252 22.205 1.00 92.88 379 LEU A N 1
ATOM 3152 C CA . LEU A 1 379 ? -14.730 -6.673 22.297 1.00 92.88 379 LEU A CA 1
ATOM 3153 C C . LEU A 1 379 ? -13.510 -7.591 22.134 1.00 92.88 379 LEU A C 1
ATOM 3155 O O . LEU A 1 379 ? -13.298 -8.479 22.955 1.00 92.88 379 LEU A O 1
ATOM 3159 N N . GLN A 1 380 ? -12.685 -7.347 21.112 1.00 91.25 380 GLN A N 1
ATOM 3160 C CA . GLN A 1 380 ? -11.489 -8.155 20.884 1.00 91.25 380 GLN A CA 1
ATOM 3161 C C . GLN A 1 380 ? -10.459 -7.974 22.010 1.00 91.25 380 GLN A C 1
ATOM 3163 O O . GLN A 1 380 ? -9.930 -8.956 22.514 1.00 91.25 380 GLN A O 1
ATOM 3168 N N . LYS A 1 381 ? -10.245 -6.741 22.490 1.00 93.19 381 LYS A N 1
ATOM 3169 C CA . LYS A 1 381 ? -9.337 -6.464 23.619 1.00 93.19 381 LYS A CA 1
ATOM 3170 C C . LYS A 1 381 ? -9.780 -7.165 24.908 1.00 93.19 381 LYS A C 1
ATOM 3172 O O . LYS A 1 381 ? -8.928 -7.636 25.659 1.00 93.19 381 LYS A O 1
ATOM 3177 N N . ILE A 1 382 ? -11.088 -7.244 25.157 1.00 95.81 382 ILE A N 1
ATOM 3178 C CA . ILE A 1 382 ? -11.658 -7.977 26.295 1.00 95.81 382 ILE A CA 1
ATOM 3179 C C . ILE A 1 382 ? -11.397 -9.475 26.131 1.00 95.81 382 ILE A C 1
ATOM 3181 O O . ILE A 1 382 ? -10.854 -10.102 27.039 1.00 95.81 382 ILE A O 1
ATOM 3185 N N . ASN A 1 383 ? -11.710 -10.026 24.955 1.00 94.75 383 ASN A N 1
ATOM 3186 C CA . ASN A 1 383 ? -11.493 -11.438 24.637 1.00 94.75 383 ASN A CA 1
ATOM 3187 C C . ASN A 1 383 ? -10.019 -11.858 24.749 1.00 94.75 383 ASN A C 1
ATOM 3189 O O . ASN A 1 383 ? -9.727 -12.958 25.216 1.00 94.75 383 ASN A O 1
ATOM 3193 N N . ASP A 1 384 ? -9.098 -10.965 24.389 1.00 94.31 384 ASP A N 1
ATOM 3194 C CA . ASP A 1 384 ? -7.650 -11.172 24.496 1.00 94.31 384 ASP A CA 1
ATOM 3195 C C . ASP A 1 384 ? -7.119 -10.941 25.930 1.00 94.31 384 ASP A C 1
ATOM 3197 O O . ASP A 1 384 ? -5.944 -11.177 26.229 1.00 94.31 384 ASP A O 1
ATOM 3201 N N . GLY A 1 385 ? -7.980 -10.492 26.852 1.00 93.62 385 GLY A N 1
ATOM 3202 C CA . GLY A 1 385 ? -7.650 -10.281 28.262 1.00 93.62 385 GLY A CA 1
ATOM 3203 C C . GLY A 1 385 ? -6.808 -9.035 28.513 1.00 93.62 385 GLY A C 1
ATOM 3204 O O . GLY A 1 385 ? -6.065 -8.978 29.497 1.00 93.62 385 GLY A O 1
ATOM 3205 N N . HIS A 1 386 ? -6.883 -8.050 27.617 1.00 95.00 386 HIS A N 1
ATOM 3206 C CA . HIS A 1 386 ? -6.196 -6.770 27.760 1.00 95.00 386 HIS A CA 1
ATOM 3207 C C . HIS A 1 386 ? -6.948 -5.799 28.674 1.00 95.00 386 HIS A C 1
ATOM 3209 O O . HIS A 1 386 ? -6.305 -4.995 29.355 1.00 95.00 386 HIS A O 1
ATOM 3215 N N . CYS A 1 387 ? -8.278 -5.880 28.711 1.00 96.81 387 CYS A N 1
ATOM 3216 C CA . CYS A 1 387 ? -9.116 -5.043 29.561 1.00 96.81 387 CYS A CA 1
ATOM 3217 C C . CYS A 1 387 ? -10.438 -5.717 29.952 1.00 96.81 387 CYS A C 1
ATOM 3219 O O . CYS A 1 387 ? -10.821 -6.745 29.396 1.00 96.81 387 CYS A O 1
ATOM 3221 N N . ILE A 1 388 ? -11.130 -5.105 30.909 1.00 97.62 388 ILE A N 1
ATOM 3222 C CA . ILE A 1 388 ? -12.558 -5.293 31.187 1.00 97.62 388 ILE A CA 1
ATOM 3223 C C . ILE A 1 388 ? -13.217 -3.919 31.268 1.00 97.62 388 ILE A C 1
ATOM 3225 O O . ILE A 1 388 ? -12.549 -2.935 31.592 1.00 97.62 388 ILE A O 1
ATOM 3229 N N . ILE A 1 389 ? -14.517 -3.867 30.983 1.00 98.00 389 ILE A N 1
ATOM 3230 C CA . ILE A 1 389 ? -15.285 -2.624 31.003 1.00 98.00 389 ILE A CA 1
ATOM 3231 C C . ILE A 1 389 ? -16.313 -2.666 32.123 1.00 98.00 389 ILE A C 1
ATOM 3233 O O . ILE A 1 389 ? -17.144 -3.573 32.168 1.00 98.00 389 ILE A O 1
ATOM 3237 N N . TYR A 1 390 ? -16.259 -1.664 32.989 1.00 97.94 390 TYR A N 1
ATOM 3238 C CA . TYR A 1 390 ? -17.304 -1.368 33.959 1.00 97.94 390 TYR A CA 1
ATOM 3239 C C . TYR A 1 390 ? -18.131 -0.170 33.490 1.00 97.94 390 TYR A C 1
ATOM 3241 O O . TYR A 1 390 ? -17.608 0.716 32.814 1.00 97.94 390 TYR A O 1
ATOM 3249 N N . THR A 1 391 ? -19.404 -0.157 33.868 1.00 97.19 391 THR A N 1
ATOM 3250 C CA . THR A 1 391 ? -20.286 1.009 33.792 1.00 97.19 391 THR A CA 1
ATOM 3251 C C . THR A 1 391 ? -20.721 1.401 35.203 1.00 97.19 391 THR A C 1
ATOM 3253 O O . THR A 1 391 ? -20.836 0.524 36.064 1.00 97.19 391 THR A O 1
ATOM 3256 N N . ALA A 1 392 ? -20.880 2.691 35.478 1.00 96.62 392 ALA A N 1
ATOM 3257 C CA . ALA A 1 392 ? -21.302 3.182 36.788 1.00 96.62 392 ALA A CA 1
ATOM 3258 C C . ALA A 1 392 ? -21.989 4.542 36.669 1.00 96.62 392 ALA A C 1
ATOM 3260 O O . ALA A 1 392 ? -21.543 5.387 35.894 1.00 96.62 392 ALA A O 1
ATOM 3261 N N . ASP A 1 393 ? -23.011 4.766 37.490 1.00 94.44 393 ASP A N 1
ATOM 3262 C CA . ASP A 1 393 ? -23.623 6.079 37.677 1.00 94.44 393 ASP A CA 1
ATOM 3263 C C . ASP A 1 393 ? -23.067 6.701 38.966 1.00 94.44 393 ASP A C 1
ATOM 3265 O O . ASP A 1 393 ? -23.308 6.198 40.064 1.00 94.44 393 ASP A O 1
ATOM 3269 N N . ILE A 1 394 ? -22.264 7.759 38.833 1.00 92.56 394 ILE A N 1
ATOM 3270 C CA . ILE A 1 394 ? -21.592 8.446 39.950 1.00 92.56 394 ILE A CA 1
ATOM 3271 C C . ILE A 1 394 ? -21.757 9.951 39.754 1.00 92.56 394 ILE A C 1
ATOM 3273 O O . ILE A 1 394 ? -21.496 10.455 38.665 1.00 92.56 394 ILE A O 1
ATOM 3277 N N . ASP A 1 395 ? -22.183 10.672 40.793 1.00 86.44 395 ASP A N 1
ATOM 3278 C CA . ASP A 1 395 ? -22.392 12.129 40.756 1.00 86.44 395 ASP A CA 1
ATOM 3279 C C . ASP A 1 395 ? -23.270 12.589 39.575 1.00 86.44 395 ASP A C 1
ATOM 3281 O O . ASP A 1 395 ? -22.935 13.548 38.875 1.00 86.44 395 ASP A O 1
ATOM 3285 N N . GLU A 1 396 ? -24.366 11.862 39.319 1.00 85.81 396 GLU A N 1
ATOM 3286 C CA . GLU A 1 396 ? -25.290 12.091 38.191 1.00 85.81 396 GLU A CA 1
ATOM 3287 C C . GLU A 1 396 ? -24.633 11.941 36.801 1.00 85.81 396 GLU A C 1
ATOM 3289 O O . GLU A 1 396 ? -25.150 12.421 35.790 1.00 85.81 396 GLU A O 1
ATOM 3294 N N . GLN A 1 397 ? -23.485 11.261 36.724 1.00 89.06 397 GLN A N 1
ATOM 3295 C CA . GLN A 1 397 ? -22.781 10.965 35.478 1.00 89.06 397 GLN A CA 1
ATOM 3296 C C . GLN A 1 397 ? -22.756 9.465 35.210 1.00 89.06 397 GLN A C 1
ATOM 3298 O O . GLN A 1 397 ? -22.268 8.691 36.029 1.00 89.06 397 GLN A O 1
ATOM 3303 N N . HIS A 1 398 ? -23.198 9.082 34.014 1.00 94.31 398 HIS A N 1
ATOM 3304 C CA . HIS A 1 398 ? -23.017 7.734 33.488 1.00 94.31 398 HIS A CA 1
ATOM 3305 C C . HIS A 1 398 ? -21.595 7.578 32.929 1.00 94.31 398 HIS A C 1
ATOM 3307 O O . HIS A 1 398 ? -21.183 8.334 32.041 1.00 94.31 398 HIS A O 1
ATOM 3313 N N . LEU A 1 399 ? -20.828 6.627 33.462 1.00 95.50 399 LEU A N 1
ATOM 3314 C CA . LEU A 1 399 ? -19.398 6.467 33.195 1.00 95.50 399 LEU A CA 1
ATOM 3315 C C . LEU A 1 399 ? -19.080 5.120 32.548 1.00 95.50 399 LEU A C 1
ATOM 3317 O O . LEU A 1 399 ? -19.421 4.075 33.090 1.00 95.50 399 LEU A O 1
ATOM 3321 N N . THR A 1 400 ? -18.286 5.143 31.477 1.00 96.75 400 THR A N 1
ATOM 3322 C CA . THR A 1 400 ? -17.591 3.970 30.932 1.00 96.75 400 THR A CA 1
ATOM 3323 C C . THR A 1 400 ? -16.165 3.896 31.489 1.00 96.75 400 THR A C 1
ATOM 3325 O O . THR A 1 400 ? -15.375 4.832 31.324 1.00 96.75 400 THR A O 1
ATOM 3328 N N . ILE A 1 401 ? -15.790 2.763 32.091 1.00 97.38 401 ILE A N 1
ATOM 3329 C CA . ILE A 1 401 ? -14.507 2.576 32.786 1.00 97.38 401 ILE A CA 1
ATOM 3330 C C . ILE A 1 401 ? -13.715 1.414 32.158 1.00 97.38 401 ILE A C 1
ATOM 3332 O O . ILE A 1 401 ? -14.105 0.253 32.273 1.00 97.38 401 ILE A O 1
ATOM 3336 N N . ASP A 1 402 ? -12.573 1.711 31.524 1.00 97.38 402 ASP A N 1
ATOM 3337 C CA . ASP A 1 402 ? -11.605 0.724 30.999 1.00 97.38 402 ASP A CA 1
ATOM 3338 C C . ASP A 1 402 ? -10.581 0.377 32.084 1.00 97.38 402 ASP A C 1
ATOM 3340 O O . ASP A 1 402 ? -9.726 1.201 32.429 1.00 97.38 402 ASP A O 1
ATOM 3344 N N . ILE A 1 403 ? -10.639 -0.853 32.598 1.00 97.88 403 ILE A N 1
ATOM 3345 C CA . ILE A 1 403 ? -9.683 -1.367 33.581 1.00 97.88 403 ILE A CA 1
ATOM 3346 C C . ILE A 1 403 ? -8.752 -2.374 32.915 1.00 97.88 403 ILE A C 1
ATOM 3348 O O . ILE A 1 403 ? -9.183 -3.335 32.275 1.00 97.88 403 ILE A O 1
ATOM 3352 N N . ARG A 1 404 ? -7.448 -2.198 33.140 1.00 97.56 404 ARG A N 1
ATOM 3353 C CA . ARG A 1 404 ? -6.387 -3.057 32.603 1.00 97.56 404 ARG A CA 1
ATOM 3354 C C . ARG A 1 404 ? -5.577 -3.704 33.711 1.00 97.56 404 ARG A C 1
ATOM 3356 O O . ARG A 1 404 ? -5.468 -3.167 34.811 1.00 97.56 404 ARG A O 1
ATOM 3363 N N . TYR A 1 405 ? -4.953 -4.834 33.387 1.00 95.69 405 TYR A N 1
ATOM 3364 C CA . TYR A 1 405 ? -4.003 -5.516 34.261 1.00 95.69 405 TYR A CA 1
ATOM 3365 C C . TYR A 1 405 ? -2.642 -5.656 33.581 1.00 95.69 405 TYR A C 1
ATOM 3367 O O . TYR A 1 405 ? -2.509 -6.282 32.526 1.00 95.69 405 TYR A O 1
ATOM 3375 N N . ASN A 1 406 ? -1.601 -5.113 34.208 1.00 92.62 406 ASN A N 1
ATOM 3376 C CA . ASN A 1 406 ? -0.237 -5.253 33.723 1.00 92.62 406 ASN A CA 1
ATOM 3377 C C . ASN A 1 406 ? 0.414 -6.498 34.340 1.00 92.62 406 ASN A C 1
ATOM 3379 O O . ASN A 1 406 ? 0.703 -6.540 35.534 1.00 92.62 406 ASN A O 1
ATOM 3383 N N . LYS A 1 407 ? 0.701 -7.505 33.507 1.00 86.81 407 LYS A N 1
ATOM 3384 C CA . LYS A 1 407 ? 1.316 -8.770 33.947 1.00 86.81 407 LYS A CA 1
ATOM 3385 C C . LYS A 1 407 ? 2.727 -8.601 34.531 1.00 86.81 407 LYS A C 1
ATOM 3387 O O . LYS A 1 407 ? 3.097 -9.377 35.406 1.00 86.81 407 LYS A O 1
ATOM 3392 N N . LYS A 1 408 ? 3.505 -7.611 34.069 1.00 88.06 408 LYS A N 1
ATOM 3393 C CA . LYS A 1 408 ? 4.880 -7.361 34.543 1.00 88.06 408 LYS A CA 1
ATOM 3394 C C . LYS A 1 408 ? 4.876 -6.723 35.928 1.00 88.06 408 LYS A C 1
ATOM 3396 O O . LYS A 1 408 ? 5.520 -7.235 36.835 1.00 88.06 408 LYS A O 1
ATOM 3401 N N . SER A 1 409 ? 4.123 -5.636 36.101 1.00 89.56 409 SER A N 1
ATOM 3402 C CA . SER A 1 409 ? 4.035 -4.939 37.391 1.00 89.56 409 SER A CA 1
ATOM 3403 C C . SER A 1 409 ? 3.043 -5.582 38.362 1.00 89.56 409 SER A C 1
ATOM 3405 O O . SER A 1 409 ? 3.034 -5.228 39.537 1.00 89.56 409 SER A O 1
ATOM 3407 N N . LYS A 1 410 ? 2.220 -6.527 37.886 1.00 89.44 410 LYS A N 1
ATOM 3408 C CA . LYS A 1 410 ? 1.140 -7.198 38.624 1.00 89.44 410 LYS A CA 1
ATOM 3409 C C . LYS A 1 410 ? 0.122 -6.226 39.229 1.00 89.44 410 LYS A C 1
ATOM 3411 O O . LYS A 1 410 ? -0.432 -6.500 40.291 1.00 89.44 410 LYS A O 1
ATOM 3416 N N . LYS A 1 411 ? -0.134 -5.103 38.554 1.00 93.31 411 LYS A N 1
ATOM 3417 C CA . LYS A 1 411 ? -1.031 -4.037 39.022 1.00 93.31 411 LYS A CA 1
ATOM 3418 C C . LYS A 1 411 ? -2.223 -3.852 38.090 1.00 93.31 411 LYS A C 1
ATOM 3420 O O . LYS A 1 411 ? -2.090 -3.994 36.872 1.00 93.31 411 LYS A O 1
ATOM 3425 N N . PHE A 1 412 ? -3.361 -3.510 38.685 1.00 96.56 412 PHE A N 1
ATOM 3426 C CA . PHE A 1 412 ? -4.516 -2.978 37.970 1.00 96.56 412 PHE A CA 1
ATOM 3427 C C . PHE A 1 412 ? -4.351 -1.476 37.748 1.00 96.56 412 PHE A C 1
ATOM 3429 O O . PHE A 1 412 ? -3.674 -0.793 38.519 1.00 96.56 412 PHE A O 1
ATOM 3436 N N . SER A 1 413 ? -4.979 -0.969 36.697 1.00 95.75 413 SER A N 1
ATOM 3437 C CA . SER A 1 413 ? -5.012 0.457 36.383 1.00 95.75 413 SER A CA 1
ATOM 3438 C C . SER A 1 413 ? -6.310 0.817 35.678 1.00 95.75 413 SER A C 1
ATOM 3440 O O . SER A 1 413 ? -6.727 0.097 34.768 1.00 95.75 413 SER A O 1
ATOM 3442 N N . VAL A 1 414 ? -6.882 1.962 36.041 1.00 96.88 414 VAL A N 1
ATOM 3443 C CA . VAL A 1 414 ? -7.943 2.618 35.271 1.00 96.88 414 VAL A CA 1
ATOM 3444 C C . VAL A 1 414 ? -7.282 3.325 34.094 1.00 96.88 414 VAL A C 1
ATOM 3446 O O . VAL A 1 414 ? -6.544 4.290 34.284 1.00 96.88 414 VAL A O 1
ATOM 3449 N N . ASN A 1 415 ? -7.484 2.798 32.890 1.00 94.88 415 ASN A N 1
ATOM 3450 C CA . ASN A 1 415 ? -6.915 3.353 31.668 1.00 94.88 415 ASN A CA 1
ATOM 3451 C C . ASN A 1 415 ? -7.772 4.505 31.126 1.00 94.88 415 ASN A C 1
ATOM 3453 O O . ASN A 1 415 ? -7.224 5.497 30.656 1.00 94.88 415 ASN A O 1
ATOM 3457 N N . GLN A 1 416 ? -9.100 4.379 31.201 1.00 93.31 416 GLN A N 1
ATOM 3458 C CA . GLN A 1 416 ? -10.063 5.422 30.833 1.00 93.31 416 GLN A CA 1
ATOM 3459 C C . GLN A 1 416 ? -11.241 5.403 31.812 1.00 93.31 416 GLN A C 1
ATOM 3461 O O . GLN A 1 416 ? -11.637 4.335 32.272 1.00 93.31 416 GLN A O 1
ATOM 3466 N N . CYS A 1 417 ? -11.783 6.581 32.111 1.00 94.62 417 CYS A N 1
ATOM 3467 C CA . CYS A 1 417 ? -13.002 6.785 32.893 1.00 94.62 417 CYS A CA 1
ATOM 3468 C C . CYS A 1 417 ? -13.724 7.987 32.285 1.00 94.62 417 CYS A C 1
ATOM 3470 O O . CYS A 1 417 ? -13.385 9.136 32.582 1.00 94.62 417 CYS A O 1
ATOM 3472 N N . TYR A 1 418 ? -14.607 7.718 31.328 1.00 94.12 418 TYR A N 1
ATOM 3473 C CA . TYR A 1 418 ? -15.198 8.741 30.469 1.00 94.12 418 TYR A CA 1
ATOM 3474 C C . TYR A 1 418 ? -16.716 8.732 30.564 1.00 94.12 418 TYR A C 1
ATOM 3476 O O . TYR A 1 418 ? -17.331 7.680 30.704 1.00 94.12 418 TYR A O 1
ATOM 3484 N N . LYS A 1 419 ? -17.298 9.920 30.431 1.00 91.31 419 LYS A N 1
ATOM 3485 C CA . LYS A 1 419 ? -18.727 10.130 30.210 1.00 91.31 419 LYS A CA 1
ATOM 3486 C C . LYS A 1 419 ? -19.009 10.266 28.709 1.00 91.31 419 LYS A C 1
ATOM 3488 O O . LYS A 1 419 ? -18.144 10.005 27.861 1.00 91.31 419 LYS A O 1
ATOM 3493 N N . LYS A 1 420 ? -20.221 10.712 28.385 1.00 88.56 420 LYS A N 1
ATOM 3494 C CA . LYS A 1 420 ? -20.690 10.937 27.016 1.00 88.56 420 LYS A CA 1
ATOM 3495 C C . LYS A 1 420 ? -19.672 11.684 26.132 1.00 88.56 420 LYS A C 1
ATOM 3497 O O . LYS A 1 420 ? -19.031 12.638 26.575 1.00 88.56 420 LYS A O 1
ATOM 3502 N N . HIS A 1 421 ? -19.535 11.255 24.876 1.00 83.00 421 HIS A N 1
ATOM 3503 C CA . HIS A 1 421 ? -18.629 11.813 23.860 1.00 83.00 421 HIS A CA 1
ATOM 3504 C C . HIS A 1 421 ? -17.134 11.770 24.228 1.00 83.00 421 HIS A C 1
ATOM 3506 O O . HIS A 1 421 ? -16.381 12.684 23.892 1.00 83.00 421 HIS A O 1
ATOM 3512 N N . ASN A 1 422 ? -16.690 10.712 24.919 1.00 84.56 422 ASN A N 1
ATOM 3513 C CA . ASN A 1 422 ? -15.307 10.548 25.398 1.00 84.56 422 ASN A CA 1
ATOM 3514 C C . ASN A 1 422 ? -14.820 11.699 26.298 1.00 84.56 422 ASN A C 1
ATOM 3516 O O . ASN A 1 422 ? -13.616 11.942 26.404 1.00 84.56 422 ASN A O 1
ATOM 3520 N N . GLN A 1 423 ? -15.735 12.432 26.935 1.00 88.00 423 GLN A N 1
ATOM 3521 C CA . GLN A 1 423 ? -15.339 13.481 27.861 1.00 88.00 423 GLN A CA 1
ATOM 3522 C C . GLN A 1 423 ? -14.802 12.847 29.153 1.00 88.00 423 GLN A C 1
ATOM 3524 O O . GLN A 1 423 ? -15.396 11.888 29.652 1.00 88.00 423 GLN A O 1
ATOM 3529 N N . PRO A 1 424 ? -13.705 13.363 29.731 1.00 89.94 424 PRO A N 1
ATOM 3530 C CA . PRO A 1 424 ? -13.253 12.920 31.043 1.00 89.94 424 PRO A CA 1
ATOM 3531 C C . PRO A 1 424 ? -14.302 13.212 32.122 1.00 89.94 424 PRO A C 1
ATOM 3533 O O . PRO A 1 424 ? -15.019 14.217 32.057 1.00 89.94 424 PRO A O 1
ATOM 3536 N N . CYS A 1 425 ? -14.399 12.319 33.111 1.00 91.75 425 CYS A N 1
ATOM 3537 C CA . CYS A 1 425 ? -15.113 12.612 34.353 1.00 91.75 425 CYS A CA 1
ATOM 3538 C C . CYS A 1 425 ? -14.356 13.670 35.175 1.00 91.75 425 CYS A C 1
ATOM 3540 O O . CYS A 1 425 ? -13.238 14.065 34.828 1.00 91.75 425 CYS A O 1
ATOM 3542 N N . LYS A 1 426 ? -14.957 14.128 36.279 1.00 92.19 426 LYS A N 1
ATOM 3543 C CA . LYS A 1 426 ? -14.257 14.990 37.241 1.00 92.19 426 LYS A CA 1
ATOM 3544 C C . LYS A 1 426 ? -13.049 14.248 37.830 1.00 92.19 426 LYS A C 1
ATOM 3546 O O . LYS A 1 426 ? -13.051 13.018 37.919 1.00 92.19 426 LYS A O 1
ATOM 3551 N N . GLU A 1 427 ? -12.025 14.996 38.230 1.00 92.44 427 GLU A N 1
ATOM 3552 C CA . GLU A 1 427 ? -10.794 14.426 38.793 1.00 92.44 427 GLU A CA 1
ATOM 3553 C C . GLU A 1 427 ? -11.061 13.658 40.093 1.00 92.44 427 GLU A C 1
ATOM 3555 O O . GLU A 1 427 ? -10.606 12.526 40.235 1.00 92.44 427 GLU A O 1
ATOM 3560 N N . GLU A 1 428 ? -11.910 14.207 40.962 1.00 93.62 428 GLU A N 1
ATOM 3561 C CA . GLU A 1 428 ? -12.381 13.571 42.200 1.00 93.62 428 GLU A CA 1
ATOM 3562 C C . GLU A 1 428 ? -13.053 12.215 41.924 1.00 93.62 428 GLU A C 1
ATOM 3564 O O . GLU A 1 428 ? -12.722 11.205 42.547 1.00 93.62 428 GLU A O 1
ATOM 3569 N N . THR A 1 429 ? -13.936 12.157 40.920 1.00 94.56 429 THR A N 1
ATOM 3570 C CA . THR A 1 429 ? -14.596 10.917 40.489 1.00 94.56 429 THR A CA 1
ATOM 3571 C C . THR A 1 429 ? -13.580 9.900 39.958 1.00 94.56 429 THR A C 1
ATOM 3573 O O . THR A 1 429 ? -13.659 8.712 40.273 1.00 94.56 429 THR A O 1
ATOM 3576 N N . LEU A 1 430 ? -12.583 10.340 39.180 1.00 95.44 430 LEU A N 1
ATOM 3577 C CA . LEU A 1 430 ? -11.518 9.463 38.682 1.00 95.44 430 LEU A CA 1
ATOM 3578 C C . LEU A 1 430 ? -10.665 8.903 39.827 1.00 95.44 430 LEU A C 1
ATOM 3580 O O . LEU A 1 430 ? -10.277 7.731 39.794 1.00 95.44 430 LEU A O 1
ATOM 3584 N N . GLU A 1 431 ? -10.335 9.732 40.813 1.00 95.88 431 GLU A N 1
ATOM 3585 C CA . GLU A 1 431 ? -9.544 9.339 41.976 1.00 95.88 431 GLU A CA 1
ATOM 3586 C C . GLU A 1 431 ? -10.307 8.346 42.858 1.00 95.88 431 GLU A C 1
ATOM 3588 O O . GLU A 1 431 ? -9.753 7.309 43.235 1.00 95.88 431 GLU A O 1
ATOM 3593 N N . TYR A 1 432 ? -11.606 8.582 43.060 1.00 95.75 432 TYR A N 1
ATOM 3594 C CA . TYR A 1 432 ? -12.518 7.636 43.695 1.00 95.75 432 TYR A CA 1
ATOM 3595 C C . TYR A 1 432 ? -12.523 6.279 42.975 1.00 95.75 432 TYR A C 1
ATOM 3597 O O . TYR A 1 432 ? -12.232 5.251 43.590 1.00 95.75 432 TYR A O 1
ATOM 3605 N N . VAL A 1 433 ? -12.742 6.257 41.655 1.00 96.50 433 VAL A N 1
ATOM 3606 C CA . VAL A 1 433 ? -12.747 5.014 40.859 1.00 96.50 433 VAL A CA 1
ATOM 3607 C C . VAL A 1 433 ? -11.403 4.282 40.974 1.00 96.50 433 VAL A C 1
ATOM 3609 O O . VAL A 1 433 ? -11.362 3.068 41.184 1.00 96.50 433 VAL A O 1
ATOM 3612 N N . LYS A 1 434 ? -10.277 5.002 40.875 1.00 97.25 434 LYS A N 1
ATOM 3613 C CA . LYS A 1 434 ? -8.933 4.417 41.025 1.00 97.25 434 LYS A CA 1
ATOM 3614 C C . LYS A 1 434 ? -8.738 3.784 42.402 1.00 97.25 434 LYS A C 1
ATOM 3616 O O . LYS A 1 434 ? -8.173 2.691 42.472 1.00 97.25 434 LYS A O 1
ATOM 3621 N N . LYS A 1 435 ? -9.192 4.447 43.467 1.00 96.81 435 LYS A N 1
ATOM 3622 C CA . LYS A 1 435 ? -9.109 3.945 44.842 1.00 96.81 435 LYS A CA 1
ATOM 3623 C C . LYS A 1 435 ? -9.894 2.640 45.000 1.00 96.81 435 LYS A C 1
ATOM 3625 O O . LYS A 1 435 ? -9.308 1.643 45.417 1.00 96.81 435 LYS A O 1
ATOM 3630 N N . ILE A 1 436 ? -11.149 2.604 44.548 1.00 97.19 436 ILE A N 1
ATOM 3631 C CA . ILE A 1 436 ? -12.003 1.404 44.599 1.00 97.19 436 ILE A CA 1
ATOM 3632 C C . ILE A 1 436 ? -11.367 0.227 43.840 1.00 97.19 436 ILE A C 1
ATOM 3634 O O . ILE A 1 436 ? -11.278 -0.892 44.351 1.00 97.19 436 ILE A O 1
ATOM 3638 N N . VAL A 1 437 ? -10.828 0.469 42.639 1.00 96.88 437 VAL A N 1
ATOM 3639 C CA . VAL A 1 437 ? -10.123 -0.572 41.869 1.00 96.88 437 VAL A CA 1
ATOM 3640 C C . VAL A 1 437 ? -8.906 -1.108 42.628 1.00 96.88 437 VAL A C 1
ATOM 3642 O O . VAL A 1 437 ? -8.659 -2.318 42.622 1.00 96.88 437 VAL A O 1
ATOM 3645 N N . GLN A 1 438 ? -8.134 -0.245 43.290 1.00 95.38 438 GLN A N 1
ATOM 3646 C CA . GLN A 1 438 ? -6.964 -0.662 44.067 1.00 95.38 438 GLN A CA 1
ATOM 3647 C C . GLN A 1 438 ? -7.340 -1.489 45.301 1.00 95.38 438 GLN A C 1
ATOM 3649 O O . GLN A 1 438 ? -6.681 -2.498 45.569 1.00 95.38 438 GLN A O 1
ATOM 3654 N N . GLU A 1 439 ? -8.400 -1.111 46.014 1.00 95.81 439 GLU A N 1
ATOM 3655 C CA . GLU A 1 439 ? -8.890 -1.818 47.204 1.00 95.81 439 GLU A CA 1
ATOM 3656 C C . GLU A 1 439 ? -9.279 -3.270 46.876 1.00 95.81 439 GLU A C 1
ATOM 3658 O O . GLU A 1 439 ? -8.858 -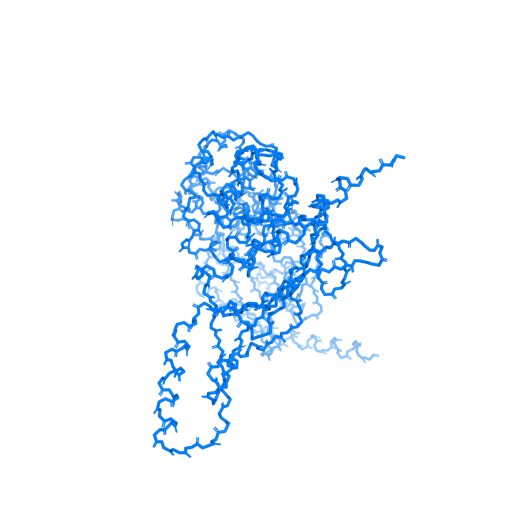4.200 47.571 1.00 95.81 439 GLU A O 1
ATOM 3663 N N . HIS A 1 440 ? -9.946 -3.499 45.740 1.00 96.19 440 HIS A N 1
ATOM 3664 C CA . HIS A 1 440 ? -10.370 -4.842 45.317 1.00 96.19 440 HIS A CA 1
ATOM 3665 C C . HIS A 1 440 ? -9.317 -5.632 44.519 1.00 96.19 440 HIS A C 1
ATOM 3667 O O . HIS A 1 440 ? -9.424 -6.852 44.350 1.00 96.19 440 HIS A O 1
ATOM 3673 N N . SER A 1 441 ? -8.230 -4.985 44.091 1.00 94.62 441 SER A N 1
ATOM 3674 C CA . SER A 1 441 ? -7.164 -5.621 43.301 1.00 94.62 441 SER A CA 1
ATOM 3675 C C . SER A 1 441 ? -6.501 -6.808 44.014 1.00 94.62 441 SER A C 1
ATOM 3677 O O . SER A 1 441 ? -6.200 -7.830 43.388 1.00 94.62 441 SER A O 1
ATOM 3679 N N . LYS A 1 442 ? -6.252 -6.697 45.329 1.00 92.31 442 LYS A N 1
ATOM 3680 C CA . LYS A 1 442 ? -5.571 -7.750 46.112 1.00 92.31 442 LYS A CA 1
ATOM 3681 C C . LYS A 1 442 ? -6.393 -9.040 46.157 1.00 92.31 442 LYS A C 1
ATOM 3683 O O . LYS A 1 442 ? -5.840 -10.137 46.016 1.00 92.31 442 LYS A O 1
ATOM 3688 N N . GLN A 1 443 ? -7.709 -8.908 46.313 1.00 93.38 443 GLN A N 1
ATOM 3689 C CA . GLN A 1 443 ? -8.639 -10.032 46.324 1.00 93.38 443 GLN A CA 1
ATOM 3690 C C . GLN A 1 443 ? -8.666 -10.730 44.960 1.00 93.38 443 GLN A C 1
ATOM 3692 O O . GLN A 1 443 ? -8.458 -11.944 44.900 1.00 93.38 443 GLN A O 1
ATOM 3697 N N . ALA A 1 444 ? -8.791 -9.966 43.872 1.00 94.75 444 ALA A N 1
ATOM 3698 C CA . ALA A 1 444 ? -8.801 -10.493 42.507 1.00 94.75 444 ALA A CA 1
ATOM 3699 C C . ALA A 1 444 ? -7.543 -11.324 42.180 1.00 94.75 444 ALA A C 1
ATOM 3701 O O . ALA A 1 444 ? -7.628 -12.449 41.676 1.00 94.75 444 ALA A O 1
ATOM 3702 N N . ILE A 1 445 ? -6.355 -10.813 42.534 1.00 93.75 445 ILE A N 1
ATOM 3703 C CA . ILE A 1 445 ? -5.076 -11.522 42.337 1.00 93.75 445 ILE A CA 1
ATOM 3704 C C . ILE A 1 445 ? -5.044 -12.820 43.144 1.00 93.75 445 ILE A C 1
ATOM 3706 O O . ILE A 1 445 ? -4.629 -13.862 42.630 1.00 93.75 445 ILE A O 1
ATOM 3710 N N . THR A 1 446 ? -5.490 -12.769 44.399 1.00 93.00 446 THR A N 1
ATOM 3711 C CA . THR A 1 446 ? -5.506 -13.933 45.293 1.00 93.00 446 THR A CA 1
ATOM 3712 C C . THR A 1 446 ? -6.428 -15.029 44.757 1.00 93.00 446 THR A C 1
ATOM 3714 O O . THR A 1 446 ? -6.051 -16.204 44.736 1.00 93.00 446 THR A O 1
ATOM 3717 N N . MET A 1 447 ? -7.618 -14.662 44.276 1.00 93.06 447 MET A N 1
ATOM 3718 C CA . MET A 1 447 ? -8.578 -15.601 43.687 1.00 93.06 447 MET A CA 1
ATOM 3719 C C . MET A 1 447 ? -8.032 -16.252 42.413 1.00 93.06 447 MET A C 1
ATOM 3721 O O . MET A 1 447 ? -8.062 -17.481 42.296 1.00 93.06 447 MET A O 1
ATOM 3725 N N . TYR A 1 448 ? -7.438 -15.462 41.516 1.00 93.81 448 TYR A N 1
ATOM 3726 C CA . TYR A 1 448 ? -6.785 -15.967 40.307 1.00 93.81 448 TYR A CA 1
ATOM 3727 C C . TYR A 1 448 ? -5.661 -16.965 40.623 1.00 93.81 448 TYR A C 1
ATOM 3729 O O . TYR A 1 448 ? -5.589 -18.048 40.040 1.00 93.81 448 TYR A O 1
ATOM 3737 N N . GLN A 1 449 ? -4.793 -16.645 41.590 1.00 91.19 449 GLN A N 1
ATOM 3738 C CA . GLN A 1 449 ? -3.708 -17.539 42.004 1.00 91.19 449 GLN A CA 1
ATOM 3739 C C . GLN A 1 449 ? -4.229 -18.854 42.599 1.00 91.19 449 GLN A C 1
ATOM 3741 O O . GLN A 1 449 ? -3.684 -19.917 42.298 1.00 91.19 449 GLN A O 1
ATOM 3746 N N . LYS A 1 450 ? -5.291 -18.806 43.417 1.00 90.75 450 LYS A N 1
ATOM 3747 C CA . LYS A 1 450 ? -5.933 -20.008 43.978 1.00 90.75 450 LYS A CA 1
ATOM 3748 C C . LYS A 1 450 ? -6.506 -20.906 42.876 1.00 90.75 450 LYS A C 1
ATOM 3750 O O . LYS A 1 450 ? -6.310 -22.118 42.923 1.00 90.75 450 LYS A O 1
ATOM 3755 N N . ARG A 1 451 ? -7.174 -20.325 41.875 1.00 88.44 451 ARG A N 1
ATOM 3756 C CA . ARG A 1 451 ? -7.763 -21.054 40.738 1.00 88.44 451 ARG A CA 1
ATOM 3757 C C . ARG A 1 451 ? -6.703 -21.680 39.832 1.00 88.44 451 ARG A C 1
ATOM 3759 O O . ARG A 1 451 ? -6.802 -22.866 39.538 1.00 88.44 451 ARG A O 1
ATOM 3766 N N . ASN A 1 452 ? -5.635 -20.953 39.510 1.00 83.00 452 ASN A N 1
ATOM 3767 C CA . ASN A 1 452 ? -4.532 -21.483 38.700 1.00 83.00 452 ASN A CA 1
ATOM 3768 C C . ASN A 1 452 ? -3.688 -22.563 39.391 1.00 83.00 452 ASN A C 1
ATOM 3770 O O . ASN A 1 452 ? -3.086 -23.394 38.719 1.00 83.00 452 ASN A O 1
ATOM 3774 N N . LYS A 1 453 ? -3.606 -22.565 40.727 1.00 75.38 453 LYS A N 1
ATOM 3775 C CA . LYS A 1 453 ? -2.974 -23.673 41.464 1.00 75.38 453 LYS A CA 1
ATOM 3776 C C . LYS A 1 453 ? -3.823 -24.947 41.420 1.00 75.38 453 LYS A C 1
ATOM 3778 O O . LYS A 1 453 ? -3.260 -26.034 41.430 1.00 75.38 453 LYS A O 1
ATOM 3783 N N . LYS A 1 454 ? -5.153 -24.813 41.367 1.00 62.47 454 LYS A N 1
ATOM 3784 C CA . LYS A 1 454 ? -6.089 -25.942 41.264 1.00 62.47 454 LYS A CA 1
ATOM 3785 C C . LYS A 1 454 ? -6.188 -26.534 39.856 1.00 62.47 454 LYS A C 1
ATOM 3787 O O . LYS A 1 454 ? -6.558 -27.687 39.763 1.00 62.47 454 LYS A O 1
ATOM 3792 N N . SER A 1 455 ? -5.870 -25.785 38.797 1.00 60.09 455 SER A N 1
ATOM 3793 C CA . SER A 1 455 ? -5.881 -26.288 37.410 1.00 60.09 455 SER A CA 1
ATOM 3794 C C . SER A 1 455 ? -4.578 -26.966 36.966 1.00 60.09 455 SER A C 1
ATOM 3796 O O . SER A 1 455 ? -4.521 -27.513 35.870 1.00 60.09 455 SER A O 1
ATOM 3798 N N . LYS A 1 456 ? -3.518 -26.889 37.785 1.00 55.47 456 LYS A N 1
ATOM 3799 C CA . LYS A 1 456 ? -2.222 -27.562 37.568 1.00 55.47 456 LYS A CA 1
ATOM 3800 C C . LYS A 1 456 ? -2.050 -28.847 38.390 1.00 55.47 456 LYS A C 1
ATOM 3802 O O . LYS A 1 456 ? -1.016 -29.497 38.266 1.00 55.47 456 LYS A O 1
ATOM 3807 N N . LYS A 1 457 ? -3.013 -29.146 39.260 1.00 44.84 457 LYS A N 1
ATOM 3808 C CA . LYS A 1 457 ? -3.222 -30.467 39.854 1.00 44.84 457 LYS A CA 1
ATOM 3809 C C . LYS A 1 457 ? -4.296 -31.157 39.035 1.00 44.84 457 LYS A C 1
ATOM 3811 O O . LYS A 1 457 ? -4.199 -32.391 38.923 1.00 44.84 457 LYS A O 1
#

Foldseek 3Di:
DDDDPVLVVLLVVVQLVVLVVVVVVLVVPPAAWDWDPDDDSFKTKTKRDVCNVVVVVVLVVVLVVCVVPVDPDFDKDKDFAPDKIKMWMWGWDADPVRFIKIKIWIWIARIWIDGSVDPRDTDGPTDPTQKMWMAGSVRFIWIDGPVRDTDQDFQLNVLDDDDPSSVVSNLCSAAVPACQVVLCSVLSNGARHGSNCPNVDRALQRVLCVVLVDHDDPCLRVARSLQSLLLSLLCQQADVVCNVVSNPQPRRVCCPDDNVPPPDDRDPVCSNVSNLVSLLVLLCVVEVPDDSVLSSLLSVLSVVVSHHDDSVDYPVRSVVSSLVSLLVSLCVVCVPPFQDQDLDLQVQQDFDPPKDWDRGLVSQSVLCVQQSHNSSVCRVVRVVNQWTWIWGQDPNFIWIWTWGADPVVRDIDTPAIAGHPSHHDDPVVRVVVRVRSRVRSVVSVVVSVVVVVVVVD

Sequence (457 aa):
MYISDSEINEQENFCKNFYNKLYQIFKSGNIKGIFDKETSSDEFTFKIIPEIDEIMTIKNAISNVSSKNSFKSYVLTKINTPNINACIKVQNRISENNKPYLTITIFTSHSIGIDWNNTNNIKLKMYNPYRNIIIHENKSIYSSTKNHKYFPLSVSDLRHYLPDEVKRELFLLHSEKTYFWKDMIQDNFYPPIKLTDISKYHNKKEYFEKLFKIELPNSINKRNSKAIYYLCCAAKYINQNQLNILFNSVFDDITKSELSEDRIKLSIRNRKEIGQRCLYHIMRNRNPNISKDTLIDYLDMAVELKEPVDITAGKKKIYKLHDEYVHRYIAKANRGIKFVIPETPLKYLELPEPFYLIKTKSALQLEGKINDNCVGTYLQKINDGHCIIYTADIDEQHLTIDIRYNKKSKKFSVNQCYKKHNQPCKEETLEYVKKIVQEHSKQAITMYQKRNKKSKK

pLDDT: mean 84.7, std 12.9, range [38.41, 98.0]

Secondary structure (DSSP, 8-state):
-PPPHHHHHHHHHHHHHHHHHHHHHHHTS-SSEEE-S---SSEEEEEE-TTHHHHHHHHHHHHHHHHHTT-----EEEEEEEEEEEEEEEEEEE-TTS-EEEEEEEEEEEEEEEETTSTT-EEE---S-SEEEEEETT--EEEE-TT--EEEPBGGGGSSSS-HHHHHHHHHHHHTT-SHHHHHHHTT---S-BGGGGGG-SSHHHHHHHHHT----GGGGGS-HHHHHHHHHHHTTB-GGGHHHHHTS----TTSSSS-STTS--STTTHHHHHHHHHHHHHHHH-TTS-HHHHHHHHHHHHHHTPPB-TT--HHHHHHHHHHHHHHHHHHHTTTPPP---SSGGGG----TTEEE--SHHHHHHHHHHTTSSGGGGHHHHHTTSEEEEEEEETTEEEEEEEEEETTTTEEEEEEEEEGGGEEPPHHHHHHHHHHHHHHHHHHHHHHHHHHHHS--

Radius of gyration: 32.33 Å; chains: 1; bounding box: 82×52×92 Å